Protein AF-A0A2K8QSF2-F1 (afdb_monomer_lite)

Foldseek 3Di:
DDDADFDDDPPDDDWTKGFDFDDDDDPDPDDDGWGKTFTDDNNHTPDMDTHDDDPVRVVVVCVVSVNPPPPLPLQPLPQPLQAFWQNLDPVLLVVLLVQLLVCLAVQQADADLAFDADPSHTHNLCSSQVHRDLVSSCVSGVDASLVVLLCNLQPQRHNVSSVLQSVLRHRQFDCFCLSVVLVLCCLDVVLPVVCVAAPDVVLVVVSVLLSVLSVCSSSVHDDDLVSLVVLCVVLVVCVVVDDLLRLLSVLSSLVSNLVSPHDTRNDPSSVSNSVSSNSNLQVVLCVVLVDDSVLSSVVSVLVVVVVVVQVPDDPDDDDPVRVVVSVVVSCVVVVVSVVSVVVSVVCVVVSSNVSSVVSSVVSSVSSNSGDGDDPPVRPD

Structure (mmCIF, N/CA/C/O backbone):
data_AF-A0A2K8QSF2-F1
#
_entry.id   AF-A0A2K8QSF2-F1
#
loop_
_atom_site.group_PDB
_atom_site.id
_atom_site.type_symbol
_atom_site.label_atom_id
_atom_site.label_alt_id
_atom_site.label_comp_id
_atom_site.label_asym_id
_atom_site.label_entity_id
_atom_site.label_seq_id
_atom_site.pdbx_PDB_ins_code
_atom_site.Cartn_x
_atom_site.Cartn_y
_atom_site.Cartn_z
_atom_site.occupancy
_atom_site.B_iso_or_equiv
_atom_site.auth_seq_id
_atom_site.auth_comp_id
_atom_site.auth_asym_id
_atom_site.auth_atom_id
_atom_site.pdbx_PDB_model_num
ATOM 1 N N . MET A 1 1 ? -21.301 -29.690 9.159 1.00 24.83 1 MET A N 1
ATOM 2 C CA . MET A 1 1 ? -20.241 -28.739 8.754 1.00 24.83 1 MET A CA 1
ATOM 3 C C . MET A 1 1 ? -19.735 -28.060 10.015 1.00 24.83 1 MET A C 1
ATOM 5 O O . MET A 1 1 ? -20.479 -27.290 10.603 1.00 24.83 1 MET A O 1
ATOM 9 N N . GLY A 1 2 ? -18.560 -28.457 10.510 1.00 25.97 2 GLY A N 1
ATOM 10 C CA . GLY A 1 2 ? -17.992 -27.949 11.763 1.00 25.97 2 GLY A CA 1
ATOM 11 C C . GLY A 1 2 ? -17.030 -26.788 11.517 1.00 25.97 2 GLY A C 1
ATOM 12 O O . GLY A 1 2 ? -16.182 -26.873 10.632 1.00 25.97 2 GLY A O 1
ATOM 13 N N . LEU A 1 3 ? -17.157 -25.724 12.310 1.00 23.59 3 LEU A N 1
ATOM 14 C CA . LEU A 1 3 ? -16.167 -24.653 12.417 1.00 23.59 3 LEU A CA 1
ATOM 15 C C . LEU A 1 3 ? -15.004 -25.145 13.286 1.00 23.59 3 LEU A C 1
ATOM 17 O O . LEU A 1 3 ? -15.188 -25.465 14.458 1.00 23.59 3 LEU A O 1
ATOM 21 N N . THR A 1 4 ? -13.808 -25.215 12.704 1.00 27.56 4 THR A N 1
ATOM 22 C CA . THR A 1 4 ? -12.572 -25.543 13.426 1.00 27.56 4 THR A CA 1
ATOM 23 C C . THR A 1 4 ? -11.815 -24.246 13.677 1.00 27.56 4 THR A C 1
ATOM 25 O O . THR A 1 4 ? -11.310 -23.649 12.732 1.00 27.56 4 THR A O 1
ATOM 28 N N . GLN A 1 5 ? -11.715 -23.809 14.931 1.00 30.19 5 GLN A N 1
ATOM 29 C CA . GLN A 1 5 ? -10.846 -22.696 15.316 1.00 30.19 5 GLN A CA 1
ATOM 30 C C . GLN A 1 5 ? -9.629 -23.284 16.039 1.00 30.19 5 GLN A C 1
ATOM 32 O O . GLN A 1 5 ? -9.768 -23.887 17.101 1.00 30.19 5 GLN A O 1
ATOM 37 N N . ARG A 1 6 ? -8.440 -23.190 15.429 1.00 30.31 6 ARG A N 1
ATOM 38 C CA . ARG A 1 6 ? -7.177 -23.634 16.042 1.00 30.31 6 ARG A CA 1
ATOM 39 C C . ARG A 1 6 ? -6.541 -22.452 16.766 1.00 30.31 6 ARG A C 1
ATOM 41 O O . ARG A 1 6 ? -6.209 -21.463 16.125 1.00 30.31 6 ARG A O 1
ATOM 48 N N . VAL A 1 7 ? -6.338 -22.576 18.073 1.00 31.20 7 VAL A N 1
ATOM 49 C CA . VAL A 1 7 ? -5.496 -21.661 18.854 1.00 31.20 7 VAL A CA 1
ATOM 50 C C . VAL A 1 7 ? -4.202 -22.406 19.169 1.00 31.20 7 VAL A C 1
ATOM 52 O O . VAL A 1 7 ? -4.244 -23.449 19.818 1.00 31.20 7 VAL A O 1
ATOM 55 N N . PHE A 1 8 ? -3.067 -21.912 18.672 1.00 27.92 8 PHE A N 1
ATOM 56 C CA . PHE A 1 8 ? -1.739 -22.437 19.000 1.00 27.92 8 PHE A CA 1
ATOM 57 C C . PHE A 1 8 ? -1.094 -21.550 20.067 1.00 27.92 8 PHE A C 1
ATOM 59 O O . PHE A 1 8 ? -1.033 -20.337 19.898 1.00 27.92 8 PHE A O 1
ATOM 66 N N . ASN A 1 9 ? -0.584 -22.157 21.141 1.00 31.59 9 ASN A N 1
ATOM 67 C CA . ASN A 1 9 ? 0.311 -21.505 22.096 1.00 31.59 9 ASN A CA 1
ATOM 68 C C . ASN A 1 9 ? 1.704 -22.147 21.960 1.00 31.59 9 ASN A C 1
ATOM 70 O O . ASN A 1 9 ? 1.820 -23.373 22.006 1.00 31.59 9 ASN A O 1
ATOM 74 N N . GLN A 1 10 ? 2.745 -21.338 21.740 1.00 30.77 10 GLN A N 1
ATOM 75 C CA . GLN A 1 10 ? 4.091 -21.794 21.358 1.00 30.77 10 GLN A CA 1
ATOM 76 C C . GLN A 1 10 ? 4.960 -22.328 22.513 1.00 30.77 10 GLN A C 1
ATOM 78 O O . GLN A 1 10 ? 6.063 -22.787 22.247 1.00 30.77 10 GLN A O 1
ATOM 83 N N . ASN A 1 11 ? 4.479 -22.373 23.762 1.00 30.22 11 ASN A N 1
ATOM 84 C CA . ASN A 1 11 ? 5.292 -22.828 24.907 1.00 30.22 11 ASN A CA 1
ATOM 85 C C . ASN A 1 11 ? 4.798 -24.098 25.628 1.00 30.22 11 ASN A C 1
ATOM 87 O O . ASN A 1 11 ? 5.191 -24.376 26.761 1.00 30.22 11 ASN A O 1
ATOM 91 N N . SER A 1 12 ? 3.979 -24.933 24.990 1.00 31.66 12 SER A N 1
ATOM 92 C CA . SER A 1 12 ? 3.731 -26.291 25.493 1.00 31.66 12 SER A CA 1
ATOM 93 C C . SER A 1 12 ? 3.339 -27.236 24.374 1.00 31.66 12 SER A C 1
ATOM 95 O O . SER A 1 12 ? 2.490 -26.924 23.544 1.00 31.66 12 SER A O 1
ATOM 97 N N . LEU A 1 13 ? 3.962 -28.412 24.375 1.00 31.47 13 LEU A N 1
ATOM 98 C CA . LEU A 1 13 ? 3.662 -29.539 23.499 1.00 31.47 13 LEU A CA 1
ATOM 99 C C . LEU A 1 13 ? 2.138 -29.752 23.373 1.00 31.47 13 LEU A C 1
ATOM 101 O O . LEU A 1 13 ? 1.475 -30.193 24.305 1.00 31.47 13 LEU A O 1
ATOM 105 N N . CYS A 1 14 ? 1.601 -29.426 22.195 1.00 36.25 14 CYS A N 1
ATOM 106 C CA . CYS A 1 14 ? 0.282 -29.793 21.670 1.00 36.25 14 CYS A CA 1
ATOM 107 C C . CYS A 1 14 ? -0.890 -29.793 22.677 1.00 36.25 14 CYS A C 1
ATOM 109 O O . CYS A 1 14 ? -1.386 -30.853 23.077 1.00 36.25 14 CYS A O 1
ATOM 111 N N . THR A 1 15 ? -1.410 -28.606 23.001 1.00 41.16 15 THR A N 1
ATOM 112 C CA . THR A 1 15 ? -2.787 -28.443 23.506 1.00 41.16 15 THR A CA 1
ATOM 113 C C . THR A 1 15 ? -3.660 -27.921 22.368 1.00 41.16 15 THR A C 1
ATOM 115 O O . THR A 1 15 ? -3.345 -26.895 21.773 1.00 41.16 15 THR A O 1
ATOM 118 N N . GLY A 1 16 ? -4.725 -28.648 22.028 1.00 44.84 16 GLY A N 1
ATOM 119 C CA . GLY A 1 16 ? -5.654 -28.290 20.955 1.00 44.84 16 GLY A CA 1
ATOM 120 C C . GLY A 1 16 ? -7.088 -28.341 21.466 1.00 44.84 16 GLY A C 1
ATOM 121 O O . GLY A 1 16 ? -7.500 -29.329 22.075 1.00 44.84 16 GLY A O 1
ATOM 122 N N . ILE A 1 17 ? -7.851 -27.277 21.227 1.00 45.41 17 ILE A N 1
ATOM 123 C CA . ILE A 1 17 ? -9.290 -27.242 21.498 1.00 45.41 17 ILE A CA 1
ATOM 124 C C . ILE A 1 17 ? -9.997 -27.611 20.196 1.00 45.41 17 ILE A C 1
ATOM 126 O O . ILE A 1 17 ? -9.773 -26.973 19.168 1.00 45.41 17 ILE A O 1
ATOM 130 N N . PHE A 1 18 ? -10.834 -28.647 20.229 1.00 47.38 18 PHE A N 1
ATOM 131 C CA . PHE A 1 18 ? -11.630 -29.061 19.077 1.00 47.38 18 PHE A CA 1
ATOM 132 C C . PHE A 1 18 ? -13.111 -28.937 19.422 1.00 47.38 18 PHE A C 1
ATOM 134 O O . PHE A 1 18 ? -13.606 -29.568 20.355 1.00 47.38 18 PHE A O 1
ATOM 141 N N . LEU A 1 19 ? -13.824 -28.124 18.645 1.00 40.44 19 LEU A N 1
ATOM 142 C CA . LEU A 1 19 ? -15.276 -28.014 18.718 1.00 40.44 19 LEU A CA 1
ATOM 143 C C . LEU A 1 19 ? -15.884 -29.152 17.891 1.00 40.44 19 LEU A C 1
ATOM 145 O O . LEU A 1 19 ? -15.833 -29.124 16.662 1.00 40.44 19 LEU A O 1
ATOM 149 N N . TYR A 1 20 ? -16.433 -30.166 18.560 1.00 42.03 20 TYR A N 1
ATOM 150 C CA . TYR A 1 20 ? -17.144 -31.268 17.910 1.00 42.03 20 TYR A CA 1
ATOM 151 C C . TYR A 1 20 ? -18.638 -31.188 18.220 1.00 42.03 20 TYR A C 1
ATOM 153 O O . TYR A 1 20 ? -19.056 -31.194 19.374 1.00 42.03 20 TYR A O 1
ATOM 161 N N . PHE A 1 21 ? -19.457 -31.184 17.173 1.00 40.66 21 PHE A N 1
ATOM 162 C CA . PHE A 1 21 ? -20.896 -31.391 17.290 1.00 40.66 21 PHE A CA 1
ATOM 163 C C . PHE A 1 21 ? -21.155 -32.891 17.118 1.00 40.66 21 PHE A C 1
ATOM 165 O O . PHE A 1 21 ? -20.981 -33.414 16.018 1.00 40.66 21 PHE A O 1
ATOM 172 N N . HIS A 1 22 ? -21.482 -33.595 18.204 1.00 38.06 22 HIS A N 1
ATOM 173 C CA . HIS A 1 22 ? -21.775 -35.028 18.154 1.00 38.06 22 HIS A CA 1
ATOM 174 C C . HIS A 1 22 ? -23.269 -35.260 17.893 1.00 38.06 22 HIS A C 1
ATOM 176 O O . HIS A 1 22 ? -24.113 -34.655 18.551 1.00 38.06 22 HIS A O 1
ATOM 182 N N . ASP A 1 23 ? -23.575 -36.160 16.958 1.00 34.22 23 ASP A N 1
ATOM 183 C CA . ASP A 1 23 ? -24.917 -36.681 16.686 1.00 34.22 23 ASP A CA 1
ATOM 184 C C . ASP A 1 23 ? -25.011 -38.057 17.368 1.00 34.22 23 ASP A C 1
ATOM 186 O O . ASP A 1 23 ? -24.274 -38.975 17.005 1.00 34.22 23 ASP A O 1
ATOM 190 N N . GLU A 1 24 ? -25.828 -38.217 18.411 1.00 38.47 24 GLU A N 1
ATOM 191 C CA . GLU A 1 24 ? -26.192 -39.553 18.905 1.00 38.47 24 GLU A CA 1
ATOM 192 C C . GLU A 1 24 ? -27.550 -39.943 18.318 1.00 38.47 24 GLU A C 1
ATOM 194 O O . GLU A 1 24 ? -28.593 -39.365 18.627 1.00 38.47 24 GLU A O 1
ATOM 199 N N . PHE A 1 25 ? -27.519 -40.948 17.443 1.00 35.28 25 PHE A N 1
ATOM 200 C CA . PHE A 1 25 ? -28.682 -41.578 16.828 1.00 35.28 25 PHE A CA 1
ATOM 201 C C . PHE A 1 25 ? -29.526 -42.290 17.901 1.00 35.28 25 PHE A C 1
ATOM 203 O O . PHE A 1 25 ? -29.354 -43.479 18.168 1.00 35.28 25 PHE A O 1
ATOM 210 N N . VAL A 1 26 ? -30.480 -41.582 18.505 1.00 37.16 26 VAL A N 1
ATOM 211 C CA . VAL A 1 26 ? -31.544 -42.191 19.313 1.00 37.16 26 VAL A CA 1
ATOM 212 C C . VAL A 1 26 ? -32.853 -42.087 18.535 1.00 37.16 26 VAL A C 1
ATOM 214 O O . VAL A 1 26 ? -33.341 -40.998 18.239 1.00 37.16 26 VAL A O 1
ATOM 217 N N . ARG A 1 27 ? -33.423 -43.242 18.171 1.00 40.50 27 ARG A N 1
ATOM 218 C CA . ARG A 1 27 ? -34.743 -43.357 17.531 1.00 40.50 27 ARG A CA 1
ATOM 219 C C . ARG A 1 27 ? -35.826 -42.818 18.482 1.00 40.50 27 ARG A C 1
ATOM 221 O O . ARG A 1 27 ? -36.283 -43.532 19.367 1.00 40.50 27 ARG A O 1
ATOM 228 N N . GLY A 1 28 ? -36.225 -41.562 18.290 1.00 41.59 28 GLY A N 1
ATOM 229 C CA . GLY A 1 28 ? -37.261 -40.849 19.050 1.00 41.59 28 GLY A CA 1
ATOM 230 C C . GLY A 1 28 ? -37.387 -39.391 18.575 1.00 41.59 28 GLY A C 1
ATOM 231 O O . GLY A 1 28 ? -36.494 -38.911 17.878 1.00 41.59 28 GLY A O 1
ATOM 232 N N . PRO A 1 29 ? -38.498 -38.680 18.847 1.00 43.62 29 PRO A N 1
ATOM 233 C CA . PRO A 1 29 ? -38.868 -37.499 18.076 1.00 43.62 29 PRO A CA 1
ATOM 234 C C . PRO A 1 29 ? -37.956 -36.299 18.383 1.00 43.62 29 PRO A C 1
ATOM 236 O O . PRO A 1 29 ? -37.949 -35.781 19.495 1.00 43.62 29 PRO A O 1
ATOM 239 N N . ARG A 1 30 ? -37.268 -35.841 17.327 1.00 41.59 30 ARG A N 1
ATOM 240 C CA . ARG A 1 30 ? -36.368 -34.676 17.204 1.00 41.59 30 ARG A CA 1
ATOM 241 C C . ARG A 1 30 ? -35.069 -34.761 18.032 1.00 41.59 30 ARG A C 1
ATOM 243 O O . ARG A 1 30 ? -35.126 -34.612 19.253 1.00 41.59 30 ARG A O 1
ATOM 250 N N . PRO A 1 31 ? -33.892 -34.912 17.389 1.00 47.12 31 PRO A N 1
ATOM 251 C CA . PRO A 1 31 ? -32.618 -34.825 18.095 1.00 47.12 31 PRO A CA 1
ATOM 252 C C . PRO A 1 31 ? -32.466 -33.423 18.694 1.00 47.12 31 PRO A C 1
ATOM 254 O O . PRO A 1 31 ? -32.562 -32.411 17.997 1.00 47.12 31 PRO A O 1
ATOM 257 N N . ARG A 1 32 ? -32.275 -33.354 20.014 1.00 49.78 32 ARG A N 1
ATOM 258 C CA . ARG A 1 32 ? -31.856 -32.122 20.686 1.00 49.78 32 ARG A CA 1
ATOM 259 C C . ARG A 1 32 ? -30.345 -32.030 20.524 1.00 49.78 32 ARG A C 1
ATOM 261 O O . ARG A 1 32 ? -29.625 -32.819 21.125 1.00 49.78 32 ARG A O 1
ATOM 268 N N . PHE A 1 33 ? -29.875 -31.088 19.714 1.00 53.69 33 PHE A N 1
ATOM 269 C CA . PHE A 1 33 ? -28.450 -30.785 19.616 1.00 53.69 33 PHE A CA 1
ATOM 270 C C . PHE A 1 33 ? -27.972 -30.214 20.953 1.00 53.69 33 PHE A C 1
ATOM 272 O O . PHE A 1 33 ? -28.342 -29.101 21.322 1.00 53.69 33 PHE A O 1
ATOM 279 N N . ILE A 1 34 ? -27.167 -30.983 21.685 1.00 67.69 34 ILE A N 1
ATOM 280 C CA . ILE A 1 34 ? -26.462 -30.493 22.870 1.00 67.69 34 ILE A CA 1
ATOM 281 C C . ILE A 1 34 ? -25.025 -30.190 22.427 1.00 67.69 34 ILE A C 1
ATOM 283 O O . ILE A 1 34 ? -24.278 -31.127 22.131 1.00 67.69 34 ILE A O 1
ATOM 287 N N . PRO A 1 35 ? -24.617 -28.910 22.329 1.00 70.62 35 PRO A N 1
ATOM 288 C CA . PRO A 1 35 ? -23.249 -28.575 21.954 1.00 70.62 35 PRO A CA 1
ATOM 289 C C . PRO A 1 35 ? -22.286 -29.166 22.985 1.00 70.62 35 PRO A C 1
ATOM 291 O O . PRO A 1 35 ? -22.550 -29.115 24.186 1.00 70.62 35 PRO A O 1
ATOM 294 N N . THR A 1 36 ? -21.197 -29.770 22.512 1.00 77.25 36 THR A N 1
ATOM 295 C CA . THR A 1 36 ? -20.196 -30.404 23.373 1.00 77.25 36 THR A CA 1
ATOM 296 C C . THR A 1 36 ? -18.817 -29.839 23.054 1.00 77.25 36 THR A C 1
ATOM 298 O O . THR A 1 36 ? -18.368 -29.845 21.912 1.00 77.25 36 THR A O 1
ATOM 301 N N . LEU A 1 37 ? -18.139 -29.337 24.076 1.00 78.81 37 LEU A N 1
ATOM 302 C CA . LEU A 1 37 ? -16.774 -28.839 24.010 1.00 78.81 37 LEU A CA 1
ATOM 303 C C . LEU A 1 37 ? -15.831 -29.957 24.443 1.00 78.81 37 LEU A C 1
ATOM 305 O O . LEU A 1 37 ? -16.038 -30.560 25.496 1.00 78.81 37 LEU A O 1
ATOM 309 N N . LEU A 1 38 ? -14.796 -30.228 23.650 1.00 83.44 38 LEU A N 1
ATOM 310 C CA . LEU A 1 38 ? -13.781 -31.232 23.956 1.00 83.44 38 LEU A CA 1
ATOM 311 C C . LEU A 1 38 ? -12.410 -30.561 24.059 1.00 83.44 38 LEU A C 1
ATOM 313 O O . LEU A 1 38 ? -11.951 -29.900 23.124 1.00 83.44 38 LEU A O 1
ATOM 317 N N . LEU A 1 39 ? -11.743 -30.759 25.193 1.00 82.62 39 LEU A N 1
ATOM 318 C CA . LEU A 1 39 ? -10.387 -30.286 25.424 1.00 82.62 39 LEU A CA 1
ATOM 319 C C . LEU A 1 39 ? -9.404 -31.448 25.301 1.00 82.62 39 LEU A C 1
ATOM 321 O O . LEU A 1 39 ? -9.525 -32.429 26.033 1.00 82.62 39 LEU A O 1
ATOM 325 N N . PHE A 1 40 ? -8.395 -31.320 24.438 1.00 78.62 40 PHE A N 1
ATOM 326 C CA . PHE A 1 40 ? -7.326 -32.307 24.297 1.00 78.62 40 PHE A CA 1
ATOM 327 C C . PHE A 1 40 ? -5.991 -31.754 24.805 1.00 78.62 40 PHE A C 1
ATOM 329 O O . PHE A 1 40 ? -5.585 -30.649 24.442 1.00 78.62 40 PHE A O 1
ATOM 336 N N . LYS A 1 41 ? -5.274 -32.559 25.594 1.00 76.50 41 LYS A N 1
ATOM 337 C CA . LYS A 1 41 ? -3.898 -32.292 26.039 1.00 76.50 41 LYS A CA 1
ATOM 338 C C . LYS A 1 41 ? -3.014 -33.463 25.633 1.00 76.50 41 LYS A C 1
ATOM 340 O O . LYS A 1 41 ? -3.353 -34.611 25.922 1.00 76.50 41 LYS A O 1
ATOM 345 N N . HIS A 1 42 ? -1.895 -33.192 24.961 1.00 77.50 42 HIS A N 1
ATOM 346 C CA . HIS A 1 42 ? -0.944 -34.223 24.522 1.00 77.50 42 HIS A CA 1
ATOM 347 C C . HIS A 1 42 ? -1.608 -35.356 23.710 1.00 77.50 42 HIS A C 1
ATOM 349 O O . HIS A 1 42 ? -1.345 -36.539 23.922 1.00 77.50 42 HIS A O 1
ATOM 355 N N . GLY A 1 43 ? -2.535 -34.996 22.813 1.00 74.56 43 GLY A N 1
ATOM 356 C CA . GLY A 1 43 ? -3.251 -35.951 21.956 1.00 74.56 43 GLY A CA 1
ATOM 357 C C . GLY A 1 43 ? -4.291 -36.827 22.668 1.00 74.56 43 GLY A C 1
ATOM 358 O O . GLY A 1 43 ? -4.867 -37.708 22.034 1.00 74.56 43 GLY A O 1
ATOM 359 N N . LYS A 1 44 ? -4.566 -36.597 23.959 1.00 70.88 44 LYS A N 1
ATOM 360 C CA . LYS A 1 44 ? -5.602 -37.303 24.726 1.00 70.88 44 LYS A CA 1
ATOM 361 C C . LYS A 1 44 ? -6.709 -36.344 25.140 1.00 70.88 44 LYS A C 1
ATOM 363 O O . LYS A 1 44 ? -6.436 -35.189 25.463 1.00 70.88 44 LYS A O 1
ATOM 368 N N . LEU A 1 45 ? -7.953 -36.826 25.136 1.00 80.12 45 LEU A N 1
ATOM 369 C CA . LEU A 1 45 ? -9.082 -36.066 25.668 1.00 80.12 45 LEU A CA 1
ATOM 370 C C . LEU A 1 45 ? -8.843 -35.835 27.164 1.00 80.12 45 LEU A C 1
ATOM 372 O O . LEU A 1 45 ? -8.770 -36.790 27.933 1.00 80.12 45 LEU A O 1
ATOM 376 N N . ALA A 1 46 ? -8.683 -34.573 27.546 1.00 83.19 46 ALA A N 1
ATOM 377 C CA . ALA A 1 46 ? -8.450 -34.148 28.917 1.00 83.19 46 ALA A CA 1
ATOM 378 C C . ALA A 1 46 ? -9.765 -33.842 29.636 1.00 83.19 46 ALA A C 1
ATOM 380 O O . ALA A 1 46 ? -9.943 -34.255 30.776 1.00 83.19 46 ALA A O 1
ATOM 381 N N . SER A 1 47 ? -10.693 -33.154 28.965 1.00 86.19 47 SER A N 1
ATOM 382 C CA . SER A 1 47 ? -11.956 -32.728 29.568 1.00 86.19 47 SER A CA 1
ATOM 383 C C . SER A 1 47 ? -13.047 -32.551 28.520 1.00 86.19 47 SER A C 1
ATOM 385 O O . SER A 1 47 ? -12.763 -32.351 27.335 1.00 86.19 47 SER A O 1
ATOM 387 N N . ARG A 1 48 ? -14.305 -32.633 28.954 1.00 85.94 48 ARG A N 1
ATOM 388 C CA . ARG A 1 48 ? -15.480 -32.405 28.108 1.00 85.94 48 ARG A CA 1
ATOM 389 C C . ARG A 1 48 ? -16.516 -31.573 28.850 1.00 85.94 48 ARG A C 1
ATOM 391 O O . ARG A 1 48 ? -16.780 -31.846 30.017 1.00 85.94 48 ARG A O 1
ATOM 398 N N . GLN A 1 49 ? -17.156 -30.645 28.149 1.00 84.12 49 GLN A N 1
ATOM 399 C CA . GLN A 1 49 ? -18.302 -29.900 28.662 1.00 84.12 49 GLN A CA 1
ATOM 400 C C . GLN A 1 49 ? -19.491 -30.066 27.722 1.00 84.12 49 GLN A C 1
ATOM 402 O O . GLN A 1 49 ? -19.347 -29.915 26.514 1.00 84.12 49 GLN A O 1
ATOM 407 N N . MET A 1 50 ? -20.667 -30.367 28.270 1.00 82.38 50 MET A N 1
ATOM 408 C CA . MET A 1 50 ? -21.912 -30.483 27.506 1.00 82.38 50 MET A CA 1
ATOM 409 C C . MET A 1 50 ? -22.833 -29.304 27.822 1.00 82.38 50 MET A C 1
ATOM 411 O O . MET A 1 50 ? -22.957 -28.912 28.981 1.00 82.38 50 MET A O 1
ATOM 415 N N . GLY A 1 51 ? -23.515 -28.788 26.803 1.00 76.25 51 GLY A N 1
ATOM 416 C CA . GLY A 1 51 ? -24.417 -27.644 26.911 1.00 76.25 51 GLY A CA 1
ATOM 417 C C . GLY A 1 51 ? -23.777 -26.335 26.453 1.00 76.25 51 GLY A C 1
ATOM 418 O O . GLY A 1 51 ? -22.571 -26.243 26.228 1.00 76.25 51 GLY A O 1
ATOM 419 N N . ALA A 1 52 ? -24.615 -25.318 26.253 1.00 72.25 52 ALA A N 1
ATOM 420 C CA . ALA A 1 52 ? -24.140 -23.983 25.919 1.00 72.25 52 ALA A CA 1
ATOM 421 C C . ALA A 1 52 ? -23.468 -23.364 27.152 1.00 72.25 52 ALA A C 1
ATOM 423 O O . ALA A 1 52 ? -24.066 -23.348 28.225 1.00 72.25 52 ALA A O 1
ATOM 424 N N . LEU A 1 53 ? -22.246 -22.862 26.985 1.00 74.75 53 LEU A N 1
ATOM 425 C CA . LEU A 1 53 ? -21.557 -22.067 27.995 1.00 74.75 53 LEU A CA 1
ATOM 426 C C . LEU A 1 53 ? -21.614 -20.592 27.609 1.00 74.75 53 LEU A C 1
ATOM 428 O O . LEU A 1 53 ? -21.389 -20.236 26.449 1.00 74.75 53 LEU A O 1
ATOM 432 N N . THR A 1 54 ? -21.834 -19.727 28.589 1.00 73.19 54 THR A N 1
ATOM 433 C CA . THR A 1 54 ? -21.474 -18.314 28.474 1.00 73.19 54 THR A CA 1
ATOM 434 C C . THR A 1 54 ? -19.953 -18.167 28.383 1.00 73.19 54 THR A C 1
ATOM 436 O O . THR A 1 54 ? -19.192 -19.050 28.784 1.00 73.19 54 THR A O 1
ATOM 439 N N . LEU A 1 55 ? -19.476 -17.026 27.879 1.00 66.88 55 LEU A N 1
ATOM 440 C CA . LEU A 1 55 ? -18.037 -16.760 27.789 1.00 66.88 55 LEU A CA 1
ATOM 441 C C . LEU A 1 55 ? -17.346 -16.864 29.161 1.00 66.88 55 LEU A C 1
ATOM 443 O O . LEU A 1 55 ? -16.242 -17.392 29.248 1.00 66.88 55 LEU A O 1
ATOM 447 N N . SER A 1 56 ? -17.997 -16.403 30.231 1.00 71.50 56 SER A N 1
ATOM 448 C CA . SER A 1 56 ? -17.470 -16.490 31.598 1.00 71.50 56 SER A CA 1
ATOM 449 C C . SER A 1 56 ? -17.327 -17.938 32.069 1.00 71.50 56 SER A C 1
ATOM 451 O O . SER A 1 56 ? -16.283 -18.302 32.606 1.00 71.50 56 SER A O 1
ATOM 453 N N . GLU A 1 57 ? -18.326 -18.783 31.805 1.00 79.25 57 GLU A N 1
ATOM 454 C CA . GLU A 1 57 ? -18.287 -20.208 32.158 1.00 79.25 57 GLU A CA 1
ATOM 455 C C . GLU A 1 57 ? -17.253 -20.973 31.323 1.00 79.25 57 GLU A C 1
ATOM 457 O O . GLU A 1 57 ? -16.552 -21.834 31.850 1.00 79.25 57 GLU A O 1
ATOM 462 N N . LEU A 1 58 ? -17.094 -20.623 30.041 1.00 79.81 58 LEU A N 1
ATOM 463 C CA . LEU A 1 58 ? -16.042 -21.173 29.184 1.00 79.81 58 LEU A CA 1
ATOM 464 C C . LEU A 1 58 ? -14.649 -20.815 29.714 1.00 79.81 58 LEU A C 1
ATOM 466 O O . LEU A 1 58 ? -13.784 -21.686 29.803 1.00 79.81 58 LEU A O 1
ATOM 470 N N . LYS A 1 59 ? -14.430 -19.548 30.088 1.00 77.25 59 LYS A N 1
ATOM 471 C CA . LYS A 1 59 ? -13.157 -19.096 30.663 1.00 77.25 59 LYS A CA 1
ATOM 472 C C . LYS A 1 59 ? -12.851 -19.818 31.971 1.00 77.25 59 LYS A C 1
ATOM 474 O O . LYS A 1 59 ? -11.742 -20.316 32.141 1.00 77.25 59 LYS A O 1
ATOM 479 N N . GLN A 1 60 ? -13.839 -19.918 32.856 1.00 81.69 60 GLN A N 1
ATOM 480 C CA . GLN A 1 60 ? -13.702 -20.611 34.133 1.00 81.69 60 GLN A CA 1
ATOM 481 C C . GLN A 1 60 ? -13.413 -22.105 33.942 1.00 81.69 60 GLN A C 1
ATOM 483 O O . GLN A 1 60 ? -12.545 -22.653 34.620 1.00 81.69 60 GLN A O 1
ATOM 488 N N . TRP A 1 61 ? -14.082 -22.756 32.987 1.00 85.81 61 TRP A N 1
ATOM 489 C CA . TRP A 1 61 ? -13.821 -24.150 32.638 1.00 85.81 61 TRP A CA 1
ATOM 490 C C . TRP A 1 61 ? -12.387 -24.345 32.128 1.00 85.81 61 TRP A C 1
ATOM 492 O O . TRP A 1 61 ? -11.661 -25.179 32.664 1.00 85.81 61 TRP A O 1
ATOM 502 N N . LEU A 1 62 ? -11.921 -23.525 31.181 1.00 84.50 62 LEU A N 1
ATOM 503 C CA . LEU A 1 62 ? -10.544 -23.595 30.672 1.00 84.50 62 LEU A CA 1
ATOM 504 C C . LEU A 1 62 ? -9.502 -23.335 31.778 1.00 84.50 62 LEU A C 1
ATOM 506 O O . LEU A 1 62 ? -8.513 -24.062 31.872 1.00 84.50 62 LEU A O 1
ATOM 510 N N . GLN A 1 63 ? -9.749 -22.367 32.664 1.00 82.62 63 GLN A N 1
ATOM 511 C CA . GLN A 1 63 ? -8.887 -22.097 33.821 1.00 82.62 63 GLN A CA 1
ATOM 512 C C . GLN A 1 63 ? -8.848 -23.266 34.812 1.00 82.62 63 GLN A C 1
ATOM 514 O O . GLN A 1 63 ? -7.774 -23.607 35.307 1.00 82.62 63 GLN A O 1
ATOM 519 N N . SER A 1 64 ? -9.989 -23.919 35.070 1.00 83.56 64 SER A N 1
ATOM 520 C CA . SER A 1 64 ? -10.051 -25.122 35.916 1.00 83.56 64 SER A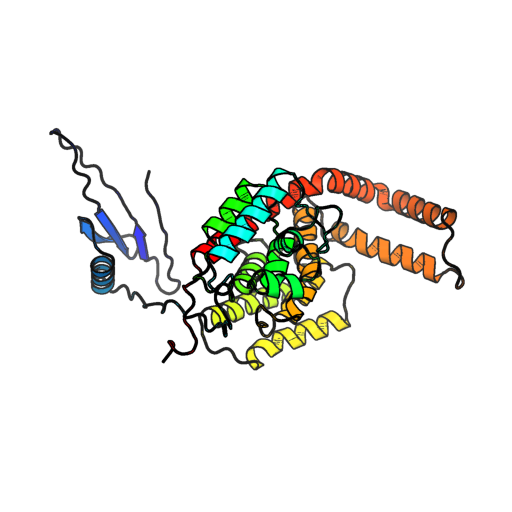 CA 1
ATOM 521 C C . SER A 1 64 ? -9.245 -26.285 35.331 1.00 83.56 64 SER A C 1
ATOM 523 O O . SER A 1 64 ? -8.682 -27.094 36.063 1.00 83.56 64 SER A O 1
ATOM 525 N N . GLU A 1 65 ? -9.096 -26.303 34.007 1.00 85.06 65 GLU A N 1
ATOM 526 C CA . GLU A 1 65 ? -8.248 -27.238 33.281 1.00 85.06 65 GLU A CA 1
ATOM 527 C C . GLU A 1 65 ? -6.776 -26.794 33.237 1.00 85.06 65 GLU A C 1
ATOM 529 O O . GLU A 1 65 ? -5.986 -27.349 32.476 1.00 85.06 65 GLU A O 1
ATOM 534 N N . GLY A 1 66 ? -6.358 -25.801 34.023 1.00 75.12 66 GLY A N 1
ATOM 535 C CA . GLY A 1 66 ? -4.974 -25.324 34.041 1.00 75.12 66 GLY A CA 1
ATOM 536 C C . GLY A 1 66 ? -4.532 -24.671 32.728 1.00 75.12 66 GLY A C 1
ATOM 537 O O . GLY A 1 66 ? -3.335 -24.519 32.494 1.00 75.12 66 GLY A O 1
ATOM 538 N N . ILE A 1 67 ? -5.478 -24.291 31.861 1.00 75.19 67 ILE A N 1
ATOM 539 C CA . ILE A 1 67 ? -5.194 -23.411 30.733 1.00 75.19 67 ILE A CA 1
ATOM 540 C C . ILE A 1 67 ? -5.178 -22.007 31.305 1.00 75.19 67 ILE A C 1
ATOM 542 O O . ILE A 1 67 ? -6.224 -21.430 31.612 1.00 75.19 67 ILE A O 1
ATOM 546 N N . ALA A 1 68 ? -3.973 -21.463 31.450 1.00 65.44 68 ALA A N 1
ATOM 547 C CA . ALA A 1 68 ? -3.801 -20.041 31.651 1.00 65.44 68 ALA A CA 1
ATOM 548 C C . ALA A 1 68 ? -4.323 -19.342 30.394 1.00 65.44 68 ALA A C 1
ATOM 550 O O . ALA A 1 68 ? -3.622 -19.172 29.398 1.00 65.44 68 ALA A O 1
ATOM 551 N N . LEU A 1 69 ? -5.601 -18.973 30.434 1.00 60.00 69 LEU A N 1
ATOM 552 C CA . LEU A 1 69 ? -6.082 -17.848 29.669 1.00 60.00 69 LEU A CA 1
ATOM 553 C C . LEU A 1 69 ? -5.401 -16.657 30.315 1.00 60.00 69 LEU A C 1
ATOM 555 O O . LEU A 1 69 ? -5.927 -16.075 31.265 1.00 60.00 69 LEU A O 1
ATOM 559 N N . GLU A 1 70 ? -4.196 -16.338 29.843 1.00 48.88 70 GLU A N 1
ATOM 560 C CA . GLU A 1 70 ? -3.763 -14.960 29.916 1.00 48.88 70 GLU A CA 1
ATOM 561 C C . GLU A 1 70 ? -4.971 -14.188 29.398 1.00 48.88 70 GLU A C 1
ATOM 563 O O . GLU A 1 70 ? -5.426 -14.387 28.265 1.00 48.88 70 GLU A O 1
ATOM 568 N N . ASN A 1 71 ? -5.572 -13.376 30.268 1.00 40.62 71 ASN A N 1
ATOM 569 C CA . ASN A 1 71 ? -6.196 -12.183 29.761 1.00 40.62 71 ASN A CA 1
ATOM 570 C C . ASN A 1 71 ? -5.029 -11.518 29.041 1.00 40.62 71 ASN A C 1
ATOM 572 O O . ASN A 1 71 ? -4.278 -10.779 29.667 1.00 40.62 71 ASN A O 1
ATOM 576 N N . LEU A 1 72 ? -4.835 -11.833 27.752 1.00 34.38 72 LEU A N 1
ATOM 577 C CA . LEU A 1 72 ? -4.376 -10.830 26.828 1.00 34.38 72 LEU A CA 1
ATOM 578 C C . LEU A 1 72 ? -5.287 -9.682 27.225 1.00 34.38 72 LEU A C 1
ATOM 580 O O . LEU A 1 72 ? -6.517 -9.826 27.101 1.00 34.38 72 LEU A O 1
ATOM 584 N N . PRO A 1 73 ? -4.744 -8.603 27.815 1.00 33.91 73 PRO A N 1
ATOM 585 C CA . PRO A 1 73 ? -5.488 -7.371 27.771 1.00 33.91 73 PRO A CA 1
ATOM 586 C C . PRO A 1 73 ? -5.960 -7.321 26.318 1.00 33.91 73 PRO A C 1
ATOM 588 O O . PRO A 1 73 ? -5.188 -7.681 25.417 1.00 33.91 73 PRO A O 1
ATOM 591 N N . ALA A 1 74 ? -7.224 -6.983 26.056 1.00 40.00 74 ALA A N 1
ATOM 592 C CA . ALA A 1 74 ? -7.458 -6.327 24.781 1.00 40.00 74 ALA A CA 1
ATOM 593 C C . ALA A 1 74 ? -6.396 -5.240 24.811 1.00 40.00 74 ALA A C 1
ATOM 595 O O . AL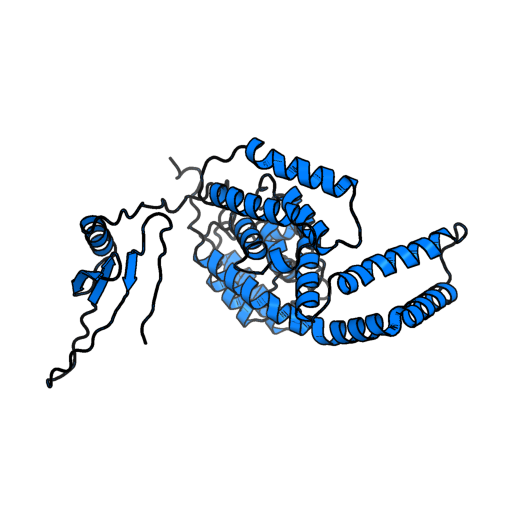A A 1 74 ? -6.469 -4.397 25.707 1.00 40.00 74 ALA A O 1
ATOM 596 N N . ALA A 1 75 ? -5.291 -5.441 24.082 1.00 37.91 75 ALA A N 1
ATOM 597 C CA . ALA A 1 75 ? -4.170 -4.547 24.178 1.00 37.91 75 ALA A CA 1
ATOM 598 C C . ALA A 1 75 ? -4.843 -3.268 23.745 1.00 37.91 75 ALA A C 1
ATOM 600 O O . ALA A 1 75 ? -5.327 -3.178 22.615 1.00 37.91 75 ALA A O 1
ATOM 601 N N . SER A 1 76 ? -5.051 -2.371 24.709 1.00 42.94 76 SER A N 1
ATOM 602 C CA . SER A 1 76 ? -5.297 -0.990 24.406 1.00 42.94 76 SER A CA 1
ATOM 603 C C . SER A 1 76 ? -4.022 -0.667 23.664 1.00 42.94 76 SER A C 1
ATOM 605 O O . SER A 1 76 ? -2.950 -0.530 24.257 1.00 42.94 76 SER A O 1
ATOM 607 N N . LEU A 1 77 ? -4.108 -0.812 22.339 1.00 53.50 77 LEU A N 1
ATOM 608 C CA . LEU A 1 77 ? -3.184 -0.223 21.416 1.00 53.50 77 LEU A CA 1
ATOM 609 C C . LEU A 1 77 ? -3.145 1.195 21.937 1.00 53.50 77 LEU A C 1
ATOM 611 O O . LEU A 1 77 ? -4.143 1.905 21.869 1.00 53.50 77 LEU A O 1
ATOM 615 N N . ARG A 1 78 ? -2.043 1.552 22.596 1.00 50.78 78 ARG A N 1
ATOM 616 C CA . ARG A 1 78 ? -1.752 2.936 22.929 1.00 50.78 78 ARG A CA 1
ATOM 617 C C . ARG A 1 78 ? -1.418 3.609 21.607 1.00 50.78 78 ARG A C 1
ATOM 619 O O . ARG A 1 78 ? -0.273 3.925 21.314 1.00 50.78 78 ARG A O 1
ATOM 626 N N . THR A 1 79 ? -2.416 3.689 20.746 1.00 57.59 79 THR A N 1
ATOM 627 C CA . THR A 1 79 ? -2.494 4.676 19.706 1.00 57.59 79 THR A CA 1
ATOM 628 C C . THR A 1 79 ? -2.821 5.948 20.456 1.00 57.59 79 THR A C 1
ATOM 630 O O . THR A 1 79 ? -3.855 6.037 21.114 1.00 57.59 79 THR A O 1
ATOM 633 N N . ASP A 1 80 ? -1.929 6.932 20.386 1.00 67.75 80 ASP A N 1
ATOM 634 C CA . ASP A 1 80 ? -2.246 8.319 20.727 1.00 67.75 80 ASP A CA 1
ATOM 635 C C . ASP A 1 80 ? -3.237 8.850 19.674 1.00 67.75 80 ASP A C 1
ATOM 637 O O . ASP A 1 80 ? -2.940 9.775 18.923 1.00 67.75 80 ASP A O 1
ATOM 641 N N . ALA A 1 81 ? -4.374 8.165 19.524 1.00 82.56 81 ALA A N 1
ATOM 642 C CA . ALA A 1 81 ? -5.404 8.430 18.549 1.00 82.56 81 ALA A CA 1
ATOM 643 C C . ALA A 1 81 ? -6.065 9.754 18.941 1.00 82.56 81 ALA A C 1
ATOM 645 O O . ALA A 1 81 ? -6.700 9.834 19.994 1.00 82.56 81 ALA A O 1
ATOM 646 N N . PRO A 1 82 ? -5.933 10.814 18.132 1.00 87.75 82 PRO A N 1
ATOM 647 C CA . PRO A 1 82 ? -6.498 12.108 18.482 1.00 87.75 82 PRO A CA 1
ATOM 648 C C . PRO A 1 82 ? -8.028 12.156 18.325 1.00 87.75 82 PRO A C 1
ATOM 650 O O . PRO A 1 82 ? -8.664 13.013 18.935 1.00 87.75 82 PRO A O 1
ATOM 653 N N . TRP A 1 83 ? -8.633 11.267 17.525 1.00 92.50 83 TRP A N 1
ATOM 654 C CA . TRP A 1 83 ? -10.089 11.172 17.336 1.00 92.50 83 TRP A CA 1
ATOM 655 C C . TRP A 1 83 ? -10.526 9.791 16.797 1.00 92.50 83 TRP A C 1
ATOM 657 O O . TRP A 1 83 ? -9.715 9.092 16.181 1.00 92.50 83 TRP A O 1
ATOM 667 N N . PRO A 1 84 ? -11.800 9.390 16.981 1.00 94.38 84 PRO A N 1
ATOM 668 C CA . PRO A 1 84 ? -12.366 8.186 16.362 1.00 94.38 84 PRO A CA 1
ATOM 669 C C . PRO A 1 84 ? -12.574 8.344 14.848 1.00 94.38 84 PRO A C 1
ATOM 671 O O . PRO A 1 84 ? -12.658 9.465 14.353 1.00 94.38 84 PRO A O 1
ATOM 674 N N . ALA A 1 85 ? -12.718 7.242 14.103 1.00 96.44 85 ALA A N 1
ATOM 675 C CA . ALA A 1 85 ? -13.000 7.287 12.662 1.00 96.44 85 ALA A CA 1
ATOM 676 C C . ALA A 1 85 ? -14.172 8.236 12.321 1.00 96.44 85 ALA A C 1
ATOM 678 O O . ALA A 1 85 ? -15.188 8.266 13.014 1.00 96.44 85 ALA A O 1
ATOM 679 N N . PHE A 1 86 ? -14.035 9.028 11.253 1.00 97.81 86 PHE A N 1
ATOM 680 C CA . PHE A 1 86 ? -15.010 10.067 10.871 1.00 97.81 86 PHE A CA 1
ATOM 681 C C . PHE A 1 86 ? -15.297 11.098 11.966 1.00 97.81 86 PHE A C 1
ATOM 683 O O . PHE A 1 86 ? -16.403 11.625 12.033 1.00 97.81 86 PHE A O 1
ATOM 690 N N . TYR A 1 87 ? -14.344 11.350 12.866 1.00 95.94 87 TYR A N 1
ATOM 691 C CA . TYR A 1 87 ? -14.552 12.175 14.062 1.00 95.94 87 TYR A CA 1
ATOM 692 C C . TYR A 1 87 ? -15.697 11.682 14.966 1.00 95.94 87 TYR A C 1
ATOM 694 O O . TYR A 1 87 ? -16.179 12.429 15.816 1.00 95.94 87 TYR A O 1
ATOM 702 N N . GLY A 1 88 ? -16.145 10.432 14.796 1.00 95.81 88 GLY A N 1
ATOM 703 C CA . GLY A 1 88 ? -17.293 9.892 15.515 1.00 95.81 88 GLY A CA 1
ATOM 704 C C . GLY A 1 88 ? -18.643 10.359 14.973 1.00 95.81 88 GLY A C 1
ATOM 705 O O . GLY A 1 88 ? -19.632 10.224 15.686 1.00 95.81 88 GLY A O 1
ATOM 706 N N . ASP A 1 89 ? -18.699 10.898 13.749 1.00 97.88 89 ASP A N 1
ATOM 707 C CA . ASP A 1 89 ? -19.889 11.475 13.108 1.00 97.88 89 ASP A CA 1
ATOM 708 C C . ASP A 1 89 ? -20.584 10.458 12.161 1.00 97.88 89 ASP A C 1
ATOM 710 O O . ASP A 1 89 ? -20.085 10.179 11.062 1.00 97.88 89 ASP A O 1
ATOM 714 N N . PRO A 1 90 ? -21.750 9.880 12.540 1.00 98.00 90 PRO A N 1
ATOM 715 C CA . PRO A 1 90 ? -22.488 8.963 11.669 1.00 98.00 90 PRO A CA 1
ATOM 716 C C . PRO A 1 90 ? -23.056 9.606 10.391 1.00 98.00 90 PRO A C 1
ATOM 718 O O . PRO A 1 90 ? -22.988 8.960 9.343 1.00 98.00 90 PRO A O 1
ATOM 721 N N . PRO A 1 91 ? -23.605 10.840 10.405 1.00 98.38 91 PRO A N 1
ATOM 722 C CA . PRO A 1 91 ? -23.905 11.574 9.174 1.00 98.38 91 PRO A CA 1
ATOM 723 C C . PRO A 1 91 ? -22.730 11.683 8.193 1.00 98.38 91 PRO A C 1
ATOM 725 O O . PRO A 1 91 ? -22.933 11.457 6.997 1.00 98.38 91 PRO A O 1
ATOM 728 N N . LEU A 1 92 ? -21.515 11.984 8.670 1.00 98.25 92 LEU A N 1
ATOM 729 C CA . LEU A 1 92 ? -20.324 12.044 7.814 1.00 98.25 92 LEU A CA 1
ATOM 730 C C . LEU A 1 92 ? -20.002 10.675 7.200 1.00 98.25 92 LEU A C 1
ATOM 732 O O . LEU A 1 92 ? -19.779 10.580 5.991 1.00 98.25 92 LEU A O 1
ATOM 736 N N . HIS A 1 93 ? -20.036 9.608 8.006 1.00 98.50 93 HIS A N 1
ATOM 737 C CA . HIS A 1 93 ? -19.883 8.229 7.524 1.00 98.50 93 HIS A CA 1
ATOM 738 C C . HIS A 1 93 ? -20.892 7.895 6.422 1.00 98.50 93 HIS A C 1
ATOM 740 O O . HIS A 1 93 ? -20.492 7.471 5.337 1.00 98.50 93 HIS A O 1
ATOM 746 N N . ALA A 1 94 ? -22.182 8.154 6.654 1.00 98.38 94 ALA A N 1
ATOM 747 C CA . ALA A 1 94 ? -23.239 7.855 5.691 1.00 98.38 94 ALA A CA 1
ATOM 748 C C . ALA A 1 94 ? -23.070 8.646 4.383 1.00 98.38 94 ALA A C 1
ATOM 750 O O . ALA A 1 94 ? -23.259 8.101 3.292 1.00 98.38 94 ALA A O 1
ATOM 751 N N . PHE A 1 95 ? -22.673 9.918 4.484 1.00 98.38 95 PHE A N 1
ATOM 752 C CA . PHE A 1 95 ? -22.389 10.770 3.334 1.00 98.38 95 PHE A CA 1
ATOM 753 C C . PHE A 1 95 ? -21.233 10.229 2.484 1.00 98.38 95 PHE A C 1
ATOM 755 O O . PHE A 1 95 ? -21.370 10.103 1.264 1.00 98.38 95 PHE A O 1
ATOM 762 N N . LEU A 1 96 ? -20.110 9.874 3.114 1.00 98.50 96 LEU A N 1
ATOM 763 C CA . LEU A 1 96 ? -18.932 9.346 2.422 1.00 98.50 96 LEU A CA 1
ATOM 764 C C . LEU A 1 96 ? -19.189 7.955 1.832 1.00 98.50 96 LEU A C 1
ATOM 766 O O . LEU A 1 96 ? -18.792 7.700 0.694 1.00 98.50 96 LEU A O 1
ATOM 770 N N . ALA A 1 97 ? -19.916 7.096 2.552 1.00 98.31 97 ALA A N 1
ATOM 771 C CA . ALA A 1 97 ? -20.348 5.790 2.062 1.00 98.31 97 ALA A CA 1
ATOM 772 C C . ALA A 1 97 ? -21.201 5.931 0.795 1.00 98.31 97 ALA A C 1
ATOM 774 O O . ALA A 1 97 ? -20.945 5.283 -0.224 1.00 98.31 97 ALA A O 1
ATOM 775 N N . GLN A 1 98 ? -22.196 6.825 0.827 1.00 98.12 98 GLN A N 1
ATOM 776 C CA . GLN A 1 98 ? -23.045 7.102 -0.326 1.00 98.12 98 GLN A CA 1
ATOM 777 C C . GLN A 1 98 ? -22.236 7.662 -1.498 1.00 98.12 98 GLN A C 1
ATOM 779 O O . GLN A 1 98 ? -22.417 7.199 -2.626 1.00 98.12 98 GLN A O 1
ATOM 784 N N . ARG A 1 99 ? -21.355 8.633 -1.236 1.00 97.56 99 ARG A N 1
ATOM 785 C CA . ARG A 1 99 ? -20.491 9.255 -2.243 1.00 97.56 99 ARG A CA 1
ATOM 786 C C . ARG A 1 99 ? -19.629 8.211 -2.948 1.00 97.56 99 ARG A C 1
ATOM 788 O O . ARG A 1 99 ? -19.664 8.140 -4.175 1.00 97.56 99 ARG A O 1
ATOM 795 N N . LEU A 1 100 ? -18.893 7.389 -2.196 1.00 98.00 100 LEU A N 1
ATOM 796 C CA . LEU A 1 100 ? -18.022 6.372 -2.784 1.00 98.00 100 LEU A CA 1
ATOM 797 C C . LEU A 1 100 ? -18.834 5.356 -3.590 1.00 98.00 100 LEU A C 1
ATOM 799 O O . LEU A 1 100 ? -18.473 5.050 -4.720 1.00 98.00 100 LEU A O 1
ATOM 803 N N . ARG A 1 101 ? -19.968 4.887 -3.055 1.00 97.94 101 ARG A N 1
ATOM 804 C CA . ARG A 1 101 ? -20.841 3.931 -3.750 1.00 97.94 101 ARG A CA 1
ATOM 805 C C . ARG A 1 101 ? -21.377 4.481 -5.073 1.00 97.94 101 ARG A C 1
ATOM 807 O O . ARG A 1 101 ? -21.439 3.744 -6.052 1.00 97.94 101 ARG A O 1
ATOM 814 N N . GLN A 1 102 ? -21.770 5.756 -5.115 1.00 97.62 102 GLN A N 1
ATOM 815 C CA . GLN A 1 102 ? -22.263 6.406 -6.336 1.00 97.62 102 GLN A CA 1
ATOM 816 C C . GLN A 1 102 ? -21.174 6.505 -7.409 1.00 97.62 102 GLN A C 1
ATOM 818 O O . GLN A 1 102 ? -21.427 6.145 -8.557 1.00 97.62 102 GLN A O 1
ATOM 823 N N . HIS A 1 103 ? -19.967 6.932 -7.031 1.00 98.06 103 HIS A N 1
ATOM 824 C CA . HIS A 1 103 ? -18.827 7.024 -7.950 1.00 98.06 103 HIS A CA 1
ATOM 825 C C . HIS A 1 103 ? -18.308 5.649 -8.386 1.00 98.06 103 HIS A C 1
ATOM 827 O O . HIS A 1 103 ? -17.935 5.456 -9.540 1.00 98.06 103 HIS A O 1
ATOM 833 N N . ALA A 1 104 ? -18.334 4.650 -7.505 1.00 97.38 104 ALA A N 1
ATOM 834 C CA . ALA A 1 104 ? -17.996 3.279 -7.874 1.00 97.38 104 ALA A CA 1
ATOM 835 C C . ALA A 1 104 ? -19.021 2.704 -8.869 1.00 97.38 104 ALA A C 1
ATOM 837 O O . ALA A 1 104 ? -18.646 2.063 -9.848 1.00 97.38 104 ALA A O 1
ATOM 838 N N . ALA A 1 105 ? -20.315 2.995 -8.683 1.00 97.44 105 ALA A N 1
ATOM 839 C CA . ALA A 1 105 ? -21.377 2.537 -9.583 1.00 97.44 105 ALA A CA 1
ATOM 840 C C . ALA A 1 105 ? -21.298 3.163 -10.985 1.00 97.44 105 ALA A C 1
ATOM 842 O O . ALA A 1 105 ? -21.724 2.539 -11.955 1.00 97.44 105 ALA A O 1
ATOM 843 N N . SER A 1 106 ? -20.744 4.373 -11.108 1.00 96.75 106 SER A N 1
ATOM 844 C CA . SER A 1 106 ? -20.484 5.020 -12.400 1.00 96.75 106 SER A CA 1
ATOM 845 C C . SER A 1 106 ? -19.130 4.644 -13.018 1.00 96.75 106 SER A C 1
ATOM 847 O O . SER A 1 106 ? -18.814 5.116 -14.111 1.00 96.75 106 SER A O 1
ATOM 849 N N . GLY A 1 107 ? -18.316 3.815 -12.351 1.00 95.88 107 GLY A N 1
ATOM 850 C CA . GLY A 1 107 ? -16.948 3.513 -12.788 1.00 95.88 107 GLY A CA 1
ATOM 851 C C . GLY A 1 107 ? -16.034 4.746 -12.774 1.00 95.88 107 GLY A C 1
ATOM 852 O O . GLY A 1 107 ? -15.150 4.882 -13.626 1.00 95.88 107 GLY A O 1
ATOM 853 N N . ALA A 1 108 ? -16.298 5.690 -11.868 1.00 97.19 108 ALA A N 1
ATOM 854 C CA . ALA A 1 108 ? -15.516 6.907 -11.674 1.00 97.19 108 ALA A CA 1
ATOM 855 C C . ALA A 1 108 ? -14.347 6.728 -10.695 1.00 97.19 108 ALA A C 1
ATOM 857 O O . ALA A 1 108 ? -13.392 7.501 -10.752 1.00 97.19 108 ALA A O 1
ATOM 858 N N . VAL A 1 109 ? -14.397 5.700 -9.843 1.00 97.25 109 VAL A N 1
ATOM 859 C CA . VAL A 1 109 ? -13.275 5.317 -8.977 1.00 97.25 109 VAL A CA 1
ATOM 860 C C . VAL A 1 109 ? -12.316 4.450 -9.775 1.00 97.25 109 VAL A C 1
ATOM 862 O O . VAL A 1 109 ? -12.696 3.380 -10.252 1.00 97.25 109 VAL A O 1
ATOM 865 N N . VAL A 1 110 ? -11.073 4.895 -9.920 1.00 93.75 110 VAL A N 1
ATOM 866 C CA . VAL A 1 110 ? -10.063 4.173 -10.697 1.00 93.75 110 VAL A CA 1
ATOM 867 C C . VAL A 1 110 ? -8.761 4.008 -9.928 1.00 93.75 110 VAL A C 1
ATOM 869 O O . VAL A 1 110 ? -8.487 4.701 -8.951 1.00 93.75 110 VAL A O 1
ATOM 872 N N . ARG A 1 111 ? -7.929 3.086 -10.406 1.00 90.44 111 ARG A N 1
ATOM 873 C CA . ARG A 1 111 ? -6.544 2.960 -9.965 1.00 90.44 111 ARG A CA 1
ATOM 874 C C . ARG A 1 111 ? -5.688 4.029 -10.636 1.00 90.44 111 ARG A C 1
ATOM 876 O O . ARG A 1 111 ? -5.730 4.179 -11.854 1.00 90.44 111 ARG A O 1
ATOM 883 N N . ALA A 1 112 ? -4.830 4.669 -9.856 1.00 89.56 112 ALA A N 1
ATOM 884 C CA . ALA A 1 112 ? -3.658 5.364 -10.365 1.00 89.56 112 ALA A CA 1
ATOM 885 C C . ALA A 1 112 ? -2.509 5.226 -9.371 1.00 89.56 112 ALA A C 1
ATOM 887 O O . ALA A 1 112 ? -2.720 4.889 -8.209 1.00 89.56 112 ALA A O 1
ATOM 888 N N . SER A 1 113 ? -1.288 5.491 -9.833 1.00 78.06 113 SER A N 1
ATOM 889 C CA . SER A 1 113 ? -0.140 5.565 -8.934 1.00 78.06 113 SER A CA 1
ATOM 890 C C . SER A 1 113 ? -0.313 6.711 -7.946 1.00 78.06 113 SER A C 1
ATOM 892 O O . SER A 1 113 ? -0.027 6.513 -6.774 1.00 78.06 113 SER A O 1
ATOM 894 N N . THR A 1 114 ? -0.833 7.862 -8.396 1.00 87.00 114 THR A N 1
ATOM 895 C CA . THR A 1 114 ? -1.019 9.079 -7.596 1.00 87.00 114 THR A CA 1
ATOM 896 C C . THR A 1 114 ? -2.483 9.424 -7.364 1.00 87.00 114 THR A C 1
ATOM 898 O O . THR A 1 114 ? -3.252 9.346 -8.324 1.00 87.00 114 THR A O 1
ATOM 901 N N . PRO A 1 115 ? -2.867 9.866 -6.144 1.00 92.12 115 PRO A N 1
ATOM 902 C CA . PRO A 1 115 ? -4.188 10.429 -5.923 1.00 92.12 115 PRO A CA 1
ATOM 903 C C . PRO A 1 115 ? -4.468 11.560 -6.900 1.00 92.12 115 PRO A C 1
ATOM 905 O O . PRO A 1 115 ? -3.640 12.450 -7.075 1.00 92.12 115 PRO A O 1
ATOM 908 N N . TYR A 1 116 ? -5.635 11.528 -7.528 1.00 95.31 116 TYR A N 1
ATOM 909 C CA . TYR A 1 116 ? -6.060 12.580 -8.441 1.00 95.31 116 TYR A CA 1
ATOM 910 C C . TYR A 1 116 ? -7.583 12.698 -8.431 1.00 95.31 116 TYR A C 1
ATOM 912 O O . TYR A 1 116 ? -8.286 11.716 -8.177 1.00 95.31 116 TYR A O 1
ATOM 920 N N . TRP A 1 117 ? -8.088 13.897 -8.717 1.00 96.19 117 TRP A N 1
ATOM 921 C CA . TRP A 1 117 ? -9.515 14.159 -8.895 1.00 96.19 117 TRP A CA 1
ATOM 922 C C . TRP A 1 117 ? -9.722 15.100 -10.083 1.00 96.19 117 TRP A C 1
ATOM 924 O O . TRP A 1 117 ? -9.360 16.274 -10.016 1.00 96.19 117 TRP A O 1
ATOM 934 N N . ALA A 1 118 ? -10.281 14.583 -11.175 1.00 95.19 118 ALA A N 1
ATOM 935 C CA . ALA A 1 118 ? -10.534 15.340 -12.397 1.00 95.19 118 ALA A CA 1
ATOM 936 C C . ALA A 1 118 ? -11.748 14.774 -13.143 1.00 95.19 118 ALA A C 1
ATOM 938 O O . ALA A 1 118 ? -11.936 13.560 -13.199 1.00 95.19 118 ALA A O 1
ATOM 939 N N . ASP A 1 119 ? -12.564 15.655 -13.726 1.00 93.19 119 ASP A N 1
ATOM 940 C CA . ASP A 1 119 ? -13.735 15.289 -14.537 1.00 93.19 119 ASP A CA 1
ATOM 941 C C . ASP A 1 119 ? -14.690 14.295 -13.842 1.00 93.19 119 ASP A C 1
ATOM 943 O O . ASP A 1 119 ? -15.164 13.341 -14.456 1.00 93.19 119 ASP A O 1
ATOM 947 N N . GLU A 1 120 ? -14.958 14.510 -12.546 1.00 93.50 120 GLU A N 1
ATOM 948 C CA . GLU A 1 120 ? -15.780 13.630 -11.690 1.00 93.50 120 GLU A CA 1
ATOM 949 C C . GLU A 1 120 ? -15.256 12.190 -11.577 1.00 93.50 120 GLU A C 1
ATOM 951 O O . GLU A 1 120 ? -16.014 11.266 -11.284 1.00 93.50 120 GLU A O 1
ATOM 956 N N . ARG A 1 121 ? -13.959 11.981 -11.816 1.00 96.25 121 ARG A N 1
ATOM 957 C CA . ARG A 1 121 ? -13.273 10.696 -11.678 1.00 96.25 121 ARG A CA 1
ATOM 958 C C . ARG A 1 121 ? -12.006 10.876 -10.861 1.00 96.25 121 ARG A C 1
ATOM 960 O O . ARG A 1 121 ? -11.389 11.941 -10.850 1.00 96.25 121 ARG A O 1
ATOM 967 N N . GLY A 1 122 ? -11.587 9.817 -10.193 1.00 96.81 122 GLY A N 1
ATOM 968 C CA . GLY A 1 122 ? -10.373 9.879 -9.403 1.00 96.81 122 GLY A CA 1
ATOM 969 C C . GLY A 1 122 ? -10.059 8.588 -8.692 1.00 96.81 122 GLY A C 1
ATOM 970 O O . GLY A 1 122 ? -10.755 7.580 -8.828 1.00 96.81 122 GLY A O 1
ATOM 971 N N . THR A 1 123 ? -8.999 8.634 -7.902 1.00 97.06 123 THR A N 1
ATOM 972 C CA . THR A 1 123 ? -8.656 7.515 -7.033 1.00 97.06 123 THR A CA 1
ATOM 973 C C . THR A 1 123 ? -9.590 7.426 -5.832 1.00 97.06 123 THR A C 1
ATOM 975 O O . THR A 1 123 ? -10.400 8.320 -5.586 1.00 97.06 123 THR A O 1
ATOM 978 N N . ILE A 1 124 ? -9.517 6.340 -5.065 1.00 97.38 124 ILE A N 1
ATOM 979 C CA . ILE A 1 124 ? -10.440 6.100 -3.950 1.00 97.38 124 ILE A CA 1
ATOM 980 C C . ILE A 1 124 ? -10.345 7.165 -2.848 1.00 97.38 124 ILE A C 1
ATOM 982 O O . ILE A 1 124 ? -11.384 7.669 -2.412 1.00 97.38 124 ILE A O 1
ATOM 986 N N . SER A 1 125 ? -9.138 7.555 -2.418 1.00 96.81 125 SER A N 1
ATOM 987 C CA . SER A 1 125 ? -8.996 8.595 -1.389 1.00 96.81 125 SER A CA 1
ATOM 988 C C . SER A 1 125 ? -9.449 9.950 -1.932 1.00 96.81 125 SER A C 1
ATOM 990 O O . SER A 1 125 ? -10.204 10.669 -1.273 1.00 96.81 125 SER A O 1
ATOM 992 N N . ALA A 1 126 ? -9.096 10.249 -3.182 1.00 97.31 126 ALA A N 1
ATOM 993 C CA . ALA A 1 126 ? -9.489 11.483 -3.837 1.00 97.31 126 ALA A CA 1
ATOM 994 C C . ALA A 1 126 ? -11.002 11.561 -4.084 1.00 97.31 126 ALA A C 1
ATOM 996 O O . ALA A 1 126 ? -11.587 12.629 -3.943 1.00 97.31 126 ALA A O 1
ATOM 997 N N . THR A 1 127 ? -11.661 10.432 -4.353 1.00 97.81 127 THR A N 1
ATOM 998 C CA . THR A 1 127 ? -13.123 10.329 -4.468 1.00 97.81 127 THR A CA 1
ATOM 999 C C . THR A 1 127 ? -13.800 10.589 -3.131 1.00 97.81 127 THR A C 1
ATOM 1001 O O . THR A 1 127 ? -14.803 11.296 -3.075 1.00 97.81 127 THR A O 1
ATOM 1004 N N . LEU A 1 128 ? -13.266 10.045 -2.036 1.00 97.44 128 LEU A N 1
ATOM 1005 C CA . LEU A 1 128 ? -13.808 10.294 -0.702 1.00 97.44 128 LEU A CA 1
ATOM 1006 C C . LEU A 1 128 ? -13.684 11.772 -0.317 1.00 97.44 128 LEU A C 1
ATOM 1008 O O . LEU A 1 128 ? -14.632 12.338 0.225 1.00 97.44 128 LEU A O 1
ATOM 1012 N N . ALA A 1 129 ? -12.561 12.409 -0.648 1.00 96.88 129 ALA A N 1
ATOM 1013 C CA . ALA A 1 129 ? -12.286 13.804 -0.313 1.00 96.88 129 ALA A CA 1
ATOM 1014 C C . ALA A 1 129 ? -12.846 14.826 -1.322 1.00 96.88 129 ALA A C 1
ATOM 1016 O O . ALA A 1 129 ? -13.021 15.988 -0.963 1.00 96.88 129 ALA A O 1
ATOM 1017 N N . HIS A 1 130 ? -13.119 14.408 -2.563 1.00 96.12 130 HIS A N 1
ATOM 1018 C CA . HIS A 1 130 ? -13.236 15.287 -3.742 1.00 96.12 130 HIS A CA 1
ATOM 1019 C C . HIS A 1 130 ? -12.014 16.204 -3.928 1.00 96.12 130 HIS A C 1
ATOM 1021 O O . HIS A 1 130 ? -12.142 17.373 -4.282 1.00 96.12 130 HIS A O 1
ATOM 1027 N N . HIS A 1 131 ? -10.819 15.677 -3.646 1.00 96.38 131 HIS A N 1
ATOM 1028 C CA . HIS A 1 131 ? -9.546 16.391 -3.765 1.00 96.38 131 HIS A CA 1
ATOM 1029 C C . HIS A 1 131 ? -8.374 15.403 -3.768 1.00 96.38 131 HIS A C 1
ATOM 1031 O O . HIS A 1 131 ? -8.366 14.450 -3.001 1.00 96.38 131 HIS A O 1
ATOM 1037 N N . GLU A 1 132 ? -7.326 15.671 -4.543 1.00 93.56 132 GLU A N 1
ATOM 1038 C CA . GLU A 1 132 ? -6.111 14.839 -4.609 1.00 93.56 132 GLU A CA 1
ATOM 1039 C C . GLU A 1 132 ? -5.174 14.908 -3.383 1.00 93.56 132 GLU A C 1
ATOM 1041 O O . GLU A 1 132 ? -4.217 14.149 -3.279 1.00 93.56 132 GLU A O 1
ATOM 1046 N N . SER A 1 133 ? -5.407 15.823 -2.438 1.00 93.56 133 SER A N 1
ATOM 1047 C CA . SER A 1 133 ? -4.477 16.066 -1.332 1.00 93.56 133 SER A CA 1
ATOM 1048 C C . SER A 1 133 ? -4.800 15.140 -0.167 1.00 93.56 133 SER A C 1
ATOM 1050 O O . SER A 1 133 ? -5.913 15.173 0.358 1.00 93.56 133 SER A O 1
ATOM 1052 N N . MET A 1 134 ? -3.810 14.376 0.303 1.00 91.12 134 MET A N 1
ATOM 1053 C CA . MET A 1 134 ? -3.988 13.494 1.463 1.00 91.12 134 MET A CA 1
ATOM 1054 C C . MET A 1 134 ? -4.273 14.269 2.760 1.00 91.12 134 MET A C 1
ATOM 1056 O O . MET A 1 134 ? -5.045 13.814 3.600 1.00 91.12 134 MET A O 1
ATOM 1060 N N . THR A 1 135 ? -3.740 15.485 2.898 1.00 91.31 135 THR A N 1
ATOM 1061 C CA . THR A 1 135 ? -4.076 16.367 4.026 1.00 91.31 135 THR A CA 1
ATOM 1062 C C . THR A 1 135 ? -5.535 16.824 3.975 1.00 91.31 135 THR A C 1
ATOM 1064 O O . THR A 1 135 ? -6.184 16.949 5.013 1.00 91.31 135 THR A O 1
ATOM 1067 N N . VAL A 1 136 ? -6.077 17.070 2.776 1.00 94.94 136 VAL A N 1
ATOM 1068 C CA . VAL A 1 136 ? -7.508 17.373 2.605 1.00 94.94 136 VAL A CA 1
ATOM 1069 C C . VAL A 1 136 ? -8.350 16.133 2.884 1.00 94.94 136 VAL A C 1
ATOM 1071 O O . VAL A 1 136 ? -9.358 16.246 3.577 1.00 94.94 136 VAL A O 1
ATOM 1074 N N . PHE A 1 137 ? -7.919 14.955 2.425 1.00 96.75 137 PHE A N 1
ATOM 1075 C CA . PHE A 1 137 ? -8.567 13.687 2.755 1.00 96.75 137 PHE A CA 1
ATOM 1076 C C . PHE A 1 137 ? -8.723 13.504 4.263 1.00 96.75 137 PHE A C 1
ATOM 1078 O O . PHE A 1 137 ? -9.838 13.257 4.718 1.00 96.75 137 PHE A O 1
ATOM 1085 N N . GLU A 1 138 ? -7.657 13.684 5.044 1.00 95.56 138 GLU A N 1
ATOM 1086 C CA . GLU A 1 138 ? -7.724 13.509 6.497 1.00 95.56 138 GLU A CA 1
ATOM 1087 C C . GLU A 1 138 ? -8.733 14.464 7.138 1.00 95.56 138 GLU A C 1
ATOM 1089 O O . GLU A 1 138 ? -9.584 14.039 7.917 1.00 95.56 138 GLU A O 1
ATOM 1094 N N . ARG A 1 139 ? -8.703 15.740 6.739 1.00 95.81 139 ARG A N 1
ATOM 1095 C CA . ARG A 1 139 ? -9.606 16.776 7.262 1.00 95.81 139 ARG A CA 1
ATOM 1096 C C . ARG A 1 139 ? -11.070 16.566 6.886 1.00 95.81 139 ARG A C 1
ATOM 1098 O O . ARG A 1 139 ? -11.954 16.892 7.669 1.00 95.81 139 ARG A O 1
ATOM 1105 N N . VAL A 1 140 ? -11.336 16.094 5.670 1.00 97.00 140 VAL A N 1
ATOM 1106 C CA . VAL A 1 140 ? -12.703 15.905 5.159 1.00 97.00 140 VAL A CA 1
ATOM 1107 C C . VAL A 1 140 ? -13.304 14.604 5.672 1.00 97.00 140 VAL A C 1
ATOM 1109 O O . VAL A 1 140 ? -14.499 14.548 5.947 1.00 97.00 140 VAL A O 1
ATOM 1112 N N . THR A 1 141 ? -12.493 13.553 5.780 1.00 97.75 141 THR A N 1
ATOM 1113 C CA . THR A 1 141 ? -12.985 12.212 6.109 1.00 97.75 141 THR A CA 1
ATOM 1114 C C . THR A 1 141 ? -12.865 11.860 7.582 1.00 97.75 141 THR A C 1
ATOM 1116 O O . THR A 1 141 ? -13.546 10.944 8.024 1.00 97.75 141 THR A O 1
ATOM 1119 N N . GLY A 1 142 ? -11.996 12.531 8.341 1.00 96.31 142 GLY A N 1
ATOM 1120 C CA . GLY A 1 142 ? -11.652 12.129 9.703 1.00 96.31 142 GLY A CA 1
ATOM 1121 C C . GLY A 1 142 ? -10.889 10.805 9.787 1.00 96.31 142 GLY A C 1
ATOM 1122 O O . GLY A 1 142 ? -10.801 10.230 10.870 1.00 96.31 142 GLY A O 1
ATOM 1123 N N . LEU A 1 143 ? -10.344 10.305 8.673 1.00 97.12 143 LEU A N 1
ATOM 1124 C CA . LEU A 1 143 ? -9.485 9.119 8.613 1.00 97.12 143 LEU A CA 1
ATOM 1125 C C . LEU A 1 143 ? -8.018 9.557 8.480 1.00 97.12 143 LEU A C 1
ATOM 1127 O O . LEU A 1 143 ? -7.749 10.504 7.747 1.00 97.12 143 LEU A O 1
ATOM 1131 N N . PRO A 1 144 ? -7.052 8.892 9.135 1.00 95.19 144 PRO A N 1
ATOM 1132 C CA . PRO A 1 144 ? -5.662 9.339 9.108 1.00 95.19 144 PRO A CA 1
ATOM 1133 C C . PRO A 1 144 ? -5.049 9.234 7.705 1.00 95.19 144 PRO A C 1
ATOM 1135 O O . PRO A 1 144 ? -5.385 8.327 6.940 1.00 95.19 144 PRO A O 1
ATOM 1138 N N . THR A 1 145 ? -4.093 10.113 7.392 1.00 92.94 145 THR A N 1
ATOM 1139 C CA . THR A 1 145 ? -3.353 10.137 6.113 1.00 92.94 145 THR A CA 1
ATOM 1140 C C . THR A 1 145 ? -2.820 8.759 5.689 1.00 92.94 145 THR A C 1
ATOM 1142 O O . THR A 1 145 ? -2.962 8.363 4.533 1.00 92.94 145 THR A O 1
ATOM 1145 N N . ALA A 1 146 ? -2.280 7.975 6.623 1.00 95.56 146 ALA A N 1
ATOM 1146 C CA . ALA A 1 146 ? -1.822 6.610 6.371 1.00 95.56 146 ALA A CA 1
ATOM 1147 C C . ALA A 1 146 ? -2.908 5.686 5.799 1.00 95.56 146 ALA A C 1
ATOM 1149 O O . ALA A 1 146 ? -2.617 4.795 5.005 1.00 95.56 146 ALA A O 1
ATOM 1150 N N . PHE A 1 147 ? -4.169 5.896 6.184 1.00 96.19 147 PHE A N 1
ATOM 1151 C CA . PHE A 1 147 ? -5.289 5.117 5.674 1.00 96.19 147 PHE A CA 1
ATOM 1152 C C . PHE A 1 147 ? -5.535 5.394 4.188 1.00 96.19 147 PHE A C 1
ATOM 1154 O O . PHE A 1 147 ? -5.805 4.456 3.442 1.00 96.19 147 PHE A O 1
ATOM 1161 N N . ALA A 1 148 ? -5.361 6.642 3.733 1.00 95.38 148 ALA A N 1
ATOM 1162 C CA . ALA A 1 148 ? -5.413 6.968 2.307 1.00 95.38 148 ALA A CA 1
ATOM 1163 C C . ALA A 1 148 ? -4.378 6.157 1.520 1.00 95.38 148 ALA A C 1
ATOM 1165 O O . ALA A 1 148 ? -4.724 5.544 0.520 1.00 95.38 148 ALA A O 1
ATOM 1166 N N . VAL A 1 149 ? -3.136 6.082 2.008 1.00 95.31 149 VAL A N 1
ATOM 1167 C CA . VAL A 1 149 ? -2.041 5.341 1.353 1.00 95.31 149 VAL A CA 1
ATOM 1168 C C . VAL A 1 149 ? -2.394 3.864 1.151 1.00 95.31 149 VAL A C 1
ATOM 1170 O O . VAL A 1 149 ? -2.152 3.311 0.076 1.00 95.31 149 VAL A O 1
ATOM 1173 N N . ILE A 1 150 ? -3.015 3.226 2.148 1.00 95.50 150 ILE A N 1
ATOM 1174 C CA . ILE A 1 150 ? -3.480 1.835 2.030 1.00 95.50 150 ILE A CA 1
ATOM 1175 C C . ILE A 1 150 ? -4.597 1.718 0.998 1.00 95.50 150 ILE A C 1
ATOM 1177 O O . ILE A 1 150 ? -4.565 0.806 0.175 1.00 95.50 150 ILE A O 1
ATOM 1181 N N . LEU A 1 151 ? -5.585 2.618 1.044 1.00 95.62 151 LEU A N 1
ATOM 1182 C CA . LEU A 1 151 ? -6.701 2.597 0.101 1.00 95.62 151 LEU A CA 1
ATOM 1183 C C . LEU A 1 151 ? -6.203 2.766 -1.336 1.00 95.62 151 LEU A C 1
ATOM 1185 O O . LEU A 1 151 ? -6.691 2.077 -2.219 1.00 95.62 151 LEU A O 1
ATOM 1189 N N . GLU A 1 152 ? -5.205 3.615 -1.572 1.00 94.81 152 GLU A N 1
ATOM 1190 C CA . GLU A 1 152 ? -4.580 3.750 -2.893 1.00 94.81 152 GLU A CA 1
ATOM 1191 C C . GLU A 1 152 ? -3.855 2.473 -3.341 1.00 94.81 152 GLU A C 1
ATOM 1193 O O . GLU A 1 152 ? -3.907 2.107 -4.512 1.00 94.81 152 GLU A O 1
ATOM 1198 N N . SER A 1 153 ? -3.220 1.764 -2.405 1.00 93.19 153 SER A N 1
ATOM 1199 C CA . SER A 1 153 ? -2.465 0.536 -2.693 1.00 93.19 153 SER A CA 1
ATOM 1200 C C . SER A 1 153 ? -3.367 -0.688 -2.908 1.00 93.19 153 SER A C 1
ATOM 1202 O O . SER A 1 153 ? -3.007 -1.608 -3.637 1.00 93.19 153 SER A O 1
ATOM 1204 N N . ALA A 1 154 ? -4.539 -0.720 -2.266 1.00 93.81 154 ALA A N 1
ATOM 1205 C CA . ALA A 1 154 ? -5.518 -1.802 -2.361 1.00 93.81 154 ALA A CA 1
ATOM 1206 C C . ALA A 1 154 ? -6.951 -1.242 -2.497 1.00 93.81 154 ALA A C 1
ATOM 1208 O O . ALA A 1 154 ? -7.749 -1.334 -1.556 1.00 93.81 154 ALA A O 1
ATOM 1209 N N . PRO A 1 155 ? -7.303 -0.662 -3.660 1.00 95.06 155 PRO A N 1
ATOM 1210 C CA . PRO A 1 155 ? -8.491 0.176 -3.797 1.00 95.06 155 PRO A CA 1
ATOM 1211 C C . PRO A 1 155 ? -9.803 -0.604 -3.919 1.00 95.06 155 PRO A C 1
ATOM 1213 O O . PRO A 1 155 ? -9.907 -1.599 -4.632 1.00 95.06 155 PRO A O 1
ATOM 1216 N N . PHE A 1 156 ? -10.852 -0.094 -3.274 1.00 96.38 156 PHE A N 1
ATOM 1217 C CA . PHE A 1 156 ? -12.227 -0.593 -3.380 1.00 96.38 156 PHE A CA 1
ATOM 1218 C C . PHE A 1 156 ? -12.928 0.111 -4.551 1.00 96.38 156 PHE A C 1
ATOM 1220 O O . PHE A 1 156 ? -13.404 1.237 -4.414 1.00 96.38 156 PHE A O 1
ATOM 1227 N N . LEU A 1 157 ? -12.939 -0.535 -5.718 1.00 95.62 157 LEU A N 1
ATOM 1228 C CA . LEU A 1 157 ? -13.315 0.082 -6.999 1.00 95.62 157 LEU A CA 1
ATOM 1229 C C . LEU A 1 157 ? -14.786 -0.134 -7.390 1.00 95.62 157 LEU A C 1
ATOM 1231 O O . LEU A 1 157 ? -15.313 0.591 -8.228 1.00 95.62 157 LEU A O 1
ATOM 1235 N N . THR A 1 158 ? -15.451 -1.130 -6.804 1.00 96.38 158 THR A N 1
ATOM 1236 C CA . THR A 1 158 ? -16.843 -1.502 -7.121 1.00 96.38 158 THR A CA 1
ATOM 1237 C C . THR A 1 158 ? -17.817 -1.097 -6.010 1.00 96.38 158 THR A C 1
ATOM 1239 O O . THR A 1 158 ? -17.396 -0.929 -4.861 1.00 96.38 158 THR A O 1
ATOM 1242 N N . PRO A 1 159 ? -19.125 -0.945 -6.306 1.00 97.69 159 PRO A N 1
ATOM 1243 C CA . PRO A 1 159 ? -20.137 -0.661 -5.288 1.00 97.69 159 PRO A CA 1
ATOM 1244 C C . PRO A 1 159 ? -20.134 -1.665 -4.134 1.00 97.69 159 PRO A C 1
ATOM 1246 O O . PRO A 1 159 ? -20.221 -1.259 -2.979 1.00 97.69 159 PRO A O 1
ATOM 1249 N N . GLU A 1 160 ? -19.983 -2.954 -4.438 1.00 97.38 160 GLU A N 1
ATOM 1250 C CA . GLU A 1 160 ? -19.976 -4.040 -3.455 1.00 97.38 160 GLU A CA 1
ATOM 1251 C C . GLU A 1 160 ? -18.741 -3.961 -2.550 1.00 97.38 160 GLU A C 1
ATOM 1253 O O . GLU A 1 160 ? -18.828 -4.152 -1.338 1.00 97.38 160 GLU A O 1
ATOM 1258 N N . GLN A 1 161 ? -17.581 -3.632 -3.127 1.00 97.00 161 GLN A N 1
ATOM 1259 C CA . GLN A 1 161 ? -16.354 -3.382 -2.373 1.00 97.00 161 GLN A CA 1
ATOM 1260 C C . GLN A 1 161 ? -16.497 -2.151 -1.465 1.00 97.00 161 GLN A C 1
ATOM 1262 O O . GLN A 1 161 ? -16.125 -2.208 -0.293 1.00 97.00 161 GLN A O 1
ATOM 1267 N N . ALA A 1 162 ? -17.059 -1.053 -1.977 1.00 97.38 162 ALA A N 1
ATOM 1268 C CA . ALA A 1 162 ? -17.308 0.152 -1.190 1.00 97.38 162 ALA A CA 1
ATOM 1269 C C . ALA A 1 162 ? -18.269 -0.122 -0.021 1.00 97.38 162 ALA A C 1
ATOM 1271 O O . ALA A 1 162 ? -18.015 0.307 1.104 1.00 97.38 162 ALA A O 1
ATOM 1272 N N . GLU A 1 163 ? -19.344 -0.873 -0.262 1.00 97.75 163 GLU A N 1
ATOM 1273 C CA . GLU A 1 163 ? -20.295 -1.274 0.776 1.00 97.75 163 GLU A CA 1
ATOM 1274 C C . GLU A 1 163 ? -19.622 -2.133 1.854 1.00 97.75 163 GLU A C 1
ATOM 1276 O O . GLU A 1 163 ? -19.738 -1.823 3.039 1.00 97.75 163 GLU A O 1
ATOM 1281 N N . ALA A 1 164 ? -18.826 -3.131 1.456 1.00 98.00 164 ALA A N 1
ATOM 1282 C CA . ALA A 1 164 ? -18.084 -3.975 2.391 1.00 98.00 164 ALA A CA 1
ATOM 1283 C C . ALA A 1 164 ? -17.101 -3.179 3.272 1.00 98.00 164 ALA A C 1
ATOM 1285 O O . ALA A 1 164 ? -16.923 -3.511 4.446 1.00 98.00 164 ALA A O 1
ATOM 1286 N N . LEU A 1 165 ? -16.469 -2.128 2.731 1.00 98.25 165 LEU A N 1
ATOM 1287 C CA . LEU A 1 165 ? -15.599 -1.229 3.495 1.00 98.25 165 LEU A CA 1
ATOM 1288 C C . LEU A 1 165 ? -16.384 -0.450 4.557 1.00 98.25 165 LEU A C 1
ATOM 1290 O O . LEU A 1 165 ? -16.001 -0.447 5.727 1.00 98.25 165 LEU A O 1
ATOM 1294 N N . PHE A 1 166 ? -17.485 0.193 4.171 1.00 98.12 166 PHE A N 1
ATOM 1295 C CA . PHE A 1 166 ? -18.262 1.041 5.080 1.00 98.12 166 PHE A CA 1
ATOM 1296 C C . PHE A 1 166 ? -19.141 0.260 6.067 1.00 98.12 166 PHE A C 1
ATOM 1298 O O . PHE A 1 166 ? -19.530 0.823 7.091 1.00 98.12 166 PHE A O 1
ATOM 1305 N N . GLU A 1 167 ? -19.402 -1.028 5.820 1.00 97.62 167 GLU A N 1
ATOM 1306 C CA . GLU A 1 167 ? -20.025 -1.935 6.795 1.00 97.62 167 GLU A CA 1
ATOM 1307 C C . GLU A 1 167 ? -19.141 -2.125 8.041 1.00 97.62 167 GLU A C 1
ATOM 1309 O O . GLU A 1 167 ? -19.645 -2.244 9.158 1.00 97.62 167 GLU A O 1
ATOM 1314 N N . VAL A 1 168 ? -17.816 -2.153 7.861 1.00 97.38 168 VAL A N 1
ATOM 1315 C CA . VAL A 1 168 ? -16.861 -2.467 8.939 1.00 97.38 168 VAL A CA 1
ATOM 1316 C C . VAL A 1 168 ? -16.158 -1.238 9.505 1.00 97.38 168 VAL A C 1
ATOM 1318 O O . VAL A 1 168 ? -15.757 -1.240 10.668 1.00 97.38 168 VAL A O 1
ATOM 1321 N N . LEU A 1 169 ? -15.998 -0.199 8.688 1.00 97.31 169 LEU A N 1
ATOM 1322 C CA . LEU A 1 169 ? -15.403 1.072 9.069 1.00 97.31 169 LEU A CA 1
ATOM 1323 C C . LEU A 1 169 ? -16.495 1.959 9.681 1.00 97.31 169 LEU A C 1
ATOM 1325 O O . LEU A 1 169 ? -17.108 2.760 8.983 1.00 97.31 169 LEU A O 1
ATOM 1329 N N . THR A 1 170 ? -16.778 1.778 10.973 1.00 96.56 170 THR A N 1
ATOM 1330 C CA . THR A 1 170 ? -17.826 2.520 11.695 1.00 96.56 170 THR A CA 1
ATOM 1331 C C . THR A 1 170 ? -17.262 3.726 12.462 1.00 96.56 170 THR A C 1
ATOM 1333 O O . THR A 1 170 ? -16.090 3.708 12.843 1.00 96.56 170 THR A O 1
ATOM 1336 N N . PRO A 1 171 ? -18.071 4.774 12.732 1.00 96.88 171 PRO A N 1
ATOM 1337 C CA . PRO A 1 171 ? -17.602 5.994 13.401 1.00 96.88 171 PRO A CA 1
ATOM 1338 C C . PRO A 1 171 ? -17.043 5.805 14.813 1.00 96.88 171 PRO A C 1
ATOM 1340 O O . PRO A 1 171 ? -16.306 6.649 15.290 1.00 96.88 171 PRO A O 1
ATOM 1343 N N . ASP A 1 172 ? -17.379 4.725 15.517 1.00 92.88 172 ASP A N 1
ATOM 1344 C CA . ASP A 1 172 ? -16.935 4.489 16.896 1.00 92.88 172 ASP A CA 1
ATOM 1345 C C . ASP A 1 172 ? -15.560 3.805 17.001 1.00 92.88 172 ASP A C 1
ATOM 1347 O O . ASP A 1 172 ? -15.104 3.516 18.109 1.00 92.88 172 ASP A O 1
ATOM 1351 N N . LYS A 1 173 ? -14.902 3.504 15.875 1.00 92.81 173 LYS A N 1
ATOM 1352 C CA . LYS A 1 173 ? -13.667 2.707 15.832 1.00 92.81 173 LYS A CA 1
ATOM 1353 C C . LYS A 1 173 ? -12.405 3.540 16.031 1.00 92.81 173 LYS A C 1
ATOM 1355 O O . LYS A 1 173 ? -12.261 4.618 15.454 1.00 92.81 173 LYS A O 1
ATOM 1360 N N . ASP A 1 174 ? -11.442 2.963 16.748 1.00 92.75 174 ASP A N 1
ATOM 1361 C CA . ASP A 1 174 ? -10.038 3.365 16.668 1.00 92.75 174 ASP A CA 1
ATOM 1362 C C . ASP A 1 174 ? -9.344 2.588 15.539 1.00 92.75 174 ASP A C 1
ATOM 1364 O O . ASP A 1 174 ? -9.162 1.367 15.591 1.00 92.75 174 ASP A O 1
ATOM 1368 N N . ILE A 1 175 ? -8.967 3.319 14.493 1.00 93.94 175 ILE A N 1
ATOM 1369 C CA . ILE A 1 175 ? -8.314 2.778 13.299 1.00 93.94 175 ILE A CA 1
ATOM 1370 C C . ILE A 1 175 ? -6.848 3.207 13.173 1.00 93.94 175 ILE A C 1
ATOM 1372 O O . ILE A 1 175 ? -6.215 2.921 12.160 1.00 93.94 175 ILE A O 1
ATOM 1376 N N . TRP A 1 176 ? -6.280 3.885 14.172 1.00 93.00 176 TRP A N 1
ATOM 1377 C CA . TRP A 1 176 ? -4.958 4.511 14.057 1.00 93.00 176 TRP A CA 1
ATOM 1378 C C . TRP A 1 176 ? -3.812 3.497 13.979 1.00 93.00 176 TRP A C 1
ATOM 1380 O O . TRP A 1 176 ? -2.764 3.789 13.408 1.00 93.00 176 TRP A O 1
ATOM 1390 N N . ALA A 1 177 ? -4.023 2.279 14.480 1.00 92.62 177 ALA A N 1
ATOM 1391 C CA . ALA A 1 177 ? -3.067 1.178 14.373 1.00 92.62 177 ALA A CA 1
ATOM 1392 C C . ALA A 1 177 ? -3.182 0.386 13.061 1.00 92.62 177 ALA A C 1
ATOM 1394 O O . ALA A 1 177 ? -2.240 -0.316 12.678 1.00 92.62 177 ALA A O 1
ATOM 1395 N N . VAL A 1 178 ? -4.332 0.478 12.382 1.00 95.75 178 VAL A N 1
ATOM 1396 C CA . VAL A 1 178 ? -4.663 -0.343 11.208 1.00 95.75 178 VAL A CA 1
ATOM 1397 C C . VAL A 1 178 ? -3.621 -0.198 10.094 1.00 95.75 178 VAL A C 1
ATOM 1399 O O . VAL A 1 178 ? -3.224 -1.227 9.548 1.00 95.75 178 VAL A O 1
ATOM 1402 N N . PRO A 1 179 ? -3.093 1.004 9.782 1.00 96.12 179 PRO A N 1
ATOM 1403 C CA . PRO A 1 179 ? -2.051 1.140 8.770 1.00 96.12 179 PRO A CA 1
ATOM 1404 C C . PRO A 1 179 ? -0.778 0.356 9.045 1.00 96.12 179 PRO A C 1
ATOM 1406 O O . PRO A 1 179 ? -0.294 -0.368 8.174 1.00 96.12 179 PRO A O 1
ATOM 1409 N N . LEU A 1 180 ? -0.261 0.433 10.269 1.00 96.38 180 LEU A N 1
ATOM 1410 C CA . LEU A 1 180 ? 0.941 -0.304 10.638 1.00 96.38 180 LEU A CA 1
ATOM 1411 C C . LEU A 1 180 ? 0.688 -1.817 10.641 1.00 96.38 180 LEU A C 1
ATOM 1413 O O . LEU A 1 180 ? 1.529 -2.579 10.167 1.00 96.38 180 LEU A O 1
ATOM 1417 N N . GLN A 1 181 ? -0.481 -2.254 11.119 1.00 96.56 181 GLN A N 1
ATOM 1418 C CA . GLN A 1 181 ? -0.897 -3.659 11.072 1.00 96.56 181 GLN A CA 1
ATOM 1419 C C . GLN A 1 181 ? -0.996 -4.184 9.634 1.00 96.56 181 GLN A C 1
ATOM 1421 O O . GLN A 1 181 ? -0.553 -5.299 9.354 1.00 96.56 181 GLN A O 1
ATOM 1426 N N . TRP A 1 182 ? -1.526 -3.373 8.718 1.00 98.00 182 TRP A N 1
ATOM 1427 C CA . TRP A 1 182 ? -1.653 -3.728 7.310 1.00 98.00 182 TRP A CA 1
ATOM 1428 C C . TRP A 1 182 ? -0.285 -3.851 6.627 1.00 98.00 182 TRP A C 1
ATOM 1430 O O . TRP A 1 182 ? -0.015 -4.872 5.993 1.00 98.00 182 TRP A O 1
ATOM 1440 N N . VAL A 1 183 ? 0.622 -2.883 6.826 1.00 98.00 183 VAL A N 1
ATOM 1441 C CA . VAL A 1 183 ? 1.995 -2.972 6.290 1.00 98.00 183 VAL A CA 1
ATOM 1442 C C . VAL A 1 183 ? 2.729 -4.171 6.886 1.00 98.00 183 VAL A C 1
ATOM 1444 O O . VAL A 1 183 ? 3.388 -4.922 6.169 1.00 98.00 183 VAL A O 1
ATOM 1447 N N . ARG A 1 184 ? 2.569 -4.419 8.189 1.00 97.31 184 ARG A N 1
ATOM 1448 C CA . ARG A 1 184 ? 3.123 -5.609 8.837 1.00 97.31 184 ARG A CA 1
ATOM 1449 C C . ARG A 1 184 ? 2.624 -6.899 8.182 1.00 97.31 184 ARG A C 1
ATOM 1451 O O . ARG A 1 184 ? 3.419 -7.816 7.999 1.00 97.31 184 ARG A O 1
ATOM 1458 N N . PHE A 1 185 ? 1.341 -6.996 7.831 1.00 97.25 185 PHE A N 1
ATOM 1459 C CA . PHE A 1 185 ? 0.813 -8.154 7.109 1.00 97.25 185 PHE A CA 1
ATOM 1460 C C . PHE A 1 185 ? 1.445 -8.303 5.724 1.00 97.25 185 PHE A C 1
ATOM 1462 O O . PHE A 1 185 ? 1.952 -9.387 5.435 1.00 97.25 185 PHE A O 1
ATOM 1469 N N . LEU A 1 186 ? 1.495 -7.229 4.927 1.00 97.44 186 LEU A N 1
ATOM 1470 C CA . LEU A 1 186 ? 2.142 -7.214 3.608 1.00 97.44 186 LEU A CA 1
ATOM 1471 C C . LEU A 1 186 ? 3.589 -7.735 3.676 1.00 97.44 186 LEU A C 1
ATOM 1473 O O . LEU A 1 186 ? 4.011 -8.551 2.857 1.00 97.44 186 LEU A O 1
ATOM 1477 N N . LEU A 1 187 ? 4.338 -7.306 4.694 1.00 97.75 187 LEU A N 1
ATOM 1478 C CA . LEU A 1 187 ? 5.729 -7.706 4.897 1.00 97.75 187 LEU A CA 1
ATOM 1479 C C . LEU A 1 187 ? 5.896 -9.075 5.575 1.00 97.75 187 LEU A C 1
ATOM 1481 O O . LEU A 1 187 ? 7.029 -9.508 5.772 1.00 97.75 187 LEU A O 1
ATOM 1485 N N . SER A 1 188 ? 4.817 -9.762 5.956 1.00 96.50 188 SER A N 1
ATOM 1486 C CA . SER A 1 188 ? 4.877 -11.041 6.675 1.00 96.50 188 SER A CA 1
ATOM 1487 C C . SER A 1 188 ? 4.924 -12.257 5.750 1.00 96.50 188 SER A C 1
ATOM 1489 O O . SER A 1 188 ? 4.385 -12.242 4.644 1.00 96.50 188 SER A O 1
ATOM 1491 N N . ASP A 1 189 ? 5.471 -13.361 6.266 1.00 93.12 189 ASP A N 1
ATOM 1492 C CA . ASP A 1 189 ? 5.503 -14.652 5.559 1.00 93.12 189 ASP A CA 1
ATOM 1493 C C . ASP A 1 189 ? 4.102 -15.276 5.382 1.00 93.12 189 ASP A C 1
ATOM 1495 O O . ASP A 1 189 ? 3.924 -16.213 4.610 1.00 93.12 189 ASP A O 1
ATOM 1499 N N . ALA A 1 190 ? 3.090 -14.753 6.088 1.00 90.50 190 ALA A N 1
ATOM 1500 C CA . ALA A 1 190 ? 1.696 -15.148 5.901 1.00 90.50 190 ALA A CA 1
ATOM 1501 C C . ALA A 1 190 ? 1.075 -14.528 4.640 1.00 90.50 190 ALA A C 1
ATOM 1503 O O . ALA A 1 190 ? 0.105 -15.075 4.119 1.00 90.50 190 ALA A O 1
ATOM 1504 N N . CYS A 1 191 ? 1.607 -13.391 4.180 1.00 91.44 191 CYS A N 1
ATOM 1505 C CA . CYS A 1 191 ? 1.181 -12.769 2.934 1.00 91.44 191 CYS A CA 1
ATOM 1506 C C . CYS A 1 191 ? 2.024 -13.270 1.764 1.00 91.44 191 CYS A C 1
ATOM 1508 O O . CYS A 1 191 ? 1.452 -13.618 0.738 1.00 91.44 191 CYS A O 1
ATOM 1510 N N . GLN A 1 192 ? 3.355 -13.297 1.910 1.00 92.56 192 GLN A N 1
ATOM 1511 C CA . GLN A 1 192 ? 4.269 -13.611 0.811 1.00 92.56 192 GLN A CA 1
ATOM 1512 C C . GLN A 1 192 ? 5.534 -14.361 1.260 1.00 92.56 192 GLN A C 1
ATOM 1514 O O . GLN A 1 192 ? 6.058 -14.065 2.334 1.00 92.56 192 GLN A O 1
ATOM 1519 N N . PRO A 1 193 ? 6.099 -15.270 0.440 1.00 93.62 193 PRO A N 1
ATOM 1520 C CA . PRO A 1 193 ? 7.328 -16.005 0.750 1.00 93.62 193 PRO A CA 1
ATOM 1521 C C . PRO A 1 193 ? 8.594 -15.154 0.516 1.00 93.62 193 PRO A C 1
ATOM 1523 O O . PRO A 1 193 ? 9.433 -15.458 -0.326 1.00 93.62 193 PRO A O 1
ATOM 1526 N N . TRP A 1 194 ? 8.755 -14.074 1.284 1.00 95.19 194 TRP A N 1
ATOM 1527 C CA . TRP A 1 194 ? 9.835 -13.085 1.131 1.00 95.19 194 TRP A CA 1
ATOM 1528 C C . TRP A 1 194 ? 11.252 -13.674 1.055 1.00 95.19 194 TRP A C 1
ATOM 1530 O O . TRP A 1 194 ? 12.084 -13.177 0.294 1.00 95.19 194 TRP A O 1
ATOM 1540 N N . SER A 1 195 ? 11.530 -14.740 1.813 1.00 93.75 195 SER A N 1
ATOM 1541 C CA . SER A 1 195 ? 12.839 -15.408 1.817 1.00 93.75 195 SER A CA 1
ATOM 1542 C C . SER A 1 195 ? 13.244 -15.967 0.457 1.00 93.75 195 SER A C 1
ATOM 1544 O O . SER A 1 195 ? 14.434 -16.093 0.185 1.00 93.75 195 SER A O 1
ATOM 1546 N N . ASP A 1 196 ? 12.265 -16.291 -0.386 1.00 93.69 196 ASP A N 1
ATOM 1547 C CA . ASP A 1 196 ? 12.493 -16.898 -1.695 1.00 93.69 196 ASP A CA 1
ATOM 1548 C C . ASP A 1 196 ? 12.770 -15.831 -2.766 1.00 93.69 196 ASP A C 1
ATOM 1550 O O . ASP A 1 196 ? 13.231 -16.141 -3.865 1.00 93.69 196 ASP A O 1
ATOM 1554 N N . TRP A 1 197 ? 12.477 -14.563 -2.462 1.00 94.19 197 TRP A N 1
ATOM 1555 C CA . TRP A 1 197 ? 12.487 -13.461 -3.426 1.00 94.19 197 TRP A CA 1
ATOM 1556 C C . TRP A 1 197 ? 13.623 -12.468 -3.214 1.00 94.19 197 TRP A C 1
ATOM 1558 O O . TRP A 1 197 ? 14.116 -11.883 -4.184 1.00 94.19 197 TRP A O 1
ATOM 1568 N N . LEU A 1 198 ? 14.016 -12.256 -1.956 1.00 94.31 198 LEU A N 1
ATOM 1569 C CA . LEU A 1 198 ? 15.079 -11.330 -1.584 1.00 94.31 198 LEU A CA 1
ATOM 1570 C C . LEU A 1 198 ? 16.447 -11.939 -1.898 1.00 94.31 198 LEU A C 1
ATOM 1572 O O . LEU A 1 198 ? 16.782 -13.026 -1.426 1.00 94.31 198 LEU A O 1
ATOM 1576 N N . ARG A 1 199 ? 17.285 -11.208 -2.642 1.00 91.06 199 ARG A N 1
ATOM 1577 C CA . ARG A 1 199 ? 18.660 -11.654 -2.931 1.00 91.06 199 ARG A CA 1
ATOM 1578 C C . ARG A 1 199 ? 19.609 -11.491 -1.749 1.00 91.06 199 ARG A C 1
ATOM 1580 O O . ARG A 1 199 ? 20.631 -12.169 -1.708 1.00 91.06 199 ARG A O 1
ATOM 1587 N N . ALA A 1 200 ? 19.294 -10.590 -0.819 1.00 91.56 200 ALA A N 1
ATOM 1588 C CA . ALA A 1 200 ? 20.117 -10.265 0.341 1.00 91.56 200 ALA A CA 1
ATOM 1589 C C . ALA A 1 200 ? 19.570 -10.942 1.616 1.00 91.56 200 ALA A C 1
ATOM 1591 O O . ALA A 1 200 ? 18.600 -10.451 2.200 1.00 91.56 200 ALA A O 1
ATOM 1592 N N . PRO A 1 201 ? 20.196 -12.026 2.124 1.00 92.00 201 PRO A N 1
ATOM 1593 C CA . PRO A 1 201 ? 19.697 -12.730 3.309 1.00 92.00 201 PRO A CA 1
ATOM 1594 C C . PRO A 1 201 ? 19.697 -11.871 4.579 1.00 92.00 201 PRO A C 1
ATOM 1596 O O . PRO A 1 201 ? 18.864 -12.072 5.462 1.00 92.00 201 PRO A O 1
ATOM 1599 N N . GLN A 1 202 ? 20.615 -10.900 4.690 1.00 93.94 202 GLN A N 1
ATOM 1600 C CA . GLN A 1 202 ? 20.626 -9.996 5.845 1.00 93.94 202 GLN A CA 1
ATOM 1601 C C . GLN A 1 202 ? 19.395 -9.081 5.868 1.00 93.94 202 GLN A C 1
ATOM 1603 O O . GLN A 1 202 ? 18.903 -8.767 6.950 1.00 93.94 202 GLN A O 1
ATOM 1608 N N . LEU A 1 203 ? 18.870 -8.697 4.700 1.00 95.69 203 LEU A N 1
ATOM 1609 C CA . LEU A 1 203 ? 17.656 -7.891 4.608 1.00 95.69 203 LEU A CA 1
ATOM 1610 C C . LEU A 1 203 ? 16.422 -8.693 5.045 1.00 95.69 203 LEU A C 1
ATOM 1612 O O . LEU A 1 203 ? 15.572 -8.162 5.755 1.00 95.69 203 LEU A O 1
ATOM 1616 N N . ASP A 1 204 ? 16.352 -9.988 4.714 1.00 96.94 204 ASP A N 1
ATOM 1617 C CA . ASP A 1 204 ? 15.291 -10.869 5.221 1.00 96.94 204 ASP A CA 1
ATOM 1618 C C . ASP A 1 204 ? 15.340 -11.008 6.752 1.00 96.94 204 ASP A C 1
ATOM 1620 O O . ASP A 1 204 ? 14.316 -10.919 7.436 1.00 96.94 204 ASP A O 1
ATOM 1624 N N . ALA A 1 205 ? 16.545 -11.169 7.310 1.00 96.00 205 ALA A N 1
ATOM 1625 C CA . ALA A 1 205 ? 16.739 -11.205 8.756 1.00 96.00 205 ALA A CA 1
ATOM 1626 C C . ALA A 1 205 ? 16.300 -9.889 9.419 1.00 96.00 205 ALA A C 1
ATOM 1628 O O . ALA A 1 205 ? 15.632 -9.923 10.455 1.00 96.00 205 ALA A O 1
ATOM 1629 N N . LEU A 1 206 ? 16.622 -8.742 8.809 1.00 96.69 206 LEU A N 1
ATOM 1630 C CA . LEU A 1 206 ? 16.177 -7.435 9.281 1.00 96.69 206 LEU A CA 1
ATOM 1631 C C . LEU A 1 206 ? 14.649 -7.311 9.219 1.00 96.69 206 LEU A C 1
ATOM 1633 O O . LEU A 1 206 ? 14.035 -6.955 10.218 1.00 96.69 206 LEU A O 1
ATOM 1637 N N . ARG A 1 207 ? 14.008 -7.679 8.103 1.00 97.75 207 ARG A N 1
ATOM 1638 C CA . ARG A 1 207 ? 12.540 -7.692 7.965 1.00 97.75 207 ARG A CA 1
ATOM 1639 C C . ARG A 1 207 ? 11.877 -8.505 9.080 1.00 97.75 207 ARG A C 1
ATOM 1641 O O . ARG A 1 207 ? 10.946 -8.023 9.718 1.00 97.75 207 ARG A O 1
ATOM 1648 N N . LYS A 1 208 ? 12.378 -9.709 9.373 1.00 97.19 208 LYS A N 1
ATOM 1649 C CA . LYS A 1 208 ? 11.855 -10.560 10.460 1.00 97.19 208 LYS A CA 1
ATOM 1650 C C . LYS A 1 208 ? 12.030 -9.931 11.844 1.00 97.19 208 LYS A C 1
ATOM 1652 O O . LYS A 1 208 ? 11.116 -10.009 12.664 1.00 97.19 208 LYS A O 1
ATOM 1657 N N . GLN A 1 209 ? 13.167 -9.281 12.100 1.00 96.81 209 GLN A N 1
ATOM 1658 C CA . GLN A 1 209 ? 13.373 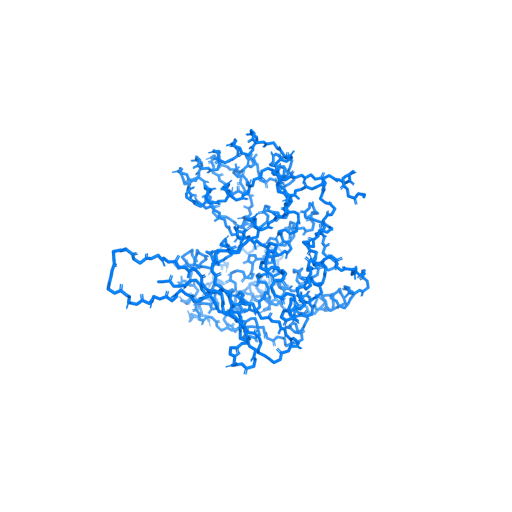-8.522 13.339 1.00 96.81 209 GLN A CA 1
ATOM 1659 C C . GLN A 1 209 ? 12.405 -7.338 13.440 1.00 96.81 209 GLN A C 1
ATOM 1661 O O . GLN A 1 209 ? 11.850 -7.106 14.513 1.00 96.81 209 GLN A O 1
ATOM 1666 N N . TRP A 1 210 ? 12.164 -6.631 12.332 1.00 97.81 210 TRP A N 1
ATOM 1667 C CA . TRP A 1 210 ? 11.219 -5.517 12.278 1.00 97.81 210 TRP A CA 1
ATOM 1668 C C . TRP A 1 210 ? 9.803 -5.996 12.596 1.00 97.81 210 TRP A C 1
ATOM 1670 O O . TRP A 1 210 ? 9.152 -5.424 13.460 1.00 97.81 210 TRP A O 1
ATOM 1680 N N . LEU A 1 211 ? 9.353 -7.100 11.986 1.00 96.88 211 LEU A N 1
ATOM 1681 C CA . LEU A 1 211 ? 8.041 -7.695 12.264 1.00 96.88 211 LEU A CA 1
ATOM 1682 C C . LEU A 1 211 ? 7.868 -8.031 13.750 1.00 96.88 211 LEU A C 1
ATOM 1684 O O . LEU A 1 211 ? 6.846 -7.682 14.337 1.00 96.88 211 LEU A O 1
ATOM 1688 N N . ALA A 1 212 ? 8.877 -8.654 14.368 1.00 94.94 212 ALA A N 1
ATOM 1689 C CA . ALA A 1 212 ? 8.843 -8.999 15.788 1.00 94.94 212 ALA A CA 1
ATOM 1690 C C . ALA A 1 212 ? 8.827 -7.758 16.699 1.00 94.94 212 ALA A C 1
ATOM 1692 O O . ALA A 1 212 ? 8.141 -7.746 17.722 1.00 94.94 212 ALA A O 1
ATOM 1693 N N . LEU A 1 213 ? 9.566 -6.703 16.345 1.00 94.75 213 LEU A N 1
ATOM 1694 C CA . LEU A 1 213 ? 9.564 -5.451 17.101 1.00 94.75 213 LEU A CA 1
ATOM 1695 C C . LEU A 1 213 ? 8.229 -4.706 16.959 1.00 94.75 213 LEU A C 1
ATOM 1697 O O . LEU A 1 213 ? 7.674 -4.243 17.956 1.00 94.75 213 LEU A O 1
ATOM 1701 N N . THR A 1 214 ? 7.683 -4.662 15.745 1.00 93.81 214 THR A N 1
ATOM 1702 C CA . THR A 1 214 ? 6.362 -4.105 15.439 1.00 93.81 214 THR A CA 1
ATOM 1703 C C . THR A 1 214 ? 5.250 -4.874 16.152 1.00 93.81 214 THR A C 1
ATOM 1705 O O . THR A 1 214 ? 4.337 -4.248 16.679 1.00 93.81 214 THR A O 1
ATOM 1708 N N . ASP A 1 215 ? 5.338 -6.203 16.260 1.00 91.94 215 ASP A N 1
ATOM 1709 C CA . ASP A 1 215 ? 4.412 -7.013 17.066 1.00 91.94 215 ASP A CA 1
ATOM 1710 C C . ASP A 1 215 ? 4.414 -6.608 18.537 1.00 91.94 215 ASP A C 1
ATOM 1712 O O . ASP A 1 215 ? 3.357 -6.402 19.138 1.00 91.94 215 ASP A O 1
ATOM 1716 N N . ARG A 1 216 ? 5.606 -6.453 19.121 1.00 90.31 216 ARG A N 1
ATOM 1717 C CA . ARG A 1 216 ? 5.747 -5.990 20.505 1.00 90.31 216 ARG A CA 1
ATOM 1718 C C . ARG A 1 216 ? 5.127 -4.606 20.679 1.00 90.31 216 ARG A C 1
ATOM 1720 O O . ARG A 1 216 ? 4.318 -4.428 21.588 1.00 90.31 216 ARG A O 1
ATOM 1727 N N . TYR A 1 217 ? 5.437 -3.672 19.781 1.00 89.12 217 TYR A N 1
ATOM 1728 C CA . TYR A 1 217 ? 4.876 -2.321 19.788 1.00 89.12 217 TYR A CA 1
ATOM 1729 C C . TYR A 1 217 ? 3.339 -2.329 19.689 1.00 89.12 217 TYR A C 1
ATOM 1731 O O . TYR A 1 217 ? 2.663 -1.770 20.549 1.00 89.12 217 TYR A O 1
ATOM 1739 N N . LEU A 1 218 ? 2.775 -3.041 18.708 1.00 88.06 218 LEU A N 1
ATOM 1740 C CA . LEU A 1 218 ? 1.325 -3.160 18.503 1.00 88.06 218 LEU A CA 1
ATOM 1741 C C . LEU A 1 218 ? 0.609 -3.887 19.654 1.00 88.06 218 LEU A C 1
ATOM 1743 O O . LEU A 1 218 ? -0.577 -3.670 19.876 1.00 88.06 218 LEU A O 1
ATOM 1747 N N . SER A 1 219 ? 1.310 -4.731 20.413 1.00 85.06 219 SER A N 1
ATOM 1748 C CA . SER A 1 219 ? 0.767 -5.357 21.628 1.00 85.06 219 SER A CA 1
ATOM 1749 C C . SER A 1 219 ? 0.781 -4.443 22.864 1.00 85.06 219 SER A C 1
ATOM 1751 O O . SER A 1 219 ? 0.407 -4.881 23.952 1.00 85.06 219 SER A O 1
ATOM 1753 N N . GLY A 1 220 ? 1.209 -3.183 22.720 1.00 81.25 220 GLY A N 1
ATOM 1754 C CA . GLY A 1 220 ? 1.279 -2.207 23.810 1.00 81.25 220 GLY A CA 1
ATOM 1755 C C . GLY A 1 220 ? 2.488 -2.387 24.733 1.00 81.25 220 GLY A C 1
ATOM 1756 O O . GLY A 1 220 ? 2.541 -1.776 25.801 1.00 81.25 220 GLY A O 1
ATOM 1757 N N . GLN A 1 221 ? 3.468 -3.217 24.355 1.00 83.88 221 GLN A N 1
ATOM 1758 C CA . GLN A 1 221 ? 4.715 -3.320 25.109 1.00 83.88 221 GLN A CA 1
ATOM 1759 C C . GLN A 1 221 ? 5.544 -2.047 24.938 1.00 83.88 221 GLN A C 1
ATOM 1761 O O . GLN A 1 221 ? 5.599 -1.461 23.858 1.00 83.88 221 GLN A O 1
ATOM 1766 N N . ALA A 1 222 ? 6.254 -1.656 25.996 1.00 81.19 222 ALA A N 1
ATOM 1767 C CA . ALA A 1 222 ? 7.213 -0.566 25.916 1.00 81.19 222 ALA A CA 1
ATOM 1768 C C . ALA A 1 222 ? 8.336 -0.930 24.929 1.00 81.19 222 ALA A C 1
ATOM 1770 O O . ALA A 1 222 ? 9.103 -1.871 25.154 1.00 81.19 222 ALA A O 1
ATOM 1771 N N . VAL A 1 223 ? 8.417 -0.167 23.841 1.00 86.38 223 VAL A N 1
ATOM 1772 C CA . VAL A 1 223 ? 9.492 -0.218 22.851 1.00 86.38 223 VAL A CA 1
ATOM 1773 C C . VAL A 1 223 ? 10.129 1.163 22.803 1.00 86.38 223 VAL A C 1
ATOM 1775 O O . VAL A 1 223 ? 9.446 2.163 22.593 1.00 86.38 223 VAL A O 1
ATOM 1778 N N . SER A 1 224 ? 11.433 1.228 23.043 1.00 88.38 224 SER A N 1
ATOM 1779 C CA . SER A 1 224 ? 12.185 2.479 23.060 1.00 88.38 224 SER A CA 1
ATOM 1780 C C . SER A 1 224 ? 12.693 2.844 21.665 1.00 88.38 224 SER A C 1
ATOM 1782 O O . SER A 1 224 ? 12.886 1.981 20.811 1.00 88.38 224 SER A O 1
ATOM 1784 N N . GLU A 1 225 ? 13.019 4.117 21.437 1.00 86.81 225 GLU A N 1
ATOM 1785 C CA . GLU A 1 225 ? 13.661 4.553 20.185 1.00 86.81 225 GLU A CA 1
ATOM 1786 C C . GLU A 1 225 ? 14.983 3.826 19.888 1.00 86.81 225 GLU A C 1
ATOM 1788 O O . GLU A 1 225 ? 15.364 3.687 18.722 1.00 86.81 225 GLU A O 1
ATOM 1793 N N . ARG A 1 226 ? 15.678 3.348 20.931 1.00 92.00 226 ARG A N 1
ATOM 1794 C CA . ARG A 1 226 ? 16.935 2.597 20.805 1.00 92.00 226 ARG A CA 1
ATOM 1795 C C . ARG A 1 226 ? 16.732 1.212 20.206 1.00 92.00 226 ARG A C 1
ATOM 1797 O O . ARG A 1 226 ? 17.628 0.733 19.521 1.00 92.00 226 ARG A O 1
ATOM 1804 N N . ASP A 1 227 ? 15.570 0.596 20.415 1.00 92.81 227 ASP A N 1
ATOM 1805 C CA . ASP A 1 227 ? 15.255 -0.708 19.822 1.00 92.81 227 ASP A CA 1
ATOM 1806 C C . ASP A 1 227 ? 15.142 -0.616 18.288 1.00 92.81 227 ASP A C 1
ATOM 1808 O O . ASP A 1 227 ? 15.394 -1.591 17.585 1.00 92.81 227 ASP A O 1
ATOM 1812 N N . TRP A 1 228 ? 14.832 0.576 17.763 1.00 94.00 228 TRP A N 1
ATOM 1813 C CA . TRP A 1 228 ? 14.733 0.857 16.328 1.00 94.00 228 TRP A CA 1
ATOM 1814 C C . TRP A 1 228 ? 16.070 1.251 15.672 1.00 94.00 228 TRP A C 1
ATOM 1816 O O . TRP A 1 228 ? 16.162 1.337 14.447 1.00 94.00 228 TRP A O 1
ATOM 1826 N N . GLU A 1 229 ? 17.118 1.495 16.463 1.00 93.12 229 GLU A N 1
ATOM 1827 C CA . GLU A 1 229 ? 18.421 1.962 15.973 1.00 93.12 229 GLU A CA 1
ATOM 1828 C C . GLU A 1 229 ? 19.086 1.014 14.955 1.00 93.12 229 GLU A C 1
ATOM 1830 O O . GLU A 1 229 ? 19.574 1.512 13.938 1.00 93.12 229 GLU A O 1
ATOM 1835 N N . PRO A 1 230 ? 19.057 -0.328 15.122 1.00 93.00 230 PRO A N 1
ATOM 1836 C CA . PRO A 1 230 ? 19.637 -1.241 14.135 1.00 93.00 230 PRO A CA 1
ATOM 1837 C C . PRO A 1 230 ? 19.024 -1.093 12.735 1.00 93.00 230 PRO A C 1
ATOM 1839 O O . PRO A 1 230 ? 19.734 -1.186 11.735 1.00 93.00 230 PRO A O 1
ATOM 1842 N N . PHE A 1 231 ? 17.720 -0.806 12.653 1.00 94.44 231 PHE A N 1
ATOM 1843 C CA . PHE A 1 231 ? 17.023 -0.587 11.384 1.00 94.44 231 PHE A CA 1
ATOM 1844 C C . PHE A 1 231 ? 17.482 0.706 10.724 1.00 94.44 231 PHE A C 1
ATOM 1846 O O . PHE A 1 231 ? 17.798 0.700 9.537 1.00 94.44 231 PHE A O 1
ATOM 1853 N N . ARG A 1 232 ? 17.597 1.802 11.483 1.00 93.06 232 ARG A N 1
ATOM 1854 C CA . ARG A 1 232 ? 18.110 3.076 10.953 1.00 93.06 232 ARG A CA 1
ATOM 1855 C C . ARG A 1 232 ? 19.541 2.950 10.441 1.00 93.06 232 ARG A C 1
ATOM 1857 O O . ARG A 1 232 ? 19.840 3.442 9.356 1.00 93.06 232 ARG A O 1
ATOM 1864 N N . GLN A 1 233 ? 20.406 2.262 11.184 1.00 94.44 233 GLN A N 1
ATOM 1865 C CA . GLN A 1 233 ? 21.799 2.051 10.784 1.00 94.44 233 GLN A CA 1
ATOM 1866 C C . GLN A 1 233 ? 21.901 1.205 9.516 1.00 94.44 233 GLN A C 1
ATOM 1868 O O . GLN A 1 233 ? 22.571 1.610 8.567 1.00 94.44 233 GLN A O 1
ATOM 1873 N N . TYR A 1 234 ? 21.201 0.067 9.471 1.00 96.00 234 TYR A N 1
ATOM 1874 C CA . TYR A 1 234 ? 21.231 -0.812 8.304 1.00 96.00 234 TYR A CA 1
ATOM 1875 C C . TYR A 1 234 ? 20.655 -0.123 7.065 1.00 96.00 234 TYR A C 1
ATOM 1877 O O . TYR A 1 234 ? 21.275 -0.138 6.007 1.00 96.00 234 TYR A O 1
ATOM 1885 N N . THR A 1 235 ? 19.486 0.509 7.192 1.00 95.00 235 THR A N 1
ATOM 1886 C CA . THR A 1 235 ? 18.824 1.179 6.063 1.00 95.00 235 THR A CA 1
ATOM 1887 C C . THR A 1 235 ? 19.634 2.375 5.557 1.00 95.00 235 THR A C 1
ATOM 1889 O O . THR A 1 235 ? 19.721 2.576 4.349 1.00 95.00 235 THR A O 1
ATOM 1892 N N . SER A 1 236 ? 20.305 3.122 6.442 1.00 94.81 236 SER A N 1
ATOM 1893 C CA . SER A 1 236 ? 21.220 4.203 6.042 1.00 94.81 236 SER A CA 1
ATOM 1894 C C . SER A 1 236 ? 22.443 3.674 5.291 1.00 94.81 236 SER A C 1
ATOM 1896 O O . SER A 1 236 ? 22.811 4.231 4.259 1.00 94.81 236 SER A O 1
ATOM 1898 N N . ALA A 1 237 ? 23.054 2.587 5.774 1.00 95.50 237 ALA A N 1
ATOM 1899 C CA . ALA A 1 237 ? 24.185 1.951 5.100 1.00 95.50 237 ALA A CA 1
ATOM 1900 C C . ALA A 1 237 ? 23.784 1.391 3.725 1.00 95.50 237 ALA A C 1
ATOM 1902 O O . ALA A 1 237 ? 24.495 1.607 2.749 1.00 95.50 237 ALA A O 1
ATOM 1903 N N . TRP A 1 238 ? 22.612 0.755 3.626 1.00 96.00 238 TRP A N 1
ATOM 1904 C CA . TRP A 1 238 ? 22.068 0.261 2.359 1.00 96.00 238 TRP A CA 1
ATOM 1905 C C . TRP A 1 238 ? 21.906 1.382 1.330 1.00 96.00 238 TRP A C 1
ATOM 1907 O O . TRP A 1 238 ? 22.333 1.250 0.188 1.00 96.00 238 TRP A O 1
ATOM 1917 N N . LYS A 1 239 ? 21.324 2.516 1.741 1.00 93.12 239 LYS A N 1
ATOM 1918 C CA . LYS A 1 239 ? 21.099 3.668 0.855 1.00 93.12 239 LYS A CA 1
ATOM 1919 C C . LYS A 1 239 ? 22.395 4.303 0.345 1.00 93.12 239 LYS A C 1
ATOM 1921 O O . LYS A 1 239 ? 22.390 4.880 -0.737 1.00 93.12 239 LYS A O 1
ATOM 1926 N N . ALA A 1 240 ? 23.497 4.197 1.089 1.00 93.00 240 ALA A N 1
ATOM 1927 C CA . ALA A 1 240 ? 24.794 4.717 0.655 1.00 93.00 240 ALA A CA 1
ATOM 1928 C C . ALA A 1 240 ? 25.402 3.921 -0.515 1.00 93.00 240 ALA A C 1
ATOM 1930 O O . ALA A 1 240 ? 26.152 4.483 -1.310 1.00 93.00 240 ALA A O 1
ATOM 1931 N N . GLU A 1 241 ? 25.060 2.637 -0.636 1.00 91.94 241 GLU A N 1
ATOM 1932 C CA . GLU A 1 241 ? 25.575 1.714 -1.659 1.00 91.94 241 GLU A CA 1
ATOM 1933 C C . GLU A 1 241 ? 24.439 1.141 -2.522 1.00 91.94 241 GLU A C 1
ATOM 1935 O O . GLU A 1 241 ? 24.490 -0.000 -2.980 1.00 91.94 241 GLU A O 1
ATOM 1940 N N . GLN A 1 242 ? 23.384 1.934 -2.726 1.00 90.62 242 GLN A N 1
ATOM 1941 C CA . GLN A 1 242 ? 22.166 1.478 -3.383 1.00 90.62 242 GLN A CA 1
ATOM 1942 C C . GLN A 1 242 ? 22.422 1.027 -4.828 1.00 90.62 242 GLN A C 1
ATOM 1944 O O . GLN A 1 242 ? 22.875 1.794 -5.678 1.00 90.62 242 GLN A O 1
ATOM 1949 N N . ASP A 1 243 ? 22.028 -0.208 -5.127 1.00 93.44 243 ASP A N 1
ATOM 1950 C CA . ASP A 1 243 ? 21.986 -0.752 -6.480 1.00 93.44 243 ASP A CA 1
ATOM 1951 C C . ASP A 1 243 ? 20.570 -0.583 -7.053 1.00 93.44 243 ASP A C 1
ATOM 1953 O O . ASP A 1 243 ? 19.598 -1.160 -6.554 1.00 93.44 243 ASP A O 1
ATOM 1957 N N . ALA A 1 244 ? 20.443 0.217 -8.116 1.00 92.62 244 ALA A N 1
ATOM 1958 C CA . ALA A 1 244 ? 19.164 0.498 -8.773 1.00 92.62 244 ALA A CA 1
ATOM 1959 C C . ALA A 1 244 ? 18.481 -0.768 -9.318 1.00 92.62 244 ALA A C 1
ATOM 1961 O O . ALA A 1 244 ? 17.262 -0.806 -9.435 1.00 92.62 244 ALA A O 1
ATOM 1962 N N . THR A 1 245 ? 19.237 -1.839 -9.584 1.00 94.62 245 THR A N 1
ATOM 1963 C CA . THR A 1 245 ? 18.688 -3.122 -10.050 1.00 94.62 245 THR A CA 1
ATOM 1964 C C . THR A 1 245 ? 18.047 -3.954 -8.933 1.00 94.62 245 THR A C 1
ATOM 1966 O O . THR A 1 245 ? 17.586 -5.076 -9.169 1.00 94.62 245 THR A O 1
ATOM 1969 N N . GLN A 1 246 ? 18.018 -3.430 -7.704 1.00 94.94 246 GLN A N 1
ATOM 1970 C CA . GLN A 1 246 ? 17.428 -4.049 -6.518 1.00 94.94 246 GLN A CA 1
ATOM 1971 C C . GLN A 1 246 ? 16.150 -3.364 -6.059 1.00 94.94 246 GLN A C 1
ATOM 1973 O O . GLN A 1 246 ? 15.969 -3.105 -4.880 1.00 94.94 246 GLN A O 1
ATOM 1978 N N . GLU A 1 247 ? 15.242 -3.080 -6.995 1.00 95.62 247 GLU A N 1
ATOM 1979 C CA . GLU A 1 247 ? 13.989 -2.359 -6.730 1.00 95.62 247 GLU A CA 1
ATOM 1980 C C . GLU A 1 247 ? 13.163 -2.944 -5.574 1.00 95.62 247 GLU A C 1
ATOM 1982 O O . GLU A 1 247 ? 12.735 -2.193 -4.703 1.00 95.62 247 GLU A O 1
ATOM 1987 N N . LEU A 1 248 ? 12.978 -4.272 -5.522 1.00 97.00 248 LEU A N 1
ATOM 1988 C CA . LEU A 1 248 ? 12.233 -4.920 -4.434 1.00 97.00 248 LEU A CA 1
ATOM 1989 C C . LEU A 1 248 ? 12.920 -4.705 -3.078 1.00 97.00 248 LEU A C 1
ATOM 1991 O O . LEU A 1 248 ? 12.267 -4.362 -2.093 1.00 97.00 248 LEU A O 1
ATOM 1995 N N . GLU A 1 249 ? 14.235 -4.913 -3.027 1.00 97.38 249 GLU A N 1
ATOM 1996 C CA . GLU A 1 249 ? 15.026 -4.730 -1.814 1.00 97.38 249 GLU A CA 1
ATOM 1997 C C . GLU A 1 249 ? 15.073 -3.254 -1.376 1.00 97.38 249 GLU A C 1
ATOM 1999 O O . GLU A 1 249 ? 14.899 -2.956 -0.196 1.00 97.38 249 GLU A O 1
ATOM 2004 N N . ASN A 1 250 ? 15.222 -2.330 -2.326 1.00 97.50 250 ASN A N 1
ATOM 2005 C CA . ASN A 1 250 ? 15.225 -0.887 -2.098 1.00 97.50 250 ASN A CA 1
ATOM 2006 C C . ASN A 1 250 ? 13.882 -0.410 -1.538 1.00 97.50 250 ASN A C 1
ATOM 2008 O O . ASN A 1 250 ? 13.856 0.279 -0.522 1.00 97.50 250 ASN A O 1
ATOM 2012 N N . ALA A 1 251 ? 12.770 -0.843 -2.137 1.00 97.88 251 ALA A N 1
ATOM 2013 C CA . ALA A 1 251 ? 11.436 -0.511 -1.657 1.00 97.88 251 ALA A CA 1
ATOM 2014 C C . ALA A 1 251 ? 11.184 -1.052 -0.240 1.00 97.88 251 ALA A C 1
ATOM 2016 O O . ALA A 1 251 ? 10.652 -0.341 0.612 1.00 97.88 251 ALA A O 1
ATOM 2017 N N . LEU A 1 252 ? 11.621 -2.283 0.055 1.00 98.06 252 LEU A N 1
ATOM 2018 C CA . LEU A 1 252 ? 11.553 -2.829 1.411 1.00 98.06 252 LEU A CA 1
ATOM 2019 C C . LEU A 1 252 ? 12.369 -1.978 2.395 1.00 98.06 252 LEU A C 1
ATOM 2021 O O . LEU A 1 252 ? 11.868 -1.628 3.461 1.00 98.06 252 LEU A O 1
ATOM 2025 N N . VAL A 1 253 ? 13.602 -1.610 2.041 1.00 97.94 253 VAL A N 1
ATOM 2026 C CA . VAL A 1 253 ? 14.462 -0.743 2.860 1.00 97.94 253 VAL A CA 1
ATOM 2027 C C . VAL A 1 253 ? 13.820 0.622 3.107 1.00 97.94 253 VAL A C 1
ATOM 2029 O O . VAL A 1 253 ? 13.877 1.110 4.235 1.00 97.94 253 VAL A O 1
ATOM 2032 N N . ASP A 1 254 ? 13.181 1.218 2.101 1.00 97.75 254 ASP A N 1
ATOM 2033 C CA . ASP A 1 254 ? 12.475 2.493 2.240 1.00 97.75 254 ASP A CA 1
ATOM 2034 C C . ASP A 1 254 ? 11.312 2.404 3.229 1.00 97.75 254 ASP A C 1
ATOM 2036 O O . ASP A 1 254 ? 11.201 3.259 4.111 1.00 97.75 254 ASP A O 1
ATOM 2040 N N . ILE A 1 255 ? 10.508 1.336 3.158 1.00 97.94 255 ILE A N 1
ATOM 2041 C CA . ILE A 1 255 ? 9.425 1.098 4.122 1.00 97.94 255 ILE A CA 1
ATOM 2042 C C . ILE A 1 255 ? 9.982 0.909 5.534 1.00 97.94 255 ILE A C 1
ATOM 2044 O O . ILE A 1 255 ? 9.506 1.545 6.476 1.00 97.94 255 ILE A O 1
ATOM 2048 N N . LEU A 1 256 ? 11.003 0.061 5.697 1.00 97.50 256 LEU A N 1
ATOM 2049 C CA . LEU A 1 256 ? 11.606 -0.197 7.006 1.00 97.50 256 LEU A CA 1
ATOM 2050 C C . LEU A 1 256 ? 12.214 1.076 7.609 1.00 97.50 256 LEU A C 1
ATOM 2052 O O . LEU A 1 256 ? 12.069 1.300 8.809 1.00 97.50 256 LEU A O 1
ATOM 2056 N N . ALA A 1 257 ? 12.859 1.917 6.796 1.00 96.19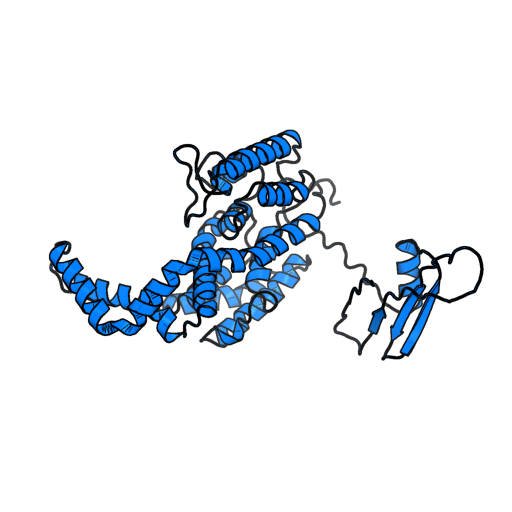 257 ALA A N 1
ATOM 2057 C CA . ALA A 1 257 ? 13.449 3.177 7.239 1.00 96.19 257 ALA A CA 1
ATOM 2058 C C . ALA A 1 257 ? 12.381 4.175 7.708 1.00 96.19 257 ALA A C 1
ATOM 2060 O O . ALA A 1 257 ? 12.509 4.760 8.783 1.00 96.19 257 ALA A O 1
ATOM 2061 N N . ALA A 1 258 ? 11.321 4.351 6.919 1.00 96.06 258 ALA A N 1
ATOM 2062 C CA . ALA A 1 258 ? 10.251 5.302 7.209 1.00 96.06 258 ALA A CA 1
ATOM 2063 C C . ALA A 1 258 ? 9.361 4.874 8.391 1.00 96.06 258 ALA A C 1
ATOM 2065 O O . ALA A 1 258 ? 8.769 5.730 9.047 1.00 96.06 258 ALA A O 1
ATOM 2066 N N . LEU A 1 259 ? 9.294 3.573 8.695 1.00 95.31 259 LEU A N 1
ATOM 2067 C CA . LEU A 1 259 ? 8.515 3.018 9.806 1.00 95.31 259 LEU A CA 1
ATOM 2068 C C . LEU A 1 259 ? 9.365 2.608 11.029 1.00 95.31 259 LEU A C 1
ATOM 2070 O O . LEU A 1 259 ? 8.910 1.793 11.832 1.00 95.31 259 LEU A O 1
ATOM 2074 N N . SER A 1 260 ? 10.589 3.137 11.183 1.00 94.31 260 SER A N 1
ATOM 2075 C CA . SER A 1 260 ? 11.490 2.835 12.317 1.00 94.31 260 SER A CA 1
ATOM 2076 C C . SER A 1 260 ? 12.058 4.103 12.998 1.00 94.31 260 SER A C 1
ATOM 2078 O O . SER A 1 260 ? 13.147 4.565 12.638 1.00 94.31 260 SER A O 1
ATOM 2080 N N . PRO A 1 261 ? 11.410 4.651 14.049 1.00 92.25 261 PRO A N 1
ATOM 2081 C CA . PRO A 1 261 ? 10.250 4.102 14.754 1.00 92.25 261 PRO A CA 1
ATOM 2082 C C . PRO A 1 261 ? 8.954 4.254 13.957 1.00 92.25 261 PRO A C 1
ATOM 2084 O O . PRO A 1 261 ? 8.881 5.063 13.036 1.00 92.25 261 PRO A O 1
ATOM 2087 N N . ALA A 1 262 ? 7.925 3.495 14.337 1.00 89.69 262 ALA A N 1
ATOM 2088 C CA . ALA A 1 262 ? 6.614 3.598 13.712 1.00 89.69 262 ALA A CA 1
ATOM 2089 C C . ALA A 1 262 ? 6.038 5.022 13.882 1.00 89.69 262 ALA A C 1
ATOM 2091 O O . ALA A 1 262 ? 5.812 5.448 15.019 1.00 89.69 262 ALA A O 1
ATOM 2092 N N . PRO A 1 263 ? 5.800 5.774 12.792 1.00 90.94 263 PRO A N 1
ATOM 2093 C CA . PRO A 1 263 ? 5.211 7.099 12.871 1.00 90.94 263 PRO A CA 1
ATOM 2094 C C . PRO A 1 263 ? 3.713 7.008 13.170 1.00 90.94 263 PRO A C 1
ATOM 2096 O O . PRO A 1 263 ? 3.028 6.067 12.758 1.00 90.94 263 PRO A O 1
ATOM 2099 N N . VAL A 1 264 ? 3.179 8.043 13.819 1.00 90.19 264 VAL A N 1
ATOM 2100 C CA . VAL A 1 264 ? 1.727 8.216 13.976 1.00 90.19 264 VAL A CA 1
ATOM 2101 C C . VAL A 1 264 ? 1.029 8.194 12.611 1.00 90.19 264 VAL A C 1
ATOM 2103 O O . VAL A 1 264 ? 1.577 8.674 11.618 1.00 90.19 264 VAL A O 1
ATOM 2106 N N . ALA A 1 265 ? -0.193 7.661 12.541 1.00 91.94 265 ALA A N 1
ATOM 2107 C CA . ALA A 1 265 ? -0.894 7.454 11.269 1.00 91.94 265 ALA A CA 1
ATOM 2108 C C . ALA A 1 265 ? -1.243 8.753 10.505 1.00 91.94 265 ALA A C 1
ATOM 2110 O O . ALA A 1 265 ? -1.459 8.711 9.297 1.00 91.94 265 ALA A O 1
ATOM 2111 N N . ALA A 1 266 ? -1.269 9.909 11.173 1.00 89.38 266 ALA A N 1
ATOM 2112 C CA . ALA A 1 266 ? -1.441 11.219 10.527 1.00 89.38 266 ALA A CA 1
ATOM 2113 C C . ALA A 1 266 ? -0.121 11.847 10.036 1.00 89.38 266 ALA A C 1
ATOM 2115 O O . ALA A 1 266 ? -0.120 12.926 9.452 1.00 89.38 266 ALA A O 1
ATOM 2116 N N . SER A 1 267 ? 1.027 11.210 10.288 1.00 90.56 267 SER A N 1
ATOM 2117 C CA . SER A 1 267 ? 2.326 11.754 9.888 1.00 90.56 267 SER A CA 1
ATOM 2118 C C . SER A 1 267 ? 2.468 11.810 8.366 1.00 90.56 267 SER A C 1
ATOM 2120 O O . SER A 1 267 ? 2.159 10.845 7.666 1.00 90.56 267 SER A O 1
ATOM 2122 N N . GLU A 1 268 ? 3.042 12.904 7.862 1.00 90.56 268 GLU A N 1
ATOM 2123 C CA . GLU A 1 268 ? 3.382 13.070 6.444 1.00 90.56 268 GLU A CA 1
ATOM 2124 C C . GLU A 1 268 ? 4.359 12.003 5.932 1.00 90.56 268 GLU A C 1
ATOM 2126 O O . GLU A 1 268 ? 4.345 11.692 4.743 1.00 90.56 268 GLU A O 1
ATOM 2131 N N . THR A 1 269 ? 5.141 11.368 6.818 1.00 93.31 269 THR A N 1
ATOM 2132 C CA . THR A 1 269 ? 6.012 10.232 6.475 1.00 93.31 269 THR A CA 1
ATOM 2133 C C . THR A 1 269 ? 5.247 9.117 5.764 1.00 93.31 269 THR A C 1
ATOM 2135 O O . THR A 1 269 ? 5.798 8.463 4.890 1.00 93.31 269 THR A O 1
ATOM 2138 N N . TRP A 1 270 ? 3.961 8.917 6.064 1.00 94.50 270 TRP A N 1
ATOM 2139 C CA . TRP A 1 270 ? 3.162 7.909 5.368 1.00 94.50 270 TRP A CA 1
ATOM 2140 C C . TRP A 1 270 ? 3.007 8.188 3.873 1.00 94.50 270 TRP A C 1
ATOM 2142 O O . TRP A 1 270 ? 2.945 7.246 3.087 1.00 94.50 270 TRP A O 1
ATOM 2152 N N . GLN A 1 271 ? 3.003 9.454 3.455 1.00 92.06 271 GLN A N 1
ATOM 2153 C CA . GLN A 1 271 ? 2.876 9.808 2.040 1.00 92.06 271 GLN A CA 1
ATOM 2154 C C . GLN A 1 271 ? 4.074 9.302 1.223 1.00 92.06 271 GLN A C 1
ATOM 2156 O O . GLN A 1 271 ? 3.907 8.930 0.062 1.00 92.06 271 GLN A O 1
ATOM 2161 N N . THR A 1 272 ? 5.263 9.212 1.833 1.00 93.38 272 THR A N 1
ATOM 2162 C CA . THR A 1 272 ? 6.478 8.714 1.166 1.00 93.38 272 THR A CA 1
ATOM 2163 C C . THR A 1 272 ? 6.472 7.198 0.968 1.00 93.38 272 THR A C 1
ATOM 2165 O O . THR A 1 272 ? 7.241 6.687 0.160 1.00 93.38 272 THR A O 1
ATOM 2168 N N . LEU A 1 273 ? 5.584 6.471 1.657 1.00 95.62 273 LEU A N 1
ATOM 2169 C CA . LEU A 1 273 ? 5.469 5.013 1.562 1.00 95.62 273 LEU A CA 1
ATOM 2170 C C . LEU A 1 273 ? 4.671 4.544 0.348 1.00 95.62 273 LEU A C 1
ATOM 2172 O O . LEU A 1 273 ? 4.728 3.363 0.010 1.00 95.62 273 LEU A O 1
ATOM 2176 N N . ARG A 1 274 ? 3.939 5.445 -0.314 1.00 93.06 274 ARG A N 1
ATOM 2177 C CA . ARG A 1 274 ? 3.076 5.092 -1.442 1.00 93.06 274 ARG A CA 1
ATOM 2178 C C . ARG A 1 274 ? 3.860 4.435 -2.577 1.00 93.06 274 ARG A C 1
ATOM 2180 O O . ARG A 1 274 ? 3.483 3.364 -3.044 1.00 93.06 274 ARG A O 1
ATOM 2187 N N . ASP A 1 275 ? 4.954 5.060 -3.001 1.00 94.62 275 ASP A N 1
ATOM 2188 C CA . ASP A 1 275 ? 5.748 4.549 -4.117 1.00 94.62 275 ASP A CA 1
ATOM 2189 C C . ASP A 1 275 ? 6.474 3.240 -3.749 1.00 94.62 275 ASP A C 1
ATOM 2191 O O . ASP A 1 275 ? 6.312 2.274 -4.492 1.00 94.62 275 ASP A O 1
ATOM 2195 N N . PRO A 1 276 ? 7.156 3.110 -2.589 1.00 97.19 276 PRO A N 1
ATOM 2196 C CA . PRO A 1 276 ? 7.714 1.831 -2.147 1.00 97.19 276 PRO A CA 1
ATOM 2197 C C . PRO A 1 276 ? 6.690 0.690 -2.050 1.00 97.19 276 PRO A C 1
ATOM 2199 O O . PRO A 1 276 ? 6.972 -0.428 -2.483 1.00 97.19 276 PRO A O 1
ATOM 2202 N N . ILE A 1 277 ? 5.485 0.944 -1.525 1.00 96.81 277 ILE A N 1
ATOM 2203 C CA . ILE A 1 277 ? 4.430 -0.080 -1.461 1.00 96.81 277 ILE A CA 1
ATOM 2204 C C . ILE A 1 277 ? 4.011 -0.496 -2.874 1.00 96.81 277 ILE A C 1
ATOM 2206 O O . ILE A 1 277 ? 3.967 -1.691 -3.169 1.00 96.81 277 ILE A O 1
ATOM 2210 N N . ASN A 1 278 ? 3.770 0.463 -3.770 1.00 94.19 278 ASN A N 1
ATOM 2211 C CA . ASN A 1 278 ? 3.407 0.170 -5.157 1.00 94.19 278 ASN A CA 1
ATOM 2212 C C . ASN A 1 278 ? 4.514 -0.591 -5.902 1.00 94.19 278 ASN A C 1
ATOM 2214 O O . ASN A 1 278 ? 4.207 -1.515 -6.654 1.00 94.19 278 ASN A O 1
ATOM 2218 N N . VAL A 1 279 ? 5.789 -0.265 -5.658 1.00 95.88 279 VAL A N 1
ATOM 2219 C CA . VAL A 1 279 ? 6.929 -1.021 -6.198 1.00 95.88 279 VAL A CA 1
ATOM 2220 C C . VAL A 1 279 ? 6.897 -2.464 -5.702 1.00 95.88 279 VAL A C 1
ATOM 2222 O O . VAL A 1 279 ? 7.027 -3.375 -6.514 1.00 95.88 279 VAL A O 1
ATOM 2225 N N . ILE A 1 280 ? 6.659 -2.709 -4.408 1.00 97.19 280 ILE A N 1
ATOM 2226 C CA . ILE A 1 280 ? 6.518 -4.078 -3.883 1.00 97.19 280 ILE A CA 1
ATOM 2227 C C . ILE A 1 280 ? 5.380 -4.820 -4.589 1.00 97.19 280 ILE A C 1
ATOM 2229 O O . ILE A 1 280 ? 5.593 -5.936 -5.057 1.00 97.19 280 ILE A O 1
ATOM 2233 N N . LEU A 1 281 ? 4.194 -4.217 -4.706 1.00 95.56 281 LEU A N 1
ATOM 2234 C CA . LEU A 1 281 ? 3.048 -4.856 -5.363 1.00 95.56 281 LEU A CA 1
ATOM 2235 C C . LEU A 1 281 ? 3.338 -5.178 -6.836 1.00 95.56 281 LEU A C 1
ATOM 2237 O O . LEU A 1 281 ? 3.006 -6.263 -7.315 1.00 95.56 281 LEU A O 1
ATOM 2241 N N . TRP A 1 282 ? 4.018 -4.273 -7.538 1.00 95.06 282 TRP A N 1
ATOM 2242 C CA . TRP A 1 282 ? 4.435 -4.480 -8.922 1.00 95.06 282 TRP A CA 1
ATOM 2243 C C . TRP A 1 282 ? 5.455 -5.614 -9.062 1.00 95.06 282 TRP A C 1
ATOM 2245 O O . TRP A 1 282 ? 5.315 -6.484 -9.922 1.00 95.06 282 TRP A O 1
ATOM 2255 N N . GLN A 1 283 ? 6.453 -5.648 -8.178 1.00 96.50 283 GLN A N 1
ATOM 2256 C CA . GLN A 1 283 ? 7.474 -6.694 -8.144 1.00 96.50 283 GLN A CA 1
ATOM 2257 C C . GLN A 1 283 ? 6.858 -8.063 -7.807 1.00 96.50 283 GLN A C 1
ATOM 2259 O O . GLN A 1 283 ? 7.245 -9.061 -8.412 1.00 96.50 283 GLN A O 1
ATOM 2264 N N . ILE A 1 284 ? 5.851 -8.124 -6.927 1.00 96.00 284 ILE A N 1
ATOM 2265 C CA . ILE A 1 284 ? 5.080 -9.352 -6.667 1.00 96.00 284 ILE A CA 1
ATOM 2266 C C . ILE A 1 284 ? 4.349 -9.804 -7.934 1.00 96.00 284 ILE A C 1
ATOM 2268 O O . ILE A 1 284 ? 4.480 -10.960 -8.332 1.00 96.00 284 ILE A O 1
ATOM 2272 N N . ALA A 1 285 ? 3.651 -8.898 -8.627 1.00 95.69 285 ALA A N 1
ATOM 2273 C CA . ALA A 1 285 ? 2.953 -9.237 -9.867 1.00 95.69 285 ALA A CA 1
ATOM 2274 C C . ALA A 1 285 ? 3.907 -9.774 -10.954 1.00 95.69 285 ALA A C 1
ATOM 2276 O O . ALA A 1 285 ? 3.544 -10.691 -11.697 1.00 95.69 285 ALA A O 1
ATOM 2277 N N . GLN A 1 286 ? 5.131 -9.240 -11.038 1.00 96.38 286 GLN A N 1
ATOM 2278 C CA . GLN A 1 286 ? 6.187 -9.751 -11.920 1.00 96.38 286 GLN A CA 1
ATOM 2279 C C . GLN A 1 286 ? 6.657 -11.152 -11.500 1.00 96.38 286 GLN A C 1
ATOM 2281 O O . GLN A 1 286 ? 6.786 -12.038 -12.348 1.00 96.38 286 GLN A O 1
ATOM 2286 N N . ILE A 1 287 ? 6.882 -11.386 -10.203 1.00 95.81 287 ILE A N 1
ATOM 2287 C CA . ILE A 1 287 ? 7.258 -12.707 -9.671 1.00 95.81 287 ILE A CA 1
ATOM 2288 C C . ILE A 1 287 ? 6.170 -13.743 -9.985 1.00 95.81 287 ILE A C 1
ATOM 2290 O O . ILE A 1 287 ? 6.482 -14.813 -10.509 1.00 95.81 287 ILE A O 1
ATOM 2294 N N . ASP A 1 288 ? 4.898 -13.399 -9.786 1.00 93.81 288 ASP A N 1
ATOM 2295 C CA . ASP A 1 288 ? 3.744 -14.245 -10.125 1.00 93.81 288 ASP A CA 1
ATOM 2296 C C . ASP A 1 288 ? 3.582 -14.458 -11.640 1.00 93.81 288 ASP A C 1
ATOM 2298 O O . ASP A 1 288 ? 2.946 -15.412 -12.100 1.00 93.81 288 ASP A O 1
ATOM 2302 N N . ALA A 1 289 ? 4.153 -13.571 -12.457 1.00 94.94 289 ALA A N 1
ATOM 2303 C CA . ALA A 1 289 ? 4.289 -13.750 -13.901 1.00 94.94 289 ALA A CA 1
ATOM 2304 C C . ALA A 1 289 ? 5.518 -14.596 -14.289 1.00 94.94 289 ALA A C 1
ATOM 2306 O O . ALA A 1 289 ? 5.813 -14.750 -15.476 1.00 94.94 289 ALA A O 1
ATOM 2307 N N . GLY A 1 290 ? 6.234 -15.158 -13.312 1.00 94.94 290 GLY A N 1
ATOM 2308 C CA . GLY A 1 290 ? 7.409 -15.998 -13.524 1.00 94.94 290 GLY A CA 1
ATOM 2309 C C . GLY A 1 290 ? 8.658 -15.206 -13.900 1.00 94.94 290 GLY A C 1
ATOM 2310 O O . GLY A 1 290 ? 9.504 -15.715 -14.640 1.00 94.94 290 GLY A O 1
ATOM 2311 N N . TRP A 1 291 ? 8.768 -13.946 -13.471 1.00 96.44 291 TRP A N 1
ATOM 2312 C CA . TRP A 1 291 ? 9.974 -13.153 -13.693 1.00 96.44 291 TRP A CA 1
ATOM 2313 C C . TRP A 1 291 ? 11.059 -13.540 -12.692 1.00 96.44 291 TRP A C 1
ATOM 2315 O O . TRP A 1 291 ? 10.873 -13.521 -11.475 1.00 96.44 291 TRP A O 1
ATOM 2325 N N . THR A 1 292 ? 12.230 -13.861 -13.221 1.00 94.88 292 THR A N 1
ATOM 2326 C CA . THR A 1 292 ? 13.445 -14.104 -12.447 1.00 94.88 292 THR A CA 1
ATOM 2327 C C . THR A 1 292 ? 14.006 -12.791 -11.888 1.00 94.88 292 THR A C 1
ATOM 2329 O O . THR A 1 292 ? 13.713 -11.714 -12.415 1.00 94.88 292 THR A O 1
ATOM 2332 N N . PRO A 1 293 ? 14.885 -12.835 -10.870 1.00 94.25 293 PRO A N 1
ATOM 2333 C CA . PRO A 1 293 ? 15.555 -11.630 -10.377 1.00 94.25 293 PRO A CA 1
ATOM 2334 C C . PRO A 1 293 ? 16.319 -10.859 -11.465 1.00 94.25 293 PRO A C 1
ATOM 2336 O O . PRO A 1 293 ? 16.365 -9.634 -11.435 1.00 94.25 293 PRO A O 1
ATOM 2339 N N . ALA A 1 294 ? 16.897 -11.562 -12.445 1.00 94.38 294 ALA A N 1
ATOM 2340 C CA . ALA A 1 294 ? 17.610 -10.931 -13.553 1.00 94.38 294 ALA A CA 1
ATOM 2341 C C . ALA A 1 294 ? 16.669 -10.163 -14.495 1.00 94.38 294 ALA A C 1
ATOM 2343 O O . ALA A 1 294 ? 17.040 -9.090 -14.962 1.00 94.38 294 ALA A O 1
ATOM 2344 N N . GLU A 1 295 ? 15.464 -10.687 -14.739 1.00 96.06 295 GLU A N 1
ATOM 2345 C CA . GLU A 1 295 ? 14.436 -10.035 -15.559 1.00 96.06 295 GLU A CA 1
ATOM 2346 C C . GLU A 1 295 ? 13.815 -8.838 -14.833 1.00 96.06 295 GLU A C 1
ATOM 2348 O O . GLU A 1 295 ? 13.659 -7.780 -15.433 1.00 96.06 295 GLU A O 1
ATOM 2353 N N . ARG A 1 296 ? 13.550 -8.948 -13.524 1.00 95.50 296 ARG A N 1
ATOM 2354 C CA . ARG A 1 296 ? 13.068 -7.816 -12.707 1.00 95.50 296 ARG A CA 1
ATOM 2355 C C . ARG A 1 296 ? 14.066 -6.658 -12.627 1.00 95.50 296 ARG A C 1
ATOM 2357 O O . ARG A 1 296 ? 13.663 -5.526 -12.414 1.00 95.50 296 ARG A O 1
ATOM 2364 N N . ALA A 1 297 ? 15.354 -6.929 -12.832 1.00 95.69 297 ALA A N 1
ATOM 2365 C CA . ALA A 1 297 ? 16.403 -5.915 -12.919 1.00 95.69 297 ALA A CA 1
ATOM 2366 C C . ALA A 1 297 ? 16.483 -5.209 -14.289 1.00 95.69 297 ALA A C 1
ATOM 2368 O O . ALA A 1 297 ? 17.201 -4.216 -14.417 1.00 95.69 297 ALA A O 1
ATOM 2369 N N . MET A 1 298 ? 15.823 -5.727 -15.332 1.00 96.19 298 MET A N 1
ATOM 2370 C CA . MET A 1 298 ? 15.937 -5.191 -16.693 1.00 96.19 298 MET A CA 1
ATOM 2371 C C . MET A 1 298 ? 15.365 -3.778 -16.868 1.00 96.19 298 MET A C 1
ATOM 2373 O O . MET A 1 298 ? 16.016 -3.011 -17.576 1.00 96.19 298 MET A O 1
ATOM 2377 N N . PRO A 1 299 ? 14.241 -3.381 -16.235 1.00 94.44 299 PRO A N 1
ATOM 2378 C CA . PRO A 1 299 ? 13.769 -1.995 -16.279 1.00 94.44 299 PRO A CA 1
ATOM 2379 C C . PRO A 1 299 ? 14.817 -0.997 -15.769 1.00 94.44 299 PRO A C 1
ATOM 2381 O O . PRO A 1 299 ? 15.216 -0.106 -16.511 1.00 94.44 299 PRO A O 1
ATOM 2384 N N . ALA A 1 300 ? 15.385 -1.212 -14.581 1.00 95.31 300 ALA A N 1
ATOM 2385 C CA . ALA A 1 300 ? 16.460 -0.360 -14.069 1.00 95.31 300 ALA A CA 1
ATOM 2386 C C . ALA A 1 300 ? 17.707 -0.349 -14.977 1.00 95.31 300 ALA A C 1
ATOM 2388 O O . ALA A 1 300 ? 18.333 0.692 -15.179 1.00 95.31 300 ALA A O 1
ATOM 2389 N N . LYS A 1 301 ? 18.079 -1.497 -15.567 1.00 96.38 301 LYS A N 1
ATOM 2390 C CA . LYS A 1 301 ? 19.183 -1.561 -16.544 1.00 96.38 301 LYS A CA 1
ATOM 2391 C C . LYS A 1 301 ? 18.877 -0.771 -17.814 1.00 96.38 301 LYS A C 1
ATOM 2393 O O . LYS A 1 301 ? 19.789 -0.142 -18.344 1.00 96.38 301 LYS A O 1
ATOM 2398 N N . ARG A 1 302 ? 17.625 -0.800 -18.285 1.00 95.94 302 ARG A N 1
ATOM 2399 C CA . ARG A 1 302 ? 17.147 0.022 -19.401 1.00 95.94 302 ARG A CA 1
ATOM 24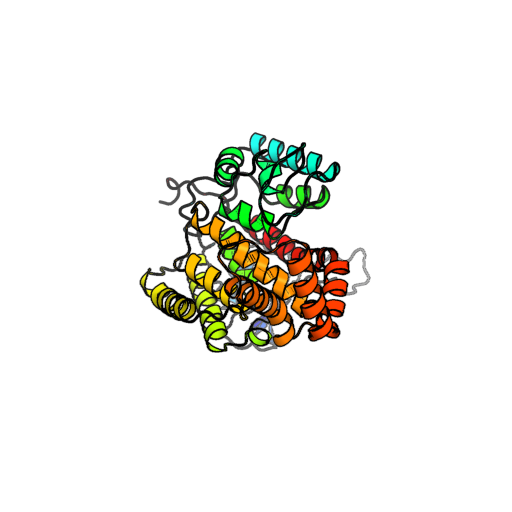00 C C . ARG A 1 302 ? 17.350 1.490 -19.063 1.00 95.94 302 ARG A C 1
ATOM 2402 O O . ARG A 1 302 ? 18.035 2.179 -19.808 1.00 95.94 302 ARG A O 1
ATOM 2409 N N . ASP A 1 303 ? 16.853 1.942 -17.919 1.00 94.19 303 ASP A N 1
ATOM 2410 C CA . ASP A 1 303 ? 16.930 3.352 -17.523 1.00 94.19 303 ASP A CA 1
ATOM 2411 C C . ASP A 1 303 ? 18.384 3.835 -17.391 1.00 94.19 303 ASP A C 1
ATOM 2413 O O . ASP A 1 303 ? 18.740 4.897 -17.902 1.00 94.19 303 ASP A O 1
ATOM 2417 N N . LEU A 1 304 ? 19.263 3.021 -16.793 1.00 94.75 304 LEU A N 1
ATOM 2418 C CA . LEU A 1 304 ? 20.701 3.307 -16.721 1.00 94.75 304 LEU A CA 1
ATOM 2419 C C . LEU A 1 304 ? 21.365 3.351 -18.103 1.00 94.75 304 LEU A C 1
ATOM 2421 O O . LEU A 1 304 ? 22.224 4.200 -18.344 1.00 94.75 304 LEU A O 1
ATOM 2425 N N . TRP A 1 305 ? 20.980 2.454 -19.012 1.00 95.44 305 TRP A N 1
ATOM 2426 C CA . TRP A 1 305 ? 21.497 2.441 -20.377 1.00 95.44 305 TRP A CA 1
ATOM 2427 C C . TRP A 1 305 ? 21.068 3.693 -21.147 1.00 95.44 305 TRP A C 1
ATOM 2429 O O . TRP A 1 305 ? 21.917 4.323 -21.775 1.00 95.44 305 TRP A O 1
ATOM 2439 N N . PHE A 1 306 ? 19.794 4.090 -21.052 1.00 93.69 306 PHE A N 1
ATOM 2440 C CA . PHE A 1 306 ? 19.277 5.310 -21.683 1.00 93.69 306 PHE A CA 1
ATOM 2441 C C . PHE A 1 306 ? 19.965 6.556 -21.126 1.00 93.69 306 PHE A C 1
ATOM 2443 O O . PHE A 1 306 ? 20.468 7.363 -21.905 1.00 93.69 306 PHE A O 1
ATOM 2450 N N . LYS A 1 307 ? 20.095 6.659 -19.799 1.00 91.44 307 LYS A N 1
ATOM 2451 C CA . LYS A 1 307 ? 20.827 7.754 -19.154 1.00 91.44 307 LYS A CA 1
ATOM 2452 C C . LYS A 1 307 ? 22.276 7.843 -19.639 1.00 91.44 307 LYS A C 1
ATOM 2454 O O . LYS A 1 307 ? 22.747 8.921 -19.974 1.00 91.44 307 LYS A O 1
ATOM 2459 N N . ALA A 1 308 ? 22.966 6.709 -19.766 1.00 92.56 308 ALA A N 1
ATOM 2460 C CA . ALA A 1 308 ? 24.323 6.688 -20.305 1.00 92.56 308 ALA A CA 1
ATOM 2461 C C . ALA A 1 308 ? 24.389 7.146 -21.775 1.00 92.56 308 ALA A C 1
ATOM 2463 O O . ALA A 1 308 ? 25.392 7.726 -22.181 1.00 92.56 308 ALA A O 1
ATOM 2464 N N . GLN A 1 309 ? 23.351 6.905 -22.587 1.00 91.81 309 GLN A N 1
ATOM 2465 C CA . GLN A 1 309 ? 23.289 7.448 -23.950 1.00 91.81 309 GLN A CA 1
ATOM 2466 C C . GLN A 1 309 ? 23.058 8.966 -23.962 1.00 91.81 309 GLN A C 1
ATOM 2468 O O . GLN A 1 309 ? 23.637 9.660 -24.802 1.00 91.81 309 GLN A O 1
ATOM 2473 N N . GLU A 1 310 ? 22.232 9.478 -23.047 1.00 89.50 310 GLU A N 1
ATOM 2474 C CA . GLU A 1 310 ? 21.987 10.913 -22.870 1.00 89.50 310 GLU A CA 1
ATOM 2475 C C . GLU A 1 310 ? 23.243 11.650 -22.397 1.00 89.50 310 GLU A C 1
ATOM 2477 O O . GLU A 1 310 ? 23.605 12.657 -22.998 1.00 89.50 310 GLU A O 1
ATOM 2482 N N . ASP A 1 311 ? 23.971 11.103 -21.420 1.00 89.00 311 ASP A N 1
ATOM 2483 C CA . ASP A 1 311 ? 25.218 11.682 -20.893 1.00 89.00 311 ASP A CA 1
ATOM 2484 C C . ASP A 1 311 ? 26.340 11.762 -21.954 1.00 89.00 311 ASP A C 1
ATOM 2486 O O . ASP A 1 311 ? 27.278 12.551 -21.831 1.00 89.00 311 ASP A O 1
ATOM 2490 N N . LEU A 1 312 ? 26.262 10.951 -23.018 1.00 87.94 312 LEU A N 1
ATOM 2491 C CA . LEU A 1 312 ? 27.179 11.005 -24.166 1.00 87.94 312 LEU A CA 1
ATOM 2492 C C . LEU A 1 312 ? 26.814 12.099 -25.183 1.00 87.94 312 LEU A C 1
ATOM 2494 O O . LEU A 1 312 ? 27.566 12.331 -26.138 1.00 87.94 312 LEU A O 1
ATOM 2498 N N . MET A 1 313 ? 25.662 12.751 -25.032 1.00 83.25 313 MET A N 1
ATOM 2499 C CA . MET A 1 313 ? 25.283 13.903 -25.841 1.00 83.25 313 MET A CA 1
ATOM 2500 C C . MET A 1 313 ? 25.837 15.202 -25.247 1.00 83.25 313 MET A C 1
ATOM 2502 O O . MET A 1 313 ? 26.016 15.335 -24.045 1.00 83.25 313 MET A O 1
ATOM 2506 N N . SER A 1 314 ? 26.094 16.200 -26.100 1.00 74.44 314 SER A N 1
ATOM 2507 C CA . SER A 1 314 ? 26.206 17.594 -25.639 1.00 74.44 314 SER A CA 1
ATOM 2508 C C . SER A 1 314 ? 24.916 18.020 -24.921 1.00 74.44 314 SER A C 1
ATOM 2510 O O . SER A 1 314 ? 23.898 17.391 -25.185 1.00 74.44 314 SER A O 1
ATOM 2512 N N . ASP A 1 315 ? 24.926 19.121 -24.153 1.00 70.81 315 ASP A N 1
ATOM 2513 C CA . ASP A 1 315 ? 23.813 19.703 -23.347 1.00 70.81 315 ASP A CA 1
ATOM 2514 C C . ASP A 1 315 ? 22.460 19.975 -24.072 1.00 70.81 315 ASP A C 1
ATOM 2516 O O . ASP A 1 315 ? 21.598 20.705 -23.583 1.00 70.81 315 ASP A O 1
ATOM 2520 N N . GLN A 1 316 ? 22.246 19.436 -25.267 1.00 76.81 316 GLN A N 1
ATOM 2521 C CA . GLN A 1 316 ? 20.992 19.436 -26.002 1.00 76.81 316 GLN A CA 1
ATOM 2522 C C . GLN A 1 316 ? 20.221 18.143 -25.727 1.00 76.81 316 GLN A C 1
ATOM 2524 O O . GLN A 1 316 ? 20.756 17.046 -25.882 1.00 76.81 316 GLN A O 1
ATOM 2529 N N . ALA A 1 317 ? 18.936 18.280 -25.397 1.00 79.12 317 ALA A N 1
ATOM 2530 C CA . ALA A 1 317 ? 18.026 17.147 -25.275 1.00 79.12 317 ALA A CA 1
ATOM 2531 C C . ALA A 1 317 ? 18.015 16.294 -26.565 1.00 79.12 317 ALA A C 1
ATOM 2533 O O . ALA A 1 317 ? 18.114 16.851 -27.669 1.00 79.12 317 ALA A O 1
ATOM 2534 N N . PRO A 1 318 ? 17.889 14.957 -26.460 1.00 81.81 318 PRO A N 1
ATOM 2535 C CA . PRO A 1 318 ? 17.836 14.088 -27.627 1.00 81.81 318 PRO A CA 1
ATOM 2536 C C . PRO A 1 318 ? 16.643 14.446 -28.520 1.00 81.81 318 PRO A C 1
ATOM 2538 O O . PRO A 1 318 ? 15.543 14.728 -28.049 1.00 81.81 318 PRO A O 1
ATOM 2541 N N . THR A 1 319 ? 16.848 14.415 -29.839 1.00 87.38 319 THR A N 1
ATOM 2542 C CA . THR A 1 319 ? 15.734 14.502 -30.788 1.00 87.38 319 THR A CA 1
ATOM 2543 C C . THR A 1 319 ? 14.885 13.231 -30.711 1.00 87.38 319 THR A C 1
ATOM 2545 O O . THR A 1 319 ? 15.406 12.150 -30.428 1.00 87.38 319 THR A O 1
ATOM 2548 N N . ASN A 1 320 ? 13.592 13.329 -31.042 1.00 88.56 320 ASN A N 1
ATOM 2549 C CA . ASN A 1 320 ? 12.691 12.167 -31.083 1.00 88.56 320 ASN A CA 1
ATOM 2550 C C . ASN A 1 320 ? 13.233 11.035 -31.972 1.00 88.56 320 ASN A C 1
ATOM 2552 O O . ASN A 1 320 ? 13.121 9.866 -31.624 1.00 88.56 320 ASN A O 1
ATOM 2556 N N . GLU A 1 321 ? 13.861 11.368 -33.104 1.00 90.06 321 GLU A N 1
ATOM 2557 C CA . GLU A 1 321 ? 14.483 10.376 -33.992 1.00 90.06 321 GLU A CA 1
ATOM 2558 C C . GLU A 1 321 ? 15.601 9.595 -33.294 1.00 90.06 321 GLU A C 1
ATOM 2560 O O . GLU A 1 321 ? 15.688 8.375 -33.427 1.00 90.06 321 GLU A O 1
ATOM 2565 N N . LYS A 1 322 ? 16.439 10.287 -32.515 1.00 90.00 322 LYS A N 1
ATOM 2566 C CA . LYS A 1 322 ? 17.551 9.663 -31.799 1.00 90.00 322 LYS A CA 1
ATOM 2567 C C . LYS A 1 322 ? 17.058 8.803 -30.639 1.00 90.00 322 LYS A C 1
ATOM 2569 O O . LYS A 1 322 ? 17.542 7.686 -30.471 1.00 90.00 322 LYS A O 1
ATOM 2574 N N . PHE A 1 323 ? 16.055 9.283 -29.907 1.00 89.75 323 PHE A N 1
ATOM 2575 C CA . PHE A 1 323 ? 15.395 8.507 -28.861 1.00 89.75 323 PHE A CA 1
ATOM 2576 C C . PHE A 1 323 ? 14.758 7.223 -29.422 1.00 89.75 323 PHE A C 1
ATOM 2578 O O . PHE A 1 323 ? 14.988 6.136 -28.896 1.00 89.75 323 PHE A O 1
ATOM 2585 N N . ASN A 1 324 ? 14.048 7.313 -30.553 1.00 92.12 324 ASN A N 1
ATOM 2586 C CA . ASN A 1 324 ? 13.456 6.148 -31.220 1.00 92.12 324 ASN A CA 1
ATOM 2587 C C . ASN A 1 324 ? 14.519 5.141 -31.695 1.00 92.12 324 ASN A C 1
ATOM 2589 O O . ASN A 1 324 ? 14.318 3.929 -31.595 1.00 92.12 324 ASN A O 1
ATOM 2593 N N . ALA A 1 325 ? 15.667 5.621 -32.189 1.00 93.50 325 ALA A N 1
ATOM 2594 C CA . ALA A 1 325 ? 16.783 4.756 -32.570 1.00 93.50 325 ALA A CA 1
ATOM 2595 C C . ALA A 1 325 ? 17.367 4.007 -31.359 1.00 93.50 325 ALA A C 1
ATOM 2597 O O . ALA A 1 325 ? 17.665 2.816 -31.454 1.00 93.50 325 ALA A O 1
ATOM 2598 N N . TRP A 1 326 ? 17.488 4.675 -30.208 1.00 94.25 326 TRP A N 1
ATOM 2599 C CA . TRP A 1 326 ? 17.906 4.041 -28.956 1.00 94.25 326 TRP A CA 1
ATOM 2600 C C . TRP A 1 326 ? 16.904 2.996 -28.467 1.00 94.25 326 TRP A C 1
ATOM 2602 O O . TRP A 1 326 ? 17.309 1.894 -28.105 1.00 94.25 326 TRP A O 1
ATOM 2612 N N . GLN A 1 327 ? 15.608 3.301 -28.524 1.00 92.62 327 GLN A N 1
ATOM 2613 C CA . GLN A 1 327 ? 14.552 2.353 -28.176 1.00 92.62 327 GLN A CA 1
ATOM 2614 C C . GLN A 1 327 ? 14.583 1.106 -29.060 1.00 92.62 327 GLN A C 1
ATOM 2616 O O . GLN A 1 327 ? 14.538 -0.006 -28.538 1.00 92.62 327 GLN A O 1
ATOM 2621 N N . THR A 1 328 ? 14.732 1.289 -30.374 1.00 93.94 328 THR A N 1
ATOM 2622 C CA . THR A 1 328 ? 14.850 0.180 -31.331 1.00 93.94 328 THR A CA 1
ATOM 2623 C C . THR A 1 328 ? 16.062 -0.688 -30.997 1.00 93.94 328 THR A C 1
ATOM 2625 O O . THR A 1 328 ? 15.932 -1.899 -30.845 1.00 93.94 328 THR A O 1
ATOM 2628 N N . LYS A 1 329 ? 17.227 -0.066 -30.781 1.00 95.44 329 LYS A N 1
ATOM 2629 C CA . LYS A 1 329 ? 18.456 -0.783 -30.426 1.00 95.44 329 LYS A CA 1
ATOM 2630 C C . LYS A 1 329 ? 18.309 -1.582 -29.128 1.00 95.44 329 LYS A C 1
ATOM 2632 O O . LYS A 1 329 ? 18.695 -2.745 -29.079 1.00 95.44 329 LYS A O 1
ATOM 2637 N N . TRP A 1 330 ? 17.733 -0.981 -28.086 1.00 95.00 330 TRP A N 1
ATOM 2638 C CA . TRP A 1 330 ? 17.490 -1.676 -26.823 1.00 95.00 330 TRP A CA 1
ATOM 2639 C C . TRP A 1 330 ? 16.571 -2.888 -27.008 1.00 95.00 330 TRP A C 1
ATOM 2641 O O . TRP A 1 330 ? 16.842 -3.954 -26.458 1.00 95.00 330 TRP A O 1
ATOM 2651 N N . GLN A 1 331 ? 15.492 -2.734 -27.781 1.00 93.56 331 GLN A N 1
ATOM 2652 C CA . GLN A 1 331 ? 14.550 -3.816 -28.068 1.00 93.56 331 GLN A CA 1
ATOM 2653 C C . GLN A 1 331 ? 15.208 -4.958 -28.847 1.00 93.56 331 GLN A C 1
ATOM 2655 O O . GLN A 1 331 ? 14.978 -6.115 -28.514 1.00 93.56 331 GLN A O 1
ATOM 2660 N N . GLU A 1 332 ? 16.052 -4.654 -29.834 1.00 94.75 332 GLU A N 1
ATOM 2661 C CA . GLU A 1 332 ? 16.798 -5.663 -30.596 1.00 94.75 332 GLU A CA 1
ATOM 2662 C C . GLU A 1 332 ? 17.785 -6.440 -29.712 1.00 94.75 332 GLU A C 1
ATOM 2664 O O . GLU A 1 332 ? 17.851 -7.666 -29.788 1.00 94.75 332 GLU A O 1
ATOM 2669 N N . GLU A 1 333 ? 18.516 -5.746 -28.833 1.00 95.44 333 GLU A N 1
ATOM 2670 C CA . GLU A 1 333 ? 19.480 -6.364 -27.911 1.00 95.44 333 GLU A CA 1
ATOM 2671 C C . GLU A 1 333 ? 18.802 -7.185 -26.796 1.00 95.44 333 GLU A C 1
ATOM 2673 O O . GLU A 1 333 ? 19.433 -8.067 -26.213 1.00 95.44 333 GLU A O 1
ATOM 2678 N N . ASN A 1 334 ? 17.521 -6.922 -26.506 1.0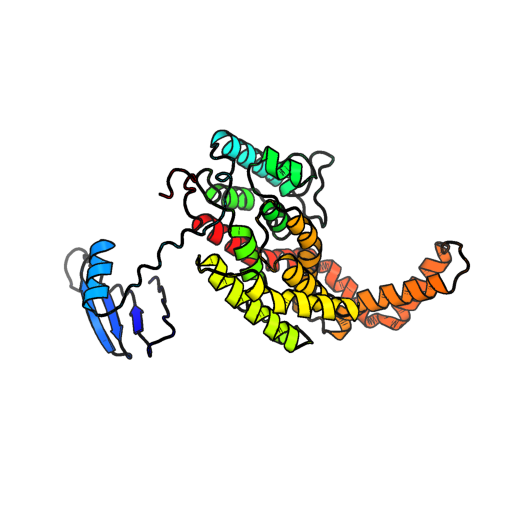0 96.06 334 ASN A N 1
ATOM 2679 C CA . ASN A 1 334 ? 16.779 -7.510 -25.385 1.00 96.06 334 ASN A CA 1
ATOM 2680 C C . ASN A 1 334 ? 15.414 -8.083 -25.810 1.00 96.06 334 ASN A C 1
ATOM 2682 O O . ASN A 1 334 ? 14.447 -8.014 -25.047 1.00 96.06 334 ASN A O 1
ATOM 2686 N N . ALA A 1 335 ? 15.328 -8.647 -27.019 1.00 94.19 335 ALA A N 1
ATOM 2687 C CA . ALA A 1 335 ? 14.065 -9.049 -27.647 1.00 94.19 335 ALA A CA 1
ATOM 2688 C C . ALA A 1 335 ? 13.223 -10.014 -26.790 1.00 94.19 335 ALA A C 1
ATOM 2690 O O . ALA A 1 335 ? 12.012 -9.830 -26.664 1.00 94.19 335 ALA A O 1
ATOM 2691 N N . ASP A 1 336 ? 13.863 -10.993 -26.142 1.00 93.88 336 ASP A N 1
ATOM 2692 C CA . ASP A 1 336 ? 13.178 -11.954 -25.265 1.00 93.88 336 ASP A CA 1
ATOM 2693 C C . ASP A 1 336 ? 12.521 -11.263 -24.061 1.00 93.88 336 ASP A C 1
ATOM 2695 O O . ASP A 1 336 ? 11.375 -11.553 -23.710 1.00 93.88 336 ASP A O 1
ATOM 2699 N N . PHE A 1 337 ? 13.230 -10.311 -23.442 1.00 94.88 337 PHE A N 1
ATOM 2700 C CA . PHE A 1 337 ? 12.681 -9.521 -22.344 1.00 94.88 337 PHE A CA 1
ATOM 2701 C C . PHE A 1 337 ? 11.553 -8.610 -22.834 1.00 94.88 337 PHE A C 1
ATOM 2703 O O . PHE A 1 337 ? 10.514 -8.553 -22.186 1.00 94.88 337 PHE A O 1
ATOM 2710 N N . ALA A 1 338 ? 11.716 -7.950 -23.985 1.00 93.25 338 ALA A N 1
ATOM 2711 C CA . ALA A 1 338 ? 10.696 -7.066 -24.548 1.00 93.25 338 ALA A CA 1
ATOM 2712 C C . ALA A 1 338 ? 9.372 -7.806 -24.812 1.00 93.25 338 ALA A C 1
ATOM 2714 O O . ALA A 1 338 ? 8.310 -7.325 -24.419 1.00 93.25 338 ALA A O 1
ATOM 2715 N N . ALA A 1 339 ? 9.431 -9.011 -25.390 1.00 93.81 339 ALA A N 1
ATOM 2716 C CA . ALA A 1 339 ? 8.246 -9.843 -25.608 1.00 93.81 339 ALA A CA 1
ATOM 2717 C C . ALA A 1 339 ? 7.570 -10.252 -24.284 1.00 93.81 339 ALA A C 1
ATOM 2719 O O . ALA A 1 339 ? 6.341 -10.257 -24.174 1.00 93.81 339 ALA A O 1
ATOM 2720 N N . LYS A 1 340 ? 8.364 -10.578 -23.256 1.00 95.00 340 LYS A N 1
ATOM 2721 C CA . LYS A 1 340 ? 7.852 -10.929 -21.922 1.00 95.00 340 LYS A CA 1
ATOM 2722 C C . LYS A 1 340 ? 7.246 -9.724 -21.195 1.00 95.00 340 LYS A C 1
ATOM 2724 O O . LYS A 1 340 ? 6.220 -9.870 -20.531 1.00 95.00 340 LYS A O 1
ATOM 2729 N N . GLU A 1 341 ? 7.856 -8.552 -21.329 1.00 95.19 341 GLU A N 1
ATOM 2730 C CA . GLU A 1 341 ? 7.373 -7.282 -20.787 1.00 95.19 341 GLU A CA 1
ATOM 2731 C C . GLU A 1 341 ? 6.029 -6.895 -21.419 1.00 95.19 341 GLU A C 1
ATOM 2733 O O . GLU A 1 341 ? 5.072 -6.615 -20.698 1.00 95.19 341 GLU A O 1
ATOM 2738 N N . GLU A 1 342 ? 5.904 -6.988 -22.744 1.00 94.75 342 GLU A N 1
ATOM 2739 C CA . GLU A 1 342 ? 4.640 -6.744 -23.446 1.00 94.75 342 GLU A CA 1
ATOM 2740 C C . GLU A 1 342 ? 3.525 -7.691 -22.968 1.00 94.75 342 GLU A C 1
ATOM 2742 O O . GLU A 1 342 ? 2.432 -7.243 -22.609 1.00 94.75 342 GLU A O 1
ATOM 2747 N N . ALA A 1 343 ? 3.808 -8.995 -22.884 1.00 95.06 343 ALA A N 1
ATOM 2748 C CA . ALA A 1 343 ? 2.849 -9.983 -22.386 1.00 95.06 343 ALA A CA 1
ATOM 2749 C C . ALA A 1 343 ? 2.436 -9.726 -20.923 1.00 95.06 343 ALA A C 1
ATOM 2751 O O . ALA A 1 343 ? 1.287 -9.966 -20.535 1.00 95.06 343 ALA A O 1
ATOM 2752 N N . PHE A 1 344 ? 3.356 -9.222 -20.096 1.00 96.00 344 PHE A N 1
ATOM 2753 C CA . PHE A 1 344 ? 3.055 -8.829 -18.724 1.00 96.00 344 PHE A CA 1
ATOM 2754 C C . PHE A 1 344 ? 2.078 -7.648 -18.683 1.00 96.00 344 PHE A C 1
ATOM 2756 O O . PHE A 1 344 ? 1.032 -7.765 -18.042 1.00 96.00 344 PHE A O 1
ATOM 2763 N N . TYR A 1 345 ? 2.345 -6.566 -19.423 1.00 95.06 345 TYR A N 1
ATOM 2764 C CA . TYR A 1 345 ? 1.474 -5.384 -19.456 1.00 95.06 345 TYR A CA 1
ATOM 2765 C C . TYR A 1 345 ? 0.061 -5.681 -19.978 1.00 95.06 345 TYR A C 1
ATOM 2767 O O . TYR A 1 345 ? -0.896 -5.070 -19.512 1.00 95.06 345 TYR A O 1
ATOM 2775 N N . GLN A 1 346 ? -0.110 -6.668 -20.863 1.00 95.31 346 GLN A N 1
ATOM 2776 C CA . GLN A 1 346 ? -1.440 -7.113 -21.309 1.00 95.31 346 GLN A CA 1
ATOM 2777 C C . GLN A 1 346 ? -2.276 -7.781 -20.200 1.00 95.31 346 GLN A C 1
ATOM 2779 O O . GLN A 1 346 ? -3.494 -7.891 -20.332 1.00 95.31 346 GLN A O 1
ATOM 2784 N N . THR A 1 347 ? -1.645 -8.258 -19.122 1.00 93.69 347 THR A N 1
ATOM 2785 C CA . THR A 1 347 ? -2.313 -9.020 -18.048 1.00 93.69 347 THR A CA 1
ATOM 2786 C C . THR A 1 347 ? -2.181 -8.388 -16.664 1.00 93.69 347 THR A C 1
ATOM 2788 O O . THR A 1 347 ? -2.726 -8.923 -15.696 1.00 93.69 347 THR A O 1
ATOM 2791 N N . VAL A 1 348 ? -1.475 -7.260 -16.546 1.00 92.25 348 VAL A N 1
ATOM 2792 C CA . VAL A 1 348 ? -1.062 -6.717 -15.249 1.00 92.25 348 VAL A CA 1
ATOM 2793 C C . VAL A 1 348 ? -2.236 -6.282 -14.376 1.00 92.25 348 VAL A C 1
ATOM 2795 O O . VAL A 1 348 ? -2.248 -6.607 -13.193 1.00 92.25 348 VAL A O 1
ATOM 2798 N N . ASP A 1 349 ? -3.272 -5.666 -14.948 1.00 90.38 349 ASP A N 1
ATOM 2799 C CA . ASP A 1 349 ? -4.451 -5.237 -14.183 1.00 90.38 349 ASP A CA 1
ATOM 2800 C C . ASP A 1 349 ? -5.168 -6.420 -13.523 1.00 90.38 349 ASP A C 1
ATOM 2802 O O . ASP A 1 349 ? -5.547 -6.359 -12.353 1.00 90.38 349 ASP A O 1
ATOM 2806 N N . ALA A 1 350 ? -5.303 -7.536 -14.249 1.00 92.25 350 ALA A N 1
ATOM 2807 C CA . ALA A 1 350 ? -5.898 -8.756 -13.713 1.00 92.25 350 ALA A CA 1
ATOM 2808 C C . ALA A 1 350 ? -5.026 -9.377 -12.609 1.00 92.25 350 ALA A C 1
ATOM 2810 O O . ALA A 1 350 ? -5.553 -9.894 -11.625 1.00 92.25 350 ALA A O 1
ATOM 2811 N N . ARG A 1 351 ? -3.695 -9.306 -12.744 1.00 93.31 351 ARG A N 1
ATOM 2812 C CA . ARG A 1 351 ? -2.750 -9.800 -11.729 1.00 93.31 351 ARG A CA 1
ATOM 2813 C C . ARG A 1 351 ? -2.797 -8.962 -10.456 1.00 93.31 351 ARG A C 1
ATOM 2815 O O . ARG A 1 351 ? -2.900 -9.528 -9.371 1.00 93.31 351 ARG A O 1
ATOM 2822 N N . LEU A 1 352 ? -2.789 -7.637 -10.587 1.00 92.19 352 LEU A N 1
ATOM 2823 C CA . LEU A 1 352 ? -2.928 -6.724 -9.452 1.00 92.19 352 LEU A CA 1
ATOM 2824 C C . LEU A 1 352 ? -4.265 -6.932 -8.734 1.00 92.19 352 LEU A C 1
ATOM 2826 O O . LEU A 1 352 ? -4.289 -7.033 -7.512 1.00 92.19 352 LEU A O 1
ATOM 2830 N N . ALA A 1 353 ? -5.360 -7.121 -9.477 1.00 91.19 353 ALA A N 1
ATOM 2831 C CA . ALA A 1 353 ? -6.660 -7.420 -8.877 1.00 91.19 353 ALA A CA 1
ATOM 2832 C C . ALA A 1 353 ? -6.643 -8.707 -8.027 1.00 91.19 353 ALA A C 1
ATOM 2834 O O . ALA A 1 353 ? -7.244 -8.740 -6.954 1.00 91.19 353 ALA A O 1
ATOM 2835 N N . VAL A 1 354 ? -5.943 -9.760 -8.469 1.00 91.94 354 VAL A N 1
ATOM 2836 C CA . VAL A 1 354 ? -5.770 -10.997 -7.682 1.00 91.94 354 VAL A CA 1
ATOM 2837 C C . VAL A 1 354 ? -4.919 -10.751 -6.433 1.00 91.94 354 VAL A C 1
ATOM 2839 O O . VAL A 1 354 ? -5.259 -11.255 -5.363 1.00 91.94 354 VAL A O 1
ATOM 2842 N N . LEU A 1 355 ? -3.851 -9.959 -6.550 1.00 91.69 355 LEU A N 1
ATOM 2843 C CA . LEU A 1 355 ? -2.969 -9.606 -5.433 1.00 91.69 355 LEU A CA 1
ATOM 2844 C C . LEU A 1 355 ? -3.679 -8.760 -4.364 1.00 91.69 355 LEU A C 1
ATOM 2846 O O . LEU A 1 355 ? -3.415 -8.896 -3.171 1.00 91.69 355 LEU A O 1
ATOM 2850 N N . GLU A 1 356 ? -4.601 -7.896 -4.771 1.00 93.00 356 GLU A N 1
ATOM 2851 C CA . GLU A 1 356 ? -5.293 -6.980 -3.865 1.00 93.00 356 GLU A CA 1
ATOM 2852 C C . GLU A 1 356 ? -6.393 -7.623 -3.051 1.00 93.00 356 GLU A C 1
ATOM 2854 O O . GLU A 1 356 ? -6.620 -7.205 -1.921 1.00 93.00 356 GLU A O 1
ATOM 2859 N N . GLN A 1 357 ? -7.068 -8.641 -3.580 1.00 93.38 357 GLN A N 1
ATOM 2860 C CA . GLN A 1 357 ? -8.135 -9.336 -2.861 1.00 93.38 357 GLN A CA 1
ATOM 2861 C C . GLN A 1 357 ? -7.737 -9.775 -1.439 1.00 93.38 357 GLN A C 1
ATOM 2863 O O . GLN A 1 357 ? -8.466 -9.438 -0.500 1.00 93.38 357 GLN A O 1
ATOM 2868 N N . PRO A 1 358 ? -6.607 -10.477 -1.212 1.00 94.25 358 PRO A N 1
ATOM 2869 C CA . PRO A 1 358 ? -6.189 -10.831 0.142 1.00 94.25 358 PRO A CA 1
ATOM 2870 C C . PRO A 1 358 ? -5.817 -9.606 0.989 1.00 94.25 358 PRO A C 1
ATOM 2872 O O . PRO A 1 358 ? -6.100 -9.599 2.187 1.00 94.25 358 PRO A O 1
ATOM 2875 N N . LEU A 1 359 ? -5.246 -8.554 0.393 1.00 96.81 359 LEU A N 1
ATOM 2876 C CA . LEU A 1 359 ? -4.897 -7.316 1.100 1.00 96.81 359 LEU A CA 1
ATOM 2877 C C . LEU A 1 359 ? -6.143 -6.540 1.552 1.00 96.81 359 LEU A C 1
ATOM 2879 O O . LEU A 1 359 ? -6.197 -6.066 2.688 1.00 96.81 359 LEU A O 1
ATOM 2883 N N . GLN A 1 360 ? -7.164 -6.459 0.698 1.00 97.62 360 GLN A N 1
ATOM 2884 C CA . GLN A 1 360 ? -8.473 -5.880 1.004 1.00 97.62 360 GLN A CA 1
ATOM 2885 C C . GLN A 1 360 ? -9.185 -6.701 2.078 1.00 97.62 360 GLN A C 1
ATOM 2887 O O . GLN A 1 360 ? -9.655 -6.151 3.071 1.00 97.62 360 GLN A O 1
ATOM 2892 N N . ALA A 1 361 ? -9.224 -8.028 1.932 1.00 96.94 361 ALA A N 1
ATOM 2893 C CA . ALA A 1 361 ? -9.839 -8.914 2.917 1.00 96.94 361 ALA A CA 1
ATOM 2894 C C . ALA A 1 361 ? -9.161 -8.802 4.293 1.00 96.94 361 ALA A C 1
ATOM 2896 O O . ALA A 1 361 ? -9.840 -8.804 5.329 1.00 96.94 361 ALA A O 1
ATOM 2897 N N . HIS A 1 362 ? -7.832 -8.665 4.313 1.00 97.44 362 HIS A N 1
ATOM 2898 C CA . HIS A 1 362 ? -7.086 -8.431 5.540 1.00 97.44 362 HIS A CA 1
ATOM 2899 C C . HIS A 1 362 ? -7.416 -7.064 6.146 1.00 97.44 362 HIS A C 1
ATOM 2901 O O . HIS A 1 362 ? -7.739 -7.000 7.330 1.00 97.44 362 HIS A O 1
ATOM 2907 N N . LEU A 1 363 ? -7.446 -5.994 5.344 1.00 98.25 363 LEU A N 1
ATOM 2908 C CA . LEU A 1 363 ? -7.852 -4.663 5.805 1.00 98.25 363 LEU A CA 1
ATOM 2909 C C . LEU A 1 363 ? -9.252 -4.676 6.436 1.00 98.25 363 LEU A C 1
ATOM 2911 O O . LEU A 1 363 ? -9.425 -4.196 7.553 1.00 98.25 363 LEU A O 1
ATOM 2915 N N . LEU A 1 364 ? -10.239 -5.288 5.774 1.00 98.19 364 LEU A N 1
ATOM 2916 C CA . LEU A 1 364 ? -11.592 -5.430 6.323 1.00 98.19 364 LEU A CA 1
ATOM 2917 C C . LEU A 1 364 ? -11.595 -6.208 7.648 1.00 98.19 364 LEU A C 1
ATOM 2919 O O . LEU A 1 364 ? -12.392 -5.924 8.538 1.00 98.19 364 LEU A O 1
ATOM 2923 N N . THR A 1 365 ? -10.712 -7.197 7.798 1.00 97.12 365 THR A N 1
ATOM 2924 C CA . THR A 1 365 ? -10.561 -7.954 9.048 1.00 97.12 365 THR A CA 1
ATOM 2925 C C . THR A 1 365 ? -9.991 -7.086 10.166 1.00 97.12 365 THR A C 1
ATOM 2927 O O . THR A 1 365 ? -10.560 -7.086 11.258 1.00 97.12 365 THR A O 1
ATOM 2930 N N . LEU A 1 366 ? -8.936 -6.314 9.885 1.00 96.19 366 LEU A N 1
ATOM 2931 C CA . LEU A 1 366 ? -8.353 -5.368 10.838 1.00 96.19 366 LEU A CA 1
ATOM 2932 C C . LEU A 1 366 ? -9.404 -4.356 11.308 1.00 96.19 366 LEU A C 1
ATOM 2934 O O . LEU A 1 366 ? -9.599 -4.196 12.506 1.00 96.19 366 LEU A O 1
ATOM 2938 N N . LEU A 1 367 ? -10.170 -3.771 10.384 1.00 96.62 367 LEU A N 1
ATOM 2939 C CA . LEU A 1 367 ? -11.233 -2.807 10.698 1.00 96.62 367 LEU A CA 1
ATOM 2940 C C . LEU A 1 367 ? -12.354 -3.399 11.566 1.00 96.62 367 LEU A C 1
ATOM 2942 O O . LEU A 1 367 ? -12.804 -2.770 12.525 1.00 96.62 367 LEU A O 1
ATOM 2946 N N . ARG A 1 368 ? -12.790 -4.637 11.290 1.00 95.25 368 ARG A N 1
ATOM 2947 C CA . ARG A 1 368 ? -13.772 -5.325 12.153 1.00 95.25 368 ARG A CA 1
ATOM 2948 C C . ARG A 1 368 ? -13.240 -5.498 13.574 1.00 95.25 368 ARG A C 1
ATOM 2950 O O . ARG A 1 368 ? -13.996 -5.324 14.533 1.00 95.25 368 ARG A O 1
ATOM 2957 N N . GLN A 1 369 ? -11.960 -5.851 13.689 1.00 92.31 369 GLN A N 1
ATOM 2958 C CA . GLN A 1 369 ? -11.276 -6.144 14.949 1.00 92.31 369 GLN A CA 1
ATOM 2959 C C . GLN A 1 369 ? -10.802 -4.896 15.697 1.00 92.31 369 GLN A C 1
ATOM 2961 O O . GLN A 1 369 ? -10.544 -4.998 16.896 1.00 92.31 369 GLN A O 1
ATOM 2966 N N . SER A 1 370 ? -10.733 -3.739 15.031 1.00 91.69 370 SER A N 1
ATOM 2967 C CA . SER A 1 370 ? -10.399 -2.463 15.657 1.00 91.69 370 SER A CA 1
ATOM 2968 C C . SER A 1 370 ? -11.253 -2.233 16.904 1.00 91.69 370 SER A C 1
ATOM 2970 O O . SER A 1 370 ? -12.476 -2.446 16.856 1.00 91.69 370 SER A O 1
ATOM 2972 N N . PRO A 1 371 ? -10.648 -1.817 18.027 1.00 90.12 371 PRO A N 1
ATOM 2973 C CA . PRO A 1 371 ? -11.398 -1.530 19.234 1.00 90.12 371 PRO A CA 1
ATOM 2974 C C . PRO A 1 371 ? -12.289 -0.302 19.029 1.00 90.12 371 PRO A C 1
ATOM 2976 O O . PRO A 1 371 ? -12.170 0.443 18.051 1.00 90.12 371 PRO A O 1
ATOM 2979 N N . ARG A 1 372 ? -13.206 -0.094 19.972 1.00 90.00 372 ARG A N 1
ATOM 2980 C CA . ARG A 1 372 ? -13.863 1.205 20.088 1.00 90.00 372 ARG A CA 1
ATOM 2981 C C . ARG A 1 372 ? -12.847 2.239 20.538 1.00 90.00 372 ARG A C 1
ATOM 2983 O O . ARG A 1 372 ? -11.993 1.931 21.366 1.00 90.00 372 ARG A O 1
ATOM 2990 N N . PHE A 1 373 ? -12.974 3.443 20.008 1.00 89.00 373 PHE A N 1
ATOM 2991 C CA . PHE A 1 373 ? -12.213 4.580 20.485 1.00 89.00 373 PHE A CA 1
ATOM 2992 C C . PHE A 1 373 ? -12.604 4.907 21.927 1.00 89.00 373 PHE A C 1
ATOM 2994 O O . PHE A 1 373 ? -13.790 4.947 22.264 1.00 89.00 373 PHE A O 1
ATOM 3001 N N . LEU A 1 374 ? -11.593 5.143 22.758 1.00 83.38 374 LEU A N 1
ATOM 3002 C CA . LEU A 1 374 ? -11.740 5.620 24.125 1.00 83.38 374 LEU A CA 1
ATOM 3003 C C . LEU A 1 374 ? -11.059 6.992 24.204 1.00 83.38 374 LEU A C 1
ATOM 3005 O O . LEU A 1 374 ? -9.870 7.075 23.885 1.00 83.38 374 LEU A O 1
ATOM 3009 N N . PRO A 1 375 ? -11.782 8.063 24.574 1.00 73.88 375 PRO A N 1
ATOM 3010 C CA . PRO A 1 375 ? -11.189 9.378 24.768 1.00 73.88 375 PRO A CA 1
ATOM 3011 C C . PRO A 1 375 ? -10.022 9.329 25.765 1.00 73.88 375 PRO A C 1
ATOM 3013 O O . PRO A 1 375 ? -10.078 8.551 26.717 1.00 73.88 375 PRO A O 1
ATOM 3016 N N . PRO A 1 376 ? -9.001 10.192 25.616 1.00 66.69 376 PRO A N 1
ATOM 3017 C CA . PRO A 1 376 ? -7.877 10.254 26.552 1.00 66.69 376 PRO A CA 1
ATOM 3018 C C . PRO A 1 376 ? -8.293 10.472 28.015 1.00 66.69 376 PRO A C 1
ATOM 3020 O O . PRO A 1 376 ? -7.601 10.017 28.916 1.00 66.69 376 PRO A O 1
ATOM 3023 N N . GLU A 1 377 ? -9.426 11.143 28.244 1.00 60.25 377 GLU A N 1
ATOM 3024 C CA . GLU A 1 377 ? -9.988 11.418 29.575 1.00 60.25 377 GLU A CA 1
ATOM 3025 C C . GLU A 1 377 ? -10.592 10.172 30.254 1.00 60.25 377 GLU A C 1
ATOM 3027 O O . GLU A 1 377 ? -10.768 10.167 31.468 1.00 60.25 377 GLU A O 1
ATOM 3032 N N . ASP A 1 378 ? -10.873 9.109 29.492 1.00 54.41 378 ASP A N 1
ATOM 3033 C CA . ASP A 1 378 ? -11.506 7.871 29.970 1.00 54.41 378 ASP A CA 1
ATOM 3034 C C . ASP A 1 378 ? -10.489 6.725 30.190 1.00 54.41 378 ASP A C 1
ATOM 3036 O O . ASP A 1 378 ? -10.879 5.568 30.373 1.00 54.41 378 ASP A O 1
ATOM 3040 N N . LEU A 1 379 ? -9.181 7.017 30.132 1.00 53.41 379 LEU A N 1
ATOM 3041 C CA . LEU A 1 379 ? -8.087 6.038 30.262 1.00 53.41 379 LEU A CA 1
ATOM 3042 C C . LEU A 1 379 ? -7.459 5.965 31.672 1.00 53.41 379 LEU A C 1
ATOM 3044 O O . LEU A 1 379 ? -6.469 5.244 31.839 1.00 53.41 379 LEU A O 1
ATOM 3048 N N . ASP A 1 380 ? -8.030 6.675 32.652 1.00 40.09 380 ASP A N 1
ATOM 3049 C CA . ASP A 1 380 ? -7.572 6.730 34.054 1.00 40.09 380 ASP A CA 1
ATOM 3050 C C . ASP A 1 380 ? -8.085 5.579 34.943 1.00 40.09 380 ASP A C 1
ATOM 3052 O O . ASP A 1 380 ? -9.309 5.292 34.950 1.00 40.09 380 ASP A O 1
#

pLDDT: mean 85.55, std 18.72, range [23.59, 98.5]

Secondary structure (DSSP, 8-state):
---------TTSTTEEEEEE------SSSS-----EEEEEETTEEEEEEESPPPHHHHHHHHHHTT---------------SS-GGGG-HHHHHHHHHHHHHHHHTT-B---SS--EETTEE-HHHHHHTSS-HHHHHHHH-S-HHHHHHHHHS---SHHHHHHHHHH--TTB--TTHHHHHHHHHTSTTT--GGGT-S-HHHHHHHHHHHHHHHHHHTT----GGGGHHHHHHHHHHHHT--TT-HHHHHHHHHHHHTSSPPPTT-GGGGGGHHHHHHHHHHHHHHHTT--HHHHTHHHHHHHHHHHHHHTS-SSPPPHHHHHHHHHHHHHHTHHHHHHHHHHHTTHHHHHHHHHHHHHHHHHHHHHHPPBP--GGG--

Organism: NCBI:txid1778540

InterPro domains:
  IPR036249 Thioredoxin-like superfamily [SSF52833] (32-64)

Sequence (380 aa):
MGLTQRVFNQNSLCTGIFLYFHDEFVRGPRPRFIPTLLLFKHGKLASRQMGALTLSELKQWLQSEGIALENLPAASLRTDAPWPAFYGDPPLHAFLAQRLRQHAASGAVVRASTPYWADERGTISATLAHHESMTVFERVTGLPTAFAVILESAPFLTPEQAEALFEVLTPDKDIWAVPLQWVRFLLSDACQPWSDWLRAPQLDALRKQWLALTDRYLSGQAVSERDWEPFRQYTSAWKAEQDATQELENALVDILAALSPAPVAASETWQTLRDPINVILWQIAQIDAGWTPAERAMPAKRDLWFKAQEDLMSDQAPTNEKFNAWQTKWQEENADFAAKEEAFYQTVDARLAVLEQPLQAHLLTLLRQSPRFLPPEDLD

Radius of gyration: 25.74 Å; chains: 1; bounding box: 66×63×70 Å